Protein AF-0000000078835334 (afdb_homodimer)

Secondary structure (DSSP, 8-state):
----SS--EE-SSTTEEEEE--GGGEESSTT--EE-HHHHHHHHHHHHHHHHTS-EEEEEEEE-----TT-EEEEEEEEEEE-SSEEEEEEEEEETTEEEEEEEEEEE------EEE-S-PPP---GGGSEE-GGG--SSSSGGGGEEEEEEES--GGGGTT---TT-EEEEEEEESS-----HHHHHHHGGGTTHHHHHHHTSSEEEEESEEEEEES-----S-EEEEEEEEEEETTEEEEEEEEEETTS-EEEEEEEEEEEEE-SSTT--/----SS--EE-SSTTEEEEE--GGGEESSTT--EE-HHHHHHHHHHHHHHHHTS-EEEEEEEE-----TT-EEEEEEEEEEE-SSEEEEEEEEEETTEEEEEEEEEEE--S---EEE-S-PPP---GGGSEE-GGG--SSSSGGGGEEEEEEES--GGGGTT---TT-EEEEEEEESS----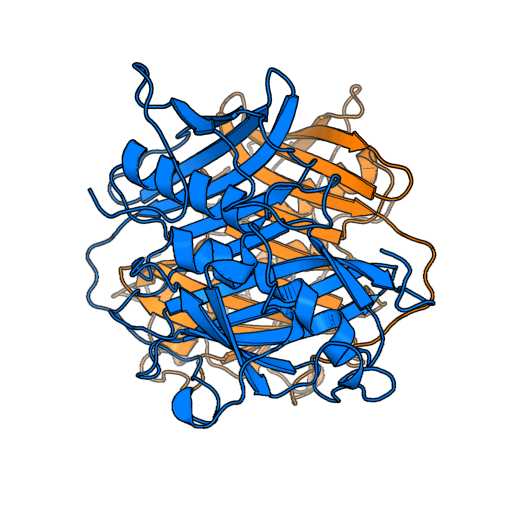-HHHHHHHGGGTTHHHHHHHTSSEEEEESEEEEEES-----S-EEEEEEEEEEETTEEEEEEEEEETTS-EEEEEEEEEEEEE-SSTT--

pLDDT: mean 94.55, std 9.44, range [41.91, 98.94]

Radius of gyration: 22.12 Å; Cα contacts (8 Å, |Δi|>4): 1477; chains: 2; bounding box: 48×62×56 Å

Solvent-accessible surface area (backbone atoms only — not comparable to full-atom values): 27617 Å² total; per-residue (Å²): 127,87,68,62,96,60,62,74,38,80,50,94,49,76,47,35,36,36,30,66,38,48,54,58,50,11,40,68,54,91,97,58,43,27,53,35,68,18,49,55,48,11,51,46,47,49,50,45,27,67,58,68,72,33,50,67,38,33,38,35,31,43,54,71,56,81,51,44,62,76,40,50,39,33,35,42,52,42,66,89,38,75,54,96,47,39,31,39,36,35,31,45,30,20,48,83,92,42,74,25,33,38,34,45,33,36,25,38,61,40,98,46,85,59,67,49,73,40,55,70,64,72,92,65,67,53,69,92,76,32,54,73,38,65,80,47,54,46,96,54,67,31,32,45,50,48,39,45,47,25,47,57,38,69,46,62,68,76,68,7,51,82,44,47,32,86,63,14,50,30,29,33,34,41,26,56,64,82,73,50,66,67,44,73,36,48,50,36,36,60,55,54,51,48,38,64,32,48,9,22,29,63,10,35,56,34,34,43,49,63,45,34,46,35,41,34,50,57,46,83,63,94,49,73,45,33,40,38,43,28,36,32,38,33,34,29,45,38,31,32,37,32,32,33,39,34,19,36,79,88,44,48,54,22,34,43,27,38,36,41,23,42,57,40,77,42,92,49,92,81,60,126,126,87,68,61,97,60,62,74,37,80,53,94,48,75,48,34,35,36,29,66,39,48,53,58,50,11,40,70,54,91,96,57,44,28,53,34,68,18,48,56,49,12,51,46,48,50,51,46,26,67,58,69,71,32,51,68,37,34,37,35,31,44,54,72,55,82,52,42,63,76,41,50,39,34,36,40,53,43,66,86,39,76,55,96,48,40,32,38,36,35,29,46,30,21,48,83,92,41,73,25,33,37,34,45,34,34,24,39,61,41,99,47,84,58,67,47,73,40,57,70,65,73,93,66,67,54,70,92,77,32,54,72,38,65,78,48,54,46,96,52,65,31,32,45,51,48,39,46,48,24,47,57,38,69,45,63,67,77,70,7,50,81,47,47,32,86,62,12,50,30,29,33,34,41,27,58,66,84,74,48,66,69,44,73,36,46,49,35,36,62,55,55,50,46,39,65,32,48,10,22,28,64,11,36,58,33,34,43,52,64,45,33,45,34,43,35,50,55,48,84,63,94,48,72,46,33,42,37,43,27,36,33,37,35,35,29,45,38,31,31,37,31,29,32,40,34,21,37,78,88,44,49,54,23,33,40,27,37,36,40,24,42,56,40,76,44,92,49,93,81,60,124

Organism: Phenylobacterium zucineum (strain HLK1) (NCBI:txid450851)

InterPro domains:
  IPR029069 HotDog domain superfamily [SSF54637] (28-108)
  IPR029069 HotDog domain superfamily [SSF54637] (119-264)
  IPR042171 Acyl-CoA thioesterase, double hotdog domain [G3DSA:2.40.160.210] (6-264)
  IPR049450 Acyl-CoA thioesterase-like, C-terminal domain [PF20789] (127-263)

Structure (mmCIF, N/CA/C/O backbone):
data_AF-0000000078835334-model_v1
#
loop_
_entity.id
_entity.type
_entity.pdbx_description
1 polymer 'Putative acyl-CoA thioesterase'
#
loop_
_atom_site.group_PDB
_atom_site.id
_atom_site.type_symbol
_atom_site.label_atom_id
_atom_site.label_alt_id
_atom_site.label_comp_id
_atom_site.label_asym_id
_atom_site.label_entity_id
_atom_site.label_seq_id
_atom_site.pdbx_PDB_ins_code
_atom_site.Cartn_x
_atom_site.Cartn_y
_atom_site.Cartn_z
_atom_site.occupancy
_atom_site.B_iso_or_equiv
_atom_site.auth_seq_id
_atom_site.auth_comp_id
_atom_site.auth_asym_id
_atom_site.auth_atom_id
_atom_site.pdbx_PDB_model_num
ATOM 1 N N . MET A 1 1 ? 24.406 -13.656 -13.703 1 42.88 1 MET A N 1
ATOM 2 C CA . MET A 1 1 ? 23.188 -12.844 -13.594 1 42.88 1 MET A CA 1
ATOM 3 C C . MET A 1 1 ? 22.078 -13.609 -12.883 1 42.88 1 MET A C 1
ATOM 5 O O . MET A 1 1 ? 21.812 -14.766 -13.211 1 42.88 1 MET A O 1
ATOM 9 N N . ASP A 1 2 ? 21.688 -13.273 -11.656 1 63.5 2 ASP A N 1
ATOM 10 C CA . ASP A 1 2 ? 20.828 -14.133 -10.844 1 63.5 2 ASP A CA 1
ATOM 11 C C . ASP A 1 2 ? 19.562 -14.523 -11.609 1 63.5 2 ASP A C 1
ATOM 13 O O . ASP A 1 2 ? 19.031 -13.734 -12.383 1 63.5 2 ASP A O 1
ATOM 17 N N . LYS A 1 3 ? 19.375 -15.727 -11.789 1 84.56 3 LYS A N 1
ATOM 18 C CA . LYS A 1 3 ? 18.266 -16.375 -12.484 1 84.56 3 LYS A CA 1
ATOM 19 C C . LYS A 1 3 ? 16.922 -15.883 -11.953 1 84.56 3 LYS A C 1
ATOM 21 O O . LYS A 1 3 ? 16.672 -15.945 -10.75 1 84.56 3 LYS A O 1
ATOM 26 N N . LEU A 1 4 ? 16.25 -15.203 -12.883 1 91.12 4 LEU A N 1
ATOM 27 C CA . LEU A 1 4 ? 14.914 -14.734 -12.531 1 91.12 4 LEU A CA 1
ATOM 28 C C . LEU A 1 4 ? 13.875 -15.82 -12.781 1 91.12 4 LEU A C 1
ATOM 30 O O . LEU A 1 4 ? 14.07 -16.688 -13.625 1 91.12 4 LEU A O 1
ATOM 34 N N . PHE A 1 5 ? 12.844 -15.773 -12.047 1 95.19 5 PHE A N 1
ATOM 35 C CA . PHE A 1 5 ? 11.695 -16.688 -12.133 1 95.19 5 PHE A CA 1
ATOM 36 C C . PHE A 1 5 ? 11.016 -16.578 -13.492 1 95.19 5 PHE A C 1
ATOM 38 O O . PHE A 1 5 ? 10.273 -17.469 -13.891 1 95.19 5 PHE A O 1
ATOM 45 N N . PHE A 1 6 ? 11.227 -15.461 -14.219 1 96.81 6 PHE A N 1
ATOM 46 C CA . PHE A 1 6 ? 10.672 -15.141 -15.531 1 96.81 6 PHE A CA 1
ATOM 47 C C . PHE A 1 6 ? 11.773 -14.719 -16.5 1 96.81 6 PHE A C 1
ATOM 49 O O . PHE A 1 6 ? 12.898 -14.453 -16.078 1 96.81 6 PHE A O 1
ATOM 56 N N . ASP A 1 7 ? 11.406 -14.688 -17.75 1 97.12 7 ASP A N 1
ATOM 57 C CA . ASP A 1 7 ? 12.383 -14.422 -18.797 1 97.12 7 ASP A CA 1
ATOM 58 C C . ASP A 1 7 ? 12.398 -12.945 -19.172 1 97.12 7 ASP A C 1
ATOM 60 O O . ASP A 1 7 ? 11.891 -12.555 -20.219 1 97.12 7 ASP A O 1
ATOM 64 N N . LEU A 1 8 ? 13.023 -12.156 -18.344 1 98.25 8 LEU A N 1
ATOM 65 C CA . LEU A 1 8 ? 13.164 -10.727 -18.609 1 98.25 8 LEU A CA 1
ATOM 66 C C . LEU A 1 8 ? 14.383 -10.453 -19.484 1 98.25 8 LEU A C 1
ATOM 68 O O . LEU A 1 8 ? 15.508 -10.82 -19.125 1 98.25 8 LEU A O 1
ATOM 72 N N . ARG A 1 9 ? 14.141 -9.742 -20.5 1 98.31 9 ARG A N 1
ATOM 73 C CA . ARG A 1 9 ? 15.203 -9.508 -21.484 1 98.31 9 ARG A CA 1
ATOM 74 C C . ARG A 1 9 ? 15.398 -8.016 -21.719 1 98.31 9 ARG A C 1
ATOM 76 O O . ARG A 1 9 ? 14.438 -7.246 -21.703 1 98.31 9 ARG A O 1
ATOM 83 N N . ALA A 1 10 ? 16.609 -7.688 -22.016 1 97.69 10 ALA A N 1
ATOM 84 C CA . ALA A 1 10 ? 16.953 -6.297 -22.312 1 97.69 10 ALA A CA 1
ATOM 85 C C . ALA A 1 10 ? 16.766 -5.996 -23.797 1 97.69 10 ALA A C 1
ATOM 87 O O . ALA A 1 10 ? 16.797 -6.902 -24.641 1 97.69 10 ALA A O 1
ATOM 88 N N . THR A 1 11 ? 16.531 -4.719 -24.062 1 98 11 THR A N 1
ATOM 89 C CA . THR A 1 11 ? 16.641 -4.199 -25.422 1 98 11 THR A CA 1
ATOM 90 C C . THR A 1 11 ? 17.891 -3.328 -25.578 1 98 11 THR A C 1
ATOM 92 O O . THR A 1 11 ? 18.703 -3.238 -24.656 1 98 11 THR A O 1
ATOM 95 N N . HIS A 1 12 ? 18.031 -2.771 -26.766 1 97.88 12 HIS A N 1
ATOM 96 C CA . HIS A 1 12 ? 19.125 -1.821 -26.969 1 97.88 12 HIS A CA 1
ATOM 97 C C . HIS A 1 12 ? 18.922 -0.564 -26.141 1 97.88 12 HIS A C 1
ATOM 99 O O . HIS A 1 12 ? 19.859 0.178 -25.875 1 97.88 12 HIS A O 1
ATOM 105 N N . ASN A 1 13 ? 17.719 -0.207 -25.875 1 98 13 ASN A N 1
ATOM 106 C CA . ASN A 1 13 ? 17.375 0.9 -25 1 98 13 ASN A CA 1
ATOM 107 C C . ASN A 1 13 ? 17.406 0.482 -23.531 1 98 13 ASN A C 1
ATOM 109 O O . ASN A 1 13 ? 16.609 -0.34 -23.094 1 98 13 ASN A O 1
ATOM 113 N N . PRO A 1 14 ? 18.266 1.021 -22.766 1 96.94 14 PRO A N 1
ATOM 114 C CA . PRO A 1 14 ? 18.453 0.578 -21.375 1 96.94 14 PRO A CA 1
ATOM 115 C C . PRO A 1 14 ? 17.219 0.847 -20.5 1 96.94 14 PRO A C 1
ATOM 117 O O . PRO A 1 14 ? 17.156 0.368 -19.375 1 96.94 14 PRO A O 1
ATOM 120 N N . HIS A 1 15 ? 16.266 1.554 -20.953 1 98.19 15 HIS A N 1
ATOM 121 C CA . HIS A 1 15 ? 15.047 1.857 -20.203 1 98.19 15 HIS A CA 1
ATOM 122 C C . HIS A 1 15 ? 13.875 0.997 -20.672 1 98.19 15 HIS A C 1
ATOM 124 O O . HIS A 1 15 ? 12.734 1.223 -20.266 1 98.19 15 HIS A O 1
ATOM 130 N N . ARG A 1 16 ? 14.125 0.096 -21.578 1 98.5 16 ARG A N 1
ATOM 131 C CA . ARG A 1 16 ? 13.07 -0.768 -22.094 1 98.5 16 ARG A CA 1
ATOM 132 C C . ARG A 1 16 ? 13.453 -2.238 -21.969 1 98.5 16 ARG A C 1
ATOM 134 O O . ARG A 1 16 ? 14.531 -2.643 -22.406 1 98.5 16 ARG A O 1
ATOM 141 N N . TRP A 1 17 ? 12.57 -2.961 -21.375 1 98.75 17 TRP A N 1
ATOM 142 C CA . TRP A 1 17 ? 12.703 -4.402 -21.203 1 98.75 17 TRP A CA 1
ATOM 143 C C . TRP A 1 17 ? 11.5 -5.137 -21.781 1 98.75 17 TRP A C 1
ATOM 145 O O . TRP A 1 17 ? 10.484 -4.516 -22.125 1 98.75 17 TRP A O 1
ATOM 155 N N . TYR A 1 18 ? 11.672 -6.426 -22 1 98.69 18 TYR A N 1
ATOM 156 C CA . TYR A 1 18 ? 10.508 -7.203 -22.422 1 98.69 18 TYR A CA 1
ATOM 157 C C . TYR A 1 18 ? 10.57 -8.625 -21.875 1 98.69 18 TYR A C 1
ATOM 159 O O . TYR A 1 18 ? 11.641 -9.094 -21.484 1 98.69 18 TYR A O 1
ATOM 167 N N . MET A 1 19 ? 9.398 -9.266 -21.766 1 98.56 19 MET A N 1
ATOM 168 C CA . MET A 1 19 ? 9.242 -10.594 -21.172 1 98.56 19 MET A CA 1
ATOM 169 C C . MET A 1 19 ? 8.273 -11.438 -22 1 98.56 19 MET A C 1
ATOM 171 O O . MET A 1 19 ? 7.059 -11.227 -21.938 1 98.56 19 MET A O 1
ATOM 175 N N . PRO A 1 20 ? 8.805 -12.414 -22.812 1 98.44 20 PRO A N 1
ATOM 176 C CA . PRO A 1 20 ? 7.879 -13.367 -23.422 1 98.44 20 PRO A CA 1
ATOM 177 C C . PRO A 1 20 ? 7.148 -14.227 -22.391 1 98.44 20 PRO A C 1
ATOM 179 O O . PRO A 1 20 ? 7.77 -14.758 -21.469 1 98.44 20 PRO A O 1
ATOM 182 N N . LEU A 1 21 ? 5.859 -14.297 -22.594 1 97.62 21 LEU A N 1
ATOM 183 C CA . LEU A 1 21 ? 5.062 -15.047 -21.641 1 97.62 21 LEU A CA 1
ATOM 184 C C . LEU A 1 21 ? 4.965 -16.516 -22.031 1 97.62 21 LEU A C 1
ATOM 186 O O . LEU A 1 21 ? 4.77 -16.828 -23.203 1 97.62 21 LEU A O 1
ATOM 190 N N . SER A 1 22 ? 5.191 -17.359 -21.078 1 95.62 22 SER A N 1
ATOM 191 C CA . SER A 1 22 ? 4.91 -18.781 -21.172 1 95.62 22 SER A CA 1
ATOM 192 C C . SER A 1 22 ? 3.943 -19.234 -20.078 1 95.62 22 SER A C 1
ATOM 194 O O . SER A 1 22 ? 3.684 -18.484 -19.141 1 95.62 22 SER A O 1
ATOM 196 N N . ASN A 1 23 ? 3.455 -20.422 -20.172 1 94.75 23 ASN A N 1
ATOM 197 C CA . ASN A 1 23 ? 2.553 -20.969 -19.172 1 94.75 23 ASN A CA 1
ATOM 198 C C . ASN A 1 23 ? 3.215 -21.016 -17.797 1 94.75 23 ASN A C 1
ATOM 200 O O . ASN A 1 23 ? 2.535 -20.938 -16.766 1 94.75 23 ASN A O 1
ATOM 204 N N . ALA A 1 24 ? 4.516 -21.047 -17.797 1 94.31 24 ALA A N 1
ATOM 205 C CA . ALA A 1 24 ? 5.301 -21.266 -16.578 1 94.31 24 ALA A CA 1
ATOM 206 C C . ALA A 1 24 ? 5.156 -20.078 -15.625 1 94.31 24 ALA A C 1
ATOM 208 O O . ALA A 1 24 ? 5.492 -20.188 -14.438 1 94.31 24 ALA A O 1
ATOM 209 N N . VAL A 1 25 ? 4.66 -18.922 -16.109 1 97.12 25 VAL A N 1
ATOM 210 C CA . VAL A 1 25 ? 4.52 -17.75 -15.258 1 97.12 25 VAL A CA 1
ATOM 211 C C . VAL A 1 25 ? 3.055 -17.328 -15.211 1 97.12 25 VAL A C 1
ATOM 213 O O . VAL A 1 25 ? 2.746 -16.188 -14.836 1 97.12 25 VAL A O 1
ATOM 216 N N . CYS A 1 26 ? 2.193 -18.188 -15.703 1 96.69 26 CYS A N 1
ATOM 217 C CA . CYS A 1 26 ? 0.77 -17.891 -15.828 1 96.69 26 CYS A CA 1
ATOM 218 C C . CYS A 1 26 ? -0.056 -18.797 -14.922 1 96.69 26 CYS A C 1
ATOM 220 O O . CYS A 1 26 ? 0.45 -19.797 -14.406 1 96.69 26 CYS A O 1
ATOM 222 N N . VAL A 1 27 ? -1.265 -18.422 -14.641 1 94.31 27 VAL A N 1
ATOM 223 C CA . VAL A 1 27 ? -2.246 -19.172 -13.867 1 94.31 27 VAL A CA 1
ATOM 224 C C . VAL A 1 27 ? -3.564 -19.234 -14.633 1 94.31 27 VAL A C 1
ATOM 226 O O . VAL A 1 27 ? -3.746 -18.547 -15.633 1 94.31 27 VAL A O 1
ATOM 229 N N . GLY A 1 28 ? -4.445 -20.078 -14.148 1 90.44 28 GLY A N 1
ATOM 230 C CA . GLY A 1 28 ? -5.723 -20.281 -14.812 1 90.44 28 GLY A CA 1
ATOM 231 C C . GLY A 1 28 ? -5.859 -21.656 -15.445 1 90.44 28 GLY A C 1
ATOM 232 O O . GLY A 1 28 ? -4.879 -22.391 -15.539 1 90.44 28 GLY A O 1
ATOM 233 N N . PRO A 1 29 ? -7.078 -22 -15.883 1 87.06 29 PRO A N 1
ATOM 234 C CA . PRO A 1 29 ? -7.281 -23.297 -16.531 1 87.06 29 PRO A CA 1
ATOM 235 C C . PRO A 1 29 ? -6.648 -23.359 -17.922 1 87.06 29 PRO A C 1
ATOM 237 O O . PRO A 1 29 ? -6.387 -22.328 -18.531 1 87.06 29 PRO A O 1
ATOM 240 N N . PRO A 1 30 ? -6.48 -24.609 -18.266 1 84.19 30 PRO A N 1
ATOM 241 C CA . PRO A 1 30 ? -5.945 -24.75 -19.625 1 84.19 30 PRO A CA 1
ATOM 242 C C . PRO A 1 30 ? -6.766 -24 -20.656 1 84.19 30 PRO A C 1
ATOM 244 O O . PRO A 1 30 ? -8 -24.047 -20.641 1 84.19 30 PRO A O 1
ATOM 247 N N . GLY A 1 31 ? -6.168 -23.281 -21.516 1 86.81 31 GLY A N 1
ATOM 248 C CA . GLY A 1 31 ? -6.832 -22.547 -22.578 1 86.81 31 GLY A CA 1
ATOM 249 C C . GLY A 1 31 ? -7.223 -21.141 -22.172 1 86.81 31 GLY A C 1
ATOM 250 O O . GLY A 1 31 ? -7.586 -20.328 -23.016 1 86.81 31 GLY A O 1
ATOM 251 N N . ASN A 1 32 ? -7.18 -20.891 -20.875 1 91.5 32 ASN A N 1
ATOM 252 C CA . ASN A 1 32 ? -7.512 -19.562 -20.375 1 91.5 32 ASN A CA 1
ATOM 253 C C . ASN A 1 32 ? -6.523 -19.094 -19.312 1 91.5 32 ASN A C 1
ATOM 255 O O . ASN A 1 32 ? -6.926 -18.688 -18.219 1 91.5 32 ASN A O 1
ATOM 259 N N . MET A 1 33 ? -5.301 -19.266 -19.688 1 94.88 33 MET A N 1
ATOM 260 C CA . MET A 1 33 ? -4.242 -18.875 -18.766 1 94.88 33 MET A CA 1
ATOM 261 C C . MET A 1 33 ? -3.877 -17.406 -18.938 1 94.88 33 MET A C 1
ATOM 263 O O . MET A 1 33 ? -3.99 -16.859 -20.047 1 94.88 33 MET A O 1
ATOM 267 N N . PHE A 1 34 ? -3.469 -16.734 -17.891 1 96.81 34 PHE A N 1
ATOM 268 C CA . PHE A 1 34 ? -3.014 -15.352 -17.953 1 96.81 34 PHE A CA 1
ATOM 269 C C . PHE A 1 34 ? -1.853 -15.117 -16.984 1 96.81 34 PHE A C 1
ATOM 271 O O . PHE A 1 34 ? -1.672 -15.875 -16.031 1 96.81 34 PHE A O 1
ATOM 278 N N . MET A 1 35 ? -1.092 -14.172 -17.281 1 98.12 35 MET A N 1
ATOM 279 C CA . MET A 1 35 ? 0.074 -13.867 -16.453 1 98.12 35 MET A CA 1
ATOM 280 C C . MET A 1 35 ? -0.331 -13.625 -15.008 1 98.12 35 MET A C 1
ATOM 282 O O . MET A 1 35 ? -1.274 -12.883 -14.734 1 98.12 35 MET A O 1
ATOM 286 N N . PHE A 1 36 ? 0.336 -14.32 -14.078 1 98.12 36 PHE A N 1
ATOM 287 C CA . PHE A 1 36 ? 0.11 -14.086 -12.656 1 98.12 36 PHE A CA 1
ATOM 288 C C . PHE A 1 36 ? 0.479 -12.656 -12.281 1 98.12 36 PHE A C 1
ATOM 290 O O . PHE A 1 36 ? 1.532 -12.148 -12.68 1 98.12 36 PHE A O 1
ATOM 297 N N . GLY A 1 37 ? -0.368 -11.922 -11.562 1 98.31 37 GLY A N 1
ATOM 298 C CA . GLY A 1 37 ? -0.151 -10.523 -11.211 1 98.31 37 GLY A CA 1
ATOM 299 C C . GLY A 1 37 ? 1.205 -10.266 -10.586 1 98.31 37 GLY A C 1
ATOM 300 O O . GLY A 1 37 ? 1.881 -9.297 -10.922 1 98.31 37 GLY A O 1
ATOM 301 N N . GLY A 1 38 ? 1.574 -11.133 -9.664 1 98.62 38 GLY A N 1
ATOM 302 C CA . GLY A 1 38 ? 2.857 -11.023 -8.992 1 98.62 38 GLY A CA 1
ATOM 303 C C . GLY A 1 38 ? 4.039 -11.07 -9.945 1 98.62 38 GLY A C 1
ATOM 304 O O . GLY A 1 38 ? 5.094 -10.5 -9.664 1 98.62 38 GLY A O 1
ATOM 305 N N . VAL A 1 39 ? 3.871 -11.766 -11.031 1 98.62 39 VAL A N 1
ATOM 306 C CA . VAL A 1 39 ? 4.926 -11.82 -12.039 1 98.62 39 VAL A CA 1
ATOM 307 C C . VAL A 1 39 ? 5.094 -10.445 -12.68 1 98.62 39 VAL A C 1
ATOM 309 O O . VAL A 1 39 ? 6.215 -10.008 -12.938 1 98.62 39 VAL A O 1
ATOM 312 N N . GLY A 1 40 ? 3.951 -9.789 -12.969 1 98.69 40 GLY A N 1
ATOM 313 C CA . GLY A 1 40 ? 4.035 -8.43 -13.477 1 98.69 40 GLY A CA 1
ATOM 314 C C . GLY A 1 40 ? 4.797 -7.496 -12.555 1 98.69 40 GLY A C 1
ATOM 315 O O . GLY A 1 40 ? 5.699 -6.781 -12.992 1 98.69 40 GLY A O 1
ATOM 316 N N . LEU A 1 41 ? 4.426 -7.504 -11.328 1 98.88 41 LEU A N 1
ATOM 317 C CA . LEU A 1 41 ? 5.109 -6.68 -10.336 1 98.88 41 LEU A CA 1
ATOM 318 C C . LEU A 1 41 ? 6.574 -7.082 -10.211 1 98.88 41 LEU A C 1
ATOM 320 O O . LEU A 1 41 ? 7.461 -6.223 -10.172 1 98.88 41 LEU A O 1
ATOM 324 N N . GLY A 1 42 ? 6.828 -8.383 -10.117 1 98.81 42 GLY A N 1
ATOM 325 C CA . GLY A 1 42 ? 8.195 -8.867 -10.008 1 98.81 42 GLY A CA 1
ATOM 326 C C . GLY A 1 42 ? 9.07 -8.469 -11.18 1 98.81 42 GLY A C 1
ATOM 327 O O . GLY A 1 42 ? 10.219 -8.062 -10.992 1 98.81 42 GLY A O 1
ATOM 328 N N . ALA A 1 43 ? 8.531 -8.617 -12.383 1 98.81 43 ALA A N 1
ATOM 329 C CA . ALA A 1 43 ? 9.266 -8.234 -13.586 1 98.81 43 ALA A CA 1
ATOM 330 C C . ALA A 1 43 ? 9.57 -6.734 -13.594 1 98.81 43 ALA A C 1
ATOM 332 O O . ALA A 1 43 ? 10.656 -6.316 -13.984 1 98.81 43 ALA A O 1
ATOM 333 N N . ALA A 1 44 ? 8.594 -5.957 -13.211 1 98.94 44 ALA A N 1
ATOM 334 C CA . ALA A 1 44 ? 8.797 -4.512 -13.125 1 98.94 44 ALA A CA 1
ATOM 335 C C . ALA A 1 44 ? 9.898 -4.172 -12.133 1 98.94 44 ALA A C 1
ATOM 337 O O . ALA A 1 44 ? 10.758 -3.33 -12.406 1 98.94 44 ALA A O 1
ATOM 338 N N . VAL A 1 45 ? 9.867 -4.801 -11.008 1 98.88 45 VAL A N 1
ATOM 339 C CA . VAL A 1 45 ? 10.883 -4.59 -9.977 1 98.88 45 VAL A CA 1
ATOM 340 C C . VAL A 1 45 ? 12.266 -4.926 -10.531 1 98.88 45 VAL A C 1
ATOM 342 O O . VAL A 1 45 ? 13.203 -4.133 -10.414 1 98.88 45 VAL A O 1
ATOM 345 N N . ALA A 1 46 ? 12.344 -6.066 -11.133 1 98.75 46 ALA A N 1
ATOM 346 C CA . ALA A 1 46 ? 13.617 -6.477 -11.711 1 98.75 46 ALA A CA 1
ATOM 347 C C . ALA A 1 46 ? 14.102 -5.473 -12.758 1 98.75 46 ALA A C 1
ATOM 349 O O . ALA A 1 46 ? 15.273 -5.105 -12.781 1 98.75 46 ALA A O 1
ATOM 350 N N . ALA A 1 47 ? 13.188 -5.07 -13.609 1 98.81 47 ALA A N 1
ATOM 351 C CA . ALA A 1 47 ? 13.531 -4.102 -14.648 1 98.81 47 ALA A CA 1
ATOM 352 C C . ALA A 1 47 ? 14.031 -2.799 -14.039 1 98.81 47 ALA A C 1
ATOM 354 O O . ALA A 1 47 ? 15.047 -2.248 -14.477 1 98.81 47 ALA A O 1
ATOM 355 N N . MET A 1 48 ? 13.375 -2.307 -13.031 1 98.81 48 MET A N 1
ATOM 356 C CA . MET A 1 48 ? 13.75 -1.042 -12.406 1 98.81 48 MET A CA 1
ATOM 357 C C . MET A 1 48 ? 15.086 -1.171 -11.68 1 98.81 48 MET A C 1
ATOM 359 O O . MET A 1 48 ? 15.914 -0.264 -11.734 1 98.81 48 MET A O 1
ATOM 363 N N . GLU A 1 49 ? 15.266 -2.275 -10.945 1 98.5 49 GLU A N 1
ATOM 364 C CA . GLU A 1 49 ? 16.531 -2.465 -10.25 1 98.5 49 GLU A CA 1
ATOM 365 C C . GLU A 1 49 ? 17.703 -2.486 -11.227 1 98.5 49 GLU A C 1
ATOM 367 O O . GLU A 1 49 ? 18.75 -1.9 -10.961 1 98.5 49 GLU A O 1
ATOM 372 N N . ARG A 1 50 ? 17.516 -3.127 -12.328 1 97.75 50 ARG A N 1
ATOM 373 C CA . ARG A 1 50 ? 18.578 -3.225 -13.328 1 97.75 50 ARG A CA 1
ATOM 374 C C . ARG A 1 50 ? 18.797 -1.884 -14.016 1 97.75 50 ARG A C 1
ATOM 376 O O . ARG A 1 50 ? 19.938 -1.522 -14.328 1 97.75 50 ARG A O 1
ATOM 383 N N . THR A 1 51 ? 17.75 -1.16 -14.281 1 98.38 51 THR A N 1
ATOM 384 C CA . THR A 1 51 ? 17.828 0.132 -14.953 1 98.38 51 THR A CA 1
ATOM 385 C C . THR A 1 51 ? 18.469 1.175 -14.039 1 98.38 51 THR A C 1
ATOM 387 O O . THR A 1 51 ? 19.312 1.96 -14.477 1 98.38 51 THR A O 1
ATOM 390 N N . CYS A 1 52 ? 18.109 1.182 -12.75 1 97.94 52 CYS A N 1
ATOM 391 C CA . CYS A 1 52 ? 18.5 2.24 -11.828 1 97.94 52 CYS A CA 1
ATOM 392 C C . CYS A 1 52 ? 19.781 1.875 -11.078 1 97.94 52 CYS A C 1
ATOM 394 O O . CYS A 1 52 ? 20.438 2.746 -10.523 1 97.94 52 CYS A O 1
ATOM 396 N N . GLY A 1 53 ? 20.078 0.562 -11.031 1 97.25 53 GLY A N 1
ATOM 397 C CA . GLY A 1 53 ? 21.25 0.115 -10.289 1 97.25 53 GLY A CA 1
ATOM 398 C C . GLY A 1 53 ? 21.078 0.228 -8.781 1 97.25 53 GLY A C 1
ATOM 399 O O . GLY A 1 53 ? 22.047 0.453 -8.055 1 97.25 53 GLY A O 1
ATOM 400 N N . ARG A 1 54 ? 19.844 0.211 -8.258 1 97.75 54 ARG A N 1
ATOM 401 C CA . ARG A 1 54 ? 19.5 0.326 -6.848 1 97.75 54 ARG A CA 1
ATOM 402 C C . ARG A 1 54 ? 18.422 -0.676 -6.465 1 97.75 54 ARG A C 1
ATOM 404 O O . ARG A 1 54 ? 17.578 -1.036 -7.297 1 97.75 54 ARG A O 1
ATOM 411 N N . PRO A 1 55 ? 18.484 -1.141 -5.219 1 98.44 55 PRO A N 1
ATOM 412 C CA . PRO A 1 55 ? 17.406 -2.047 -4.797 1 98.44 55 PRO A CA 1
ATOM 413 C C . PRO A 1 55 ? 16.078 -1.331 -4.586 1 98.44 55 PRO A C 1
ATOM 415 O O . PRO A 1 55 ? 16.062 -0.153 -4.219 1 98.44 55 PRO A O 1
ATOM 418 N N . VAL A 1 56 ? 15.055 -2.029 -4.82 1 98.81 56 VAL A N 1
ATOM 419 C CA . VAL A 1 56 ? 13.719 -1.484 -4.605 1 98.81 56 VAL A CA 1
ATOM 420 C C . VAL A 1 56 ? 13.453 -1.334 -3.111 1 98.81 56 V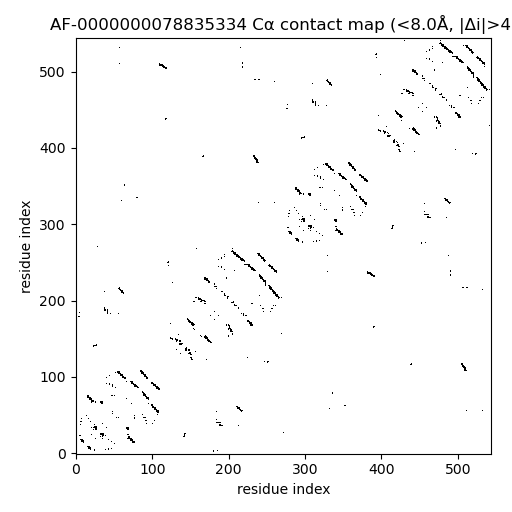AL A C 1
ATOM 422 O O . VAL A 1 56 ? 13.844 -2.193 -2.316 1 98.81 56 VAL A O 1
ATOM 425 N N . VAL A 1 57 ? 12.836 -0.24 -2.699 1 98.88 57 VAL A N 1
ATOM 426 C CA . VAL A 1 57 ? 12.398 0.047 -1.338 1 98.88 57 VAL A CA 1
ATOM 427 C C . VAL A 1 57 ? 10.898 -0.187 -1.216 1 98.88 57 VAL A C 1
ATOM 429 O O . VAL A 1 57 ? 10.43 -0.769 -0.234 1 98.88 57 VAL A O 1
ATOM 432 N N . TRP A 1 58 ? 10.211 0.259 -2.131 1 98.81 58 TRP A N 1
ATOM 433 C CA . TRP A 1 58 ? 8.758 0.147 -2.225 1 98.81 58 TRP A CA 1
ATOM 434 C C . TRP A 1 58 ? 8.305 0.095 -3.682 1 98.81 58 TRP A C 1
ATOM 436 O O . TRP A 1 58 ? 8.906 0.737 -4.547 1 98.81 58 TRP A O 1
ATOM 446 N N . ALA A 1 59 ? 7.293 -0.685 -3.963 1 98.94 59 ALA A N 1
ATOM 447 C CA . ALA A 1 59 ? 6.68 -0.75 -5.285 1 98.94 59 ALA A CA 1
ATOM 448 C C . ALA A 1 59 ? 5.191 -1.071 -5.184 1 98.94 59 ALA A C 1
ATOM 450 O O . ALA A 1 59 ? 4.781 -1.89 -4.359 1 98.94 59 ALA A O 1
ATOM 451 N N . THR A 1 60 ? 4.395 -0.413 -6 1 98.94 60 THR A N 1
ATOM 452 C CA . THR A 1 60 ? 2.965 -0.704 -6.051 1 98.94 60 THR A CA 1
ATOM 453 C C . THR A 1 60 ? 2.492 -0.858 -7.492 1 98.94 60 THR A C 1
ATOM 455 O O . THR A 1 60 ? 2.805 -0.025 -8.344 1 98.94 60 THR A O 1
ATOM 458 N N . ALA A 1 61 ? 1.798 -1.899 -7.75 1 98.94 61 ALA A N 1
ATOM 459 C CA . ALA A 1 61 ? 1.23 -2.143 -9.07 1 98.94 61 ALA A CA 1
ATOM 460 C C . ALA A 1 61 ? -0.244 -1.754 -9.117 1 98.94 61 ALA A C 1
ATOM 462 O O . ALA A 1 61 ? -0.986 -1.997 -8.164 1 98.94 61 ALA A O 1
ATOM 463 N N . GLN A 1 62 ? -0.625 -1.125 -10.141 1 98.94 62 GLN A N 1
ATOM 464 C CA . GLN A 1 62 ? -2.021 -0.996 -10.539 1 98.94 62 GLN A CA 1
ATOM 465 C C . GLN A 1 62 ? -2.336 -1.898 -11.734 1 98.94 62 GLN A C 1
ATOM 467 O O . GLN A 1 62 ? -1.734 -1.76 -12.797 1 98.94 62 GLN A O 1
ATOM 472 N N . TYR A 1 63 ? -3.271 -2.795 -11.531 1 98.69 63 TYR A N 1
ATOM 473 C CA . TYR A 1 63 ? -3.613 -3.746 -12.586 1 98.69 63 TYR A CA 1
ATOM 474 C C . TYR A 1 63 ? -4.785 -3.24 -13.422 1 98.69 63 TYR A C 1
ATOM 476 O O . TYR A 1 63 ? -5.863 -2.967 -12.883 1 98.69 63 TYR A O 1
ATOM 484 N N . LEU A 1 64 ? -4.574 -3.174 -14.719 1 98.44 64 LEU A N 1
ATOM 485 C CA . LEU A 1 64 ? -5.574 -2.609 -15.617 1 98.44 64 LEU A CA 1
ATOM 486 C C . LEU A 1 64 ? -6.242 -3.705 -16.453 1 98.44 64 LEU A C 1
ATOM 488 O O . LEU A 1 64 ? -7.422 -3.604 -16.781 1 98.44 64 LEU A O 1
ATOM 492 N N . SER A 1 65 ? -5.453 -4.656 -16.844 1 97 65 SER A N 1
ATOM 493 C CA . SER A 1 65 ? -5.918 -5.793 -17.625 1 97 65 SER A CA 1
ATOM 494 C C . SER A 1 65 ? -4.941 -6.961 -17.531 1 97 65 SER A C 1
ATOM 496 O O . SER A 1 65 ? -4.035 -6.961 -16.703 1 97 65 SER A O 1
ATOM 498 N N . TYR A 1 66 ? -5.188 -8.039 -18.297 1 95.25 66 TYR A N 1
ATOM 499 C CA . TYR A 1 66 ? -4.391 -9.258 -18.234 1 95.25 66 TYR A CA 1
ATOM 500 C C . TYR A 1 66 ? -3.611 -9.477 -19.531 1 95.25 66 TYR A C 1
ATOM 502 O O . TYR A 1 66 ? -3.977 -8.938 -20.578 1 95.25 66 TYR A O 1
ATOM 510 N N . ALA A 1 67 ? -2.562 -10.188 -19.422 1 97.88 67 ALA A N 1
ATOM 511 C CA . ALA A 1 67 ? -1.825 -10.68 -20.578 1 97.88 67 ALA A CA 1
ATOM 512 C C . ALA A 1 67 ? -1.907 -12.195 -20.672 1 97.88 67 ALA A C 1
ATOM 514 O O . ALA A 1 67 ? -1.834 -12.898 -19.672 1 97.88 67 ALA A O 1
ATOM 515 N N . LYS A 1 68 ? -2.066 -12.711 -21.875 1 96.94 68 LYS A N 1
ATOM 516 C CA . LYS A 1 68 ? -2.145 -14.148 -22.109 1 96.94 68 LYS A CA 1
ATOM 517 C C . LYS A 1 68 ? -0.95 -14.641 -22.922 1 96.94 68 LYS A C 1
ATOM 519 O O . LYS A 1 68 ? -0.494 -13.953 -23.844 1 96.94 68 LYS A O 1
ATOM 524 N N . PRO A 1 69 ? -0.435 -15.789 -22.469 1 95.75 69 PRO A N 1
ATOM 525 C CA . PRO A 1 69 ? 0.584 -16.375 -23.344 1 95.75 69 PRO A CA 1
ATOM 526 C C . PRO A 1 69 ? 0.034 -16.781 -24.703 1 95.75 69 PRO A C 1
ATOM 528 O O . PRO A 1 69 ? -1.149 -17.109 -24.828 1 95.75 69 PRO A O 1
ATOM 531 N N . PRO A 1 70 ? 0.766 -16.688 -25.719 1 95.88 70 PRO A N 1
ATOM 532 C CA . PRO A 1 70 ? 2.209 -16.438 -25.75 1 95.88 70 PRO A CA 1
ATOM 533 C C . PRO A 1 70 ? 2.549 -14.969 -26.016 1 95.88 70 PRO A C 1
ATOM 535 O O . PRO A 1 70 ? 3.504 -14.672 -26.734 1 95.88 70 PRO A O 1
ATOM 538 N N . SER A 1 71 ? 1.849 -14.008 -25.484 1 97.62 71 SER A N 1
ATOM 539 C CA . SER A 1 71 ? 2.135 -12.594 -25.75 1 97.62 71 SER A CA 1
ATOM 540 C C . SER A 1 71 ? 3.469 -12.18 -25.141 1 97.62 71 SER A C 1
ATOM 542 O O . SER A 1 71 ? 4.078 -12.945 -24.391 1 97.62 71 SER A O 1
ATOM 544 N N . VAL A 1 72 ? 3.973 -11.062 -25.609 1 98.69 72 VAL A N 1
ATOM 545 C CA . VAL A 1 72 ? 5.176 -10.445 -25.062 1 98.69 72 VAL A CA 1
ATOM 546 C C . VAL A 1 72 ? 4.805 -9.18 -24.281 1 98.69 72 VAL A C 1
ATOM 548 O O . VAL A 1 72 ? 4.117 -8.305 -24.812 1 98.69 72 VAL A O 1
ATOM 551 N N . VAL A 1 73 ? 5.207 -9.094 -23.016 1 98.81 73 VAL A N 1
ATOM 552 C CA . VAL A 1 73 ? 4.973 -7.91 -22.203 1 98.81 73 VAL A CA 1
ATOM 553 C C . VAL A 1 73 ? 6.184 -6.98 -22.281 1 98.81 73 VAL A C 1
ATOM 555 O O . VAL A 1 73 ? 7.301 -7.375 -21.938 1 98.81 73 VAL A O 1
ATOM 558 N N . ASP A 1 74 ? 5.949 -5.82 -22.734 1 98.88 74 ASP A N 1
ATOM 559 C CA . ASP A 1 74 ? 6.98 -4.785 -22.719 1 98.88 74 ASP A CA 1
ATOM 560 C C . ASP A 1 74 ? 6.918 -3.965 -21.438 1 98.88 74 ASP A C 1
ATOM 562 O O . ASP A 1 74 ? 5.828 -3.646 -20.953 1 98.88 74 ASP A O 1
ATOM 566 N N . LEU A 1 75 ? 8.062 -3.637 -20.922 1 98.88 75 LEU A N 1
ATOM 567 C CA . LEU A 1 75 ? 8.18 -2.844 -19.703 1 98.88 75 LEU A CA 1
ATOM 568 C C . LEU A 1 75 ? 9.008 -1.586 -19.953 1 98.88 75 LEU A C 1
ATOM 570 O O . LEU A 1 75 ? 10.219 -1.663 -20.156 1 98.88 75 LEU A O 1
ATOM 574 N N . ASP A 1 76 ? 8.367 -0.47 -19.938 1 98.81 76 ASP A N 1
ATOM 575 C CA . ASP A 1 76 ? 9.047 0.811 -20.094 1 98.81 76 ASP A CA 1
ATOM 576 C C . ASP A 1 76 ? 9.328 1.459 -18.734 1 98.81 76 ASP A C 1
ATOM 578 O O . ASP A 1 76 ? 8.398 1.8 -18 1 98.81 76 ASP A O 1
ATOM 582 N N . VAL A 1 77 ? 10.594 1.646 -18.453 1 98.88 77 VAL A N 1
ATOM 583 C CA . VAL A 1 77 ? 11.008 2.211 -17.172 1 98.88 77 VAL A CA 1
ATOM 584 C C . VAL A 1 77 ? 11.227 3.717 -17.312 1 98.88 77 VAL A C 1
ATOM 586 O O . VAL A 1 77 ? 11.961 4.16 -18.203 1 98.88 77 VAL A O 1
ATOM 589 N N . TRP A 1 78 ? 10.531 4.453 -16.469 1 98.31 78 TRP A N 1
ATOM 590 C CA . TRP A 1 78 ? 10.688 5.902 -16.375 1 98.31 78 TRP A CA 1
ATOM 591 C C . TRP A 1 78 ? 11.188 6.316 -14.992 1 98.31 78 TRP A C 1
ATOM 593 O O . TRP A 1 78 ? 10.719 5.805 -13.977 1 98.31 78 TRP A O 1
ATOM 603 N N . THR A 1 79 ? 12.211 7.258 -14.953 1 98.12 79 THR A N 1
ATOM 604 C CA . THR A 1 79 ? 12.773 7.73 -13.695 1 98.12 79 THR A CA 1
ATOM 605 C C . THR A 1 79 ? 12.625 9.242 -13.562 1 98.12 79 THR A C 1
ATOM 607 O O . THR A 1 79 ? 13.586 9.984 -13.742 1 98.12 79 THR A O 1
ATOM 610 N N . PRO A 1 80 ? 11.477 9.664 -13.047 1 96.62 80 PRO A N 1
ATOM 611 C CA . PRO A 1 80 ? 11.211 11.109 -13 1 96.62 80 PRO A CA 1
ATOM 612 C C . PRO A 1 80 ? 12.125 11.844 -12.023 1 96.62 80 PRO A C 1
ATOM 614 O O . PRO A 1 80 ? 12.375 13.039 -12.195 1 96.62 80 PRO A O 1
ATOM 617 N N . VAL A 1 81 ? 12.57 11.211 -10.984 1 97.12 81 VAL A N 1
ATOM 618 C CA . VAL A 1 81 ? 13.453 11.836 -10.008 1 97.12 81 VAL A CA 1
ATOM 619 C C . VAL A 1 81 ? 14.609 10.898 -9.68 1 97.12 81 VAL A C 1
ATOM 621 O O . VAL A 1 81 ? 14.391 9.742 -9.289 1 97.12 81 VAL A O 1
ATOM 624 N N . GLN A 1 82 ? 15.781 11.406 -9.82 1 96.75 82 GLN A N 1
ATOM 625 C CA . GLN A 1 82 ? 17 10.688 -9.445 1 96.75 82 GLN A CA 1
ATOM 626 C C . GLN A 1 82 ? 17.844 11.5 -8.469 1 96.75 82 GLN A C 1
ATOM 628 O O . GLN A 1 82 ? 18.516 12.453 -8.867 1 96.75 82 GLN A O 1
ATOM 633 N N . GLY A 1 83 ? 17.766 11.07 -7.25 1 95.81 83 GLY A N 1
ATOM 634 C CA . GLY A 1 83 ? 18.562 11.734 -6.23 1 95.81 83 GLY A CA 1
ATOM 635 C C . GLY A 1 83 ? 19.859 11.008 -5.91 1 95.81 83 GLY A C 1
ATOM 636 O O . GLY A 1 83 ? 20.188 10.016 -6.555 1 95.81 83 GLY A O 1
ATOM 637 N N . LYS A 1 84 ? 20.578 11.57 -4.891 1 96.31 84 LYS A N 1
ATOM 638 C CA . LYS A 1 84 ? 21.859 11.008 -4.48 1 96.31 84 LYS A CA 1
ATOM 639 C C . LYS A 1 84 ? 21.703 9.57 -3.994 1 96.31 84 LYS A C 1
ATOM 641 O O . LYS A 1 84 ? 22.484 8.695 -4.371 1 96.31 84 LYS A O 1
ATOM 646 N N . TYR A 1 85 ? 20.609 9.305 -3.211 1 97.06 85 TYR A N 1
ATOM 647 C CA . TYR A 1 85 ? 20.516 8 -2.566 1 97.06 85 TYR A CA 1
ATOM 648 C C . TYR A 1 85 ? 19.266 7.266 -3.023 1 97.06 85 TYR A C 1
ATOM 650 O O . TYR A 1 85 ? 19.125 6.059 -2.801 1 97.06 85 TYR A O 1
ATOM 658 N N . ASN A 1 86 ? 18.344 8.008 -3.615 1 96.62 86 ASN A N 1
ATOM 659 C CA . ASN A 1 86 ? 17.062 7.395 -3.963 1 96.62 86 ASN A CA 1
ATOM 660 C C . ASN A 1 86 ? 16.625 7.781 -5.371 1 96.62 86 ASN A C 1
ATOM 662 O O . ASN A 1 86 ? 16.969 8.859 -5.859 1 96.62 86 ASN A O 1
ATOM 666 N N . THR A 1 87 ? 15.906 6.93 -6 1 98.31 87 THR A N 1
ATOM 667 C CA . THR A 1 87 ? 15.297 7.145 -7.305 1 98.31 87 THR A CA 1
ATOM 668 C C . THR A 1 87 ? 13.797 6.84 -7.254 1 98.31 87 THR A C 1
ATOM 670 O O . THR A 1 87 ? 13.391 5.801 -6.73 1 98.31 87 THR A O 1
ATOM 673 N N . GLN A 1 88 ? 12.992 7.816 -7.637 1 98.56 88 GLN A N 1
ATOM 674 C CA . GLN A 1 88 ? 11.594 7.527 -7.938 1 98.56 88 GLN A CA 1
ATOM 675 C C . GLN A 1 88 ? 11.43 7.02 -9.367 1 98.56 88 GLN A C 1
ATOM 677 O O . GLN A 1 88 ? 11.984 7.602 -10.305 1 98.56 88 GLN A O 1
ATOM 682 N N . ALA A 1 89 ? 10.703 5.922 -9.508 1 98.88 89 ALA A N 1
ATOM 683 C CA . ALA A 1 89 ? 10.586 5.309 -10.828 1 98.88 89 ALA A CA 1
ATOM 684 C C . ALA A 1 89 ? 9.164 4.82 -11.078 1 98.88 89 ALA A C 1
ATOM 686 O O . ALA A 1 89 ? 8.359 4.719 -10.148 1 98.88 89 ALA A O 1
ATOM 687 N N . ARG A 1 90 ? 8.898 4.59 -12.359 1 98.81 90 ARG A N 1
ATOM 688 C CA . ARG A 1 90 ? 7.641 4.016 -12.82 1 98.81 90 ARG A CA 1
ATOM 689 C C . ARG A 1 90 ? 7.871 3.047 -13.977 1 98.81 90 ARG A C 1
ATOM 691 O O . ARG A 1 90 ? 8.781 3.246 -14.789 1 98.81 90 ARG A O 1
ATOM 698 N N . VAL A 1 91 ? 7.062 2.057 -14 1 98.88 91 VAL A N 1
ATOM 699 C CA . VAL A 1 91 ? 7.043 1.146 -15.141 1 98.88 91 VAL A CA 1
ATOM 700 C C . VAL A 1 91 ? 5.645 1.113 -15.75 1 98.88 91 VAL A C 1
ATOM 702 O O . VAL A 1 91 ? 4.645 1.059 -15.031 1 98.88 91 VAL A O 1
ATOM 705 N N . VAL A 1 92 ? 5.578 1.223 -17.031 1 98.75 92 VAL A N 1
ATOM 706 C CA . VAL A 1 92 ? 4.363 0.9 -17.766 1 98.75 92 VAL A CA 1
ATOM 707 C C . VAL A 1 92 ? 4.535 -0.436 -18.484 1 98.75 92 VAL A C 1
ATOM 709 O O . VAL A 1 92 ? 5.445 -0.596 -19.297 1 98.75 92 VAL A O 1
ATOM 712 N N . GLY A 1 93 ? 3.729 -1.398 -18.094 1 98.75 93 GLY A N 1
ATOM 713 C CA . GLY A 1 93 ? 3.682 -2.678 -18.797 1 98.75 93 GLY A CA 1
ATOM 714 C C . GLY A 1 93 ? 2.619 -2.732 -19.875 1 98.75 93 GLY A C 1
ATOM 715 O O . GLY A 1 93 ? 1.47 -2.352 -19.641 1 98.75 93 GLY A O 1
ATOM 716 N N . HIS A 1 94 ? 2.986 -3.174 -21.047 1 98.19 94 HIS A N 1
ATOM 717 C CA . HIS A 1 94 ? 2 -3.217 -22.125 1 98.19 94 HIS A CA 1
ATOM 718 C C . HIS A 1 94 ? 2.207 -4.438 -23.016 1 98.19 94 HIS A C 1
ATOM 720 O O . HIS A 1 94 ? 3.314 -4.973 -23.094 1 98.19 94 HIS A O 1
ATOM 726 N N . VAL A 1 95 ? 1.192 -4.949 -23.578 1 98.5 95 VAL A N 1
ATOM 727 C CA . VAL A 1 95 ? 1.176 -5.879 -24.703 1 98.5 95 VAL A CA 1
ATOM 728 C C . VAL A 1 95 ? 0.786 -5.137 -25.984 1 98.5 95 VAL A C 1
ATOM 730 O O . VAL A 1 95 ? -0.284 -4.527 -26.047 1 98.5 95 VAL A O 1
ATOM 733 N N . HIS A 1 96 ? 1.695 -5.133 -26.922 1 96.12 96 HIS A N 1
ATOM 734 C CA . HIS A 1 96 ? 1.526 -4.238 -28.062 1 96.12 96 HIS A CA 1
ATOM 735 C C . HIS A 1 96 ? 1.303 -2.801 -27.609 1 96.12 96 HIS A C 1
ATOM 737 O O . HIS A 1 96 ? 2.119 -2.244 -26.875 1 96.12 96 HIS A O 1
ATOM 743 N N . ASP A 1 97 ? 0.273 -2.162 -27.984 1 94.38 97 ASP A N 1
ATOM 744 C CA . ASP A 1 97 ? 0.064 -0.76 -27.641 1 94.38 97 ASP A CA 1
ATOM 745 C C . ASP A 1 97 ? -0.903 -0.62 -26.469 1 94.38 97 ASP A C 1
ATOM 747 O O . ASP A 1 97 ? -1.29 0.492 -26.109 1 94.38 97 ASP A O 1
ATOM 751 N N . ARG A 1 98 ? -1.168 -1.717 -25.891 1 96.94 98 ARG A N 1
ATOM 752 C CA . ARG A 1 98 ? -2.146 -1.68 -24.812 1 96.94 98 ARG A CA 1
ATOM 753 C C . ARG A 1 98 ? -1.461 -1.755 -23.453 1 96.94 98 ARG A C 1
ATOM 755 O O . ARG A 1 98 ? -0.778 -2.734 -23.141 1 96.94 98 ARG A O 1
ATOM 762 N N . GLU A 1 99 ? -1.668 -0.693 -22.656 1 98.31 99 GLU A N 1
ATOM 763 C CA . GLU A 1 99 ? -1.202 -0.72 -21.266 1 98.31 99 GLU A CA 1
ATOM 764 C C . GLU A 1 99 ? -1.974 -1.748 -20.438 1 98.31 99 GLU A C 1
ATOM 766 O O . GLU A 1 99 ? -3.205 -1.766 -20.453 1 98.31 99 GLU A O 1
ATOM 771 N N . ILE A 1 100 ? -1.23 -2.592 -19.688 1 98.56 100 ILE A N 1
ATOM 772 C CA . ILE A 1 100 ? -1.962 -3.617 -18.953 1 98.56 100 ILE A CA 1
ATOM 773 C C . ILE A 1 100 ? -1.71 -3.459 -17.453 1 98.56 100 ILE A C 1
ATOM 775 O O . ILE A 1 100 ? -2.465 -3.984 -16.625 1 98.56 100 ILE A O 1
ATOM 779 N N . PHE A 1 101 ? -0.663 -2.85 -17.047 1 98.81 101 PHE A N 1
ATOM 780 C CA . PHE A 1 101 ? -0.427 -2.486 -15.648 1 98.81 101 PHE A CA 1
ATOM 781 C C . PHE A 1 101 ? 0.621 -1.385 -15.547 1 98.81 101 PHE A C 1
ATOM 783 O O . PHE A 1 101 ? 1.349 -1.122 -16.516 1 98.81 101 PHE A O 1
ATOM 790 N N . THR A 1 102 ? 0.698 -0.709 -14.43 1 98.88 102 THR A N 1
ATOM 791 C CA . THR A 1 102 ? 1.755 0.231 -14.07 1 98.88 102 THR A CA 1
ATOM 792 C C . THR A 1 102 ? 2.342 -0.11 -12.711 1 98.88 102 THR A C 1
ATOM 794 O O . THR A 1 102 ? 1.671 -0.719 -11.875 1 98.88 102 THR A O 1
ATOM 797 N N . VAL A 1 103 ? 3.555 0.229 -12.523 1 98.94 103 VAL A N 1
ATOM 798 C CA . VAL A 1 103 ? 4.199 0.083 -11.227 1 98.94 103 VAL A CA 1
ATOM 799 C C . VAL A 1 103 ? 4.922 1.376 -10.859 1 98.94 103 VAL A C 1
ATOM 801 O O . VAL A 1 103 ? 5.781 1.849 -11.609 1 98.94 103 VAL A O 1
ATOM 804 N N . ASN A 1 104 ? 4.527 1.982 -9.781 1 98.94 104 ASN A N 1
ATOM 805 C CA . ASN A 1 104 ? 5.285 3.062 -9.156 1 98.94 104 ASN A CA 1
ATOM 806 C C . ASN A 1 104 ? 6.219 2.539 -8.07 1 98.94 104 ASN A C 1
ATOM 808 O O . ASN A 1 104 ? 5.867 1.616 -7.332 1 98.94 104 ASN A O 1
ATOM 812 N N . ALA A 1 105 ? 7.371 3.174 -7.98 1 98.94 105 ALA A N 1
ATOM 813 C CA . ALA A 1 105 ? 8.328 2.605 -7.039 1 98.94 105 ALA A CA 1
ATOM 814 C C . ALA A 1 105 ? 9.336 3.656 -6.578 1 98.94 105 ALA A C 1
ATOM 816 O O . ALA A 1 105 ? 9.477 4.703 -7.211 1 98.94 105 ALA A O 1
ATOM 817 N N . ALA A 1 106 ? 9.898 3.355 -5.484 1 98.88 106 ALA A N 1
ATOM 818 C CA . ALA A 1 106 ? 11.141 3.992 -5.039 1 98.88 106 ALA A CA 1
ATOM 819 C C . ALA A 1 106 ? 12.25 2.965 -4.867 1 98.88 106 ALA A C 1
ATOM 821 O O . ALA A 1 106 ? 12.016 1.851 -4.395 1 98.88 106 ALA A O 1
ATOM 822 N N . LEU A 1 107 ? 13.406 3.344 -5.297 1 98.81 107 LEU A N 1
ATOM 823 C CA . LEU A 1 107 ? 14.609 2.537 -5.133 1 98.81 107 LEU A CA 1
ATOM 824 C C . LEU A 1 107 ? 15.695 3.32 -4.406 1 98.81 107 LEU A C 1
ATOM 826 O O . LEU A 1 107 ? 15.805 4.539 -4.566 1 98.81 107 LEU A O 1
ATOM 830 N N . GLY A 1 108 ? 16.453 2.568 -3.625 1 97.81 108 GLY A N 1
ATOM 831 C CA . GLY A 1 108 ? 17.547 3.301 -2.996 1 97.81 108 GLY A CA 1
ATOM 832 C C . GLY A 1 108 ? 18.234 2.52 -1.892 1 97.81 108 GLY A C 1
ATOM 833 O O . GLY A 1 108 ? 17.734 1.472 -1.468 1 97.81 108 GLY A O 1
ATOM 834 N N . GLU A 1 109 ? 19.328 3.031 -1.482 1 91.75 109 GLU A N 1
ATOM 835 C CA . GLU A 1 109 ? 20.125 2.635 -0.33 1 91.75 109 GLU A CA 1
ATOM 836 C C . GLU A 1 109 ? 20.844 3.836 0.285 1 91.75 109 GLU A C 1
ATOM 838 O O . GLU A 1 109 ? 21.469 4.625 -0.427 1 91.75 109 GLU A O 1
ATOM 843 N N . ARG A 1 110 ? 20.672 3.965 1.51 1 94.75 110 ARG A N 1
ATOM 844 C CA . ARG A 1 110 ? 21.266 5.102 2.215 1 94.75 110 ARG A CA 1
ATOM 845 C C . ARG A 1 110 ? 22.266 4.637 3.271 1 94.75 110 ARG A C 1
ATOM 847 O O . ARG A 1 110 ? 22.109 3.549 3.834 1 94.75 110 ARG A O 1
ATOM 854 N N . PRO A 1 111 ? 23.297 5.496 3.49 1 93.81 111 PRO A N 1
ATOM 855 C CA . PRO A 1 111 ? 24.203 5.152 4.582 1 93.81 111 PRO A CA 1
ATOM 856 C C . PRO A 1 111 ? 23.547 5.246 5.957 1 93.81 111 PRO A C 1
ATOM 858 O O . PRO A 1 111 ? 23.25 6.344 6.426 1 93.81 111 PRO A O 1
ATOM 861 N N . SER A 1 112 ? 23.234 4.121 6.48 1 94.62 112 SER A N 1
ATOM 862 C CA . SER A 1 112 ? 22.625 4.047 7.805 1 94.62 112 SER A CA 1
ATOM 863 C C . SER A 1 112 ? 22.891 2.701 8.469 1 94.62 112 SER A C 1
ATOM 865 O O . SER A 1 112 ? 22.844 1.659 7.809 1 94.62 112 SER A O 1
ATOM 867 N N . GLU A 1 113 ? 23.172 2.77 9.727 1 94.25 113 GLU A N 1
ATOM 868 C CA . GLU A 1 113 ? 23.375 1.539 10.484 1 94.25 113 GLU A CA 1
ATOM 869 C C . GLU A 1 113 ? 22.125 1.188 11.305 1 94.25 113 GLU A C 1
ATOM 871 O O . GLU A 1 113 ? 22.078 0.146 11.961 1 94.25 113 GLU A O 1
ATOM 876 N N . LEU A 1 114 ? 21.188 2.064 11.273 1 95 114 LEU A N 1
ATOM 877 C CA . LEU A 1 114 ? 19.953 1.845 12.039 1 95 114 LEU A CA 1
ATOM 878 C C . LEU A 1 114 ? 19.156 0.681 11.461 1 95 114 LEU A C 1
ATOM 880 O O . LEU A 1 114 ? 18.844 0.671 10.266 1 95 114 LEU A O 1
ATOM 884 N N . SER A 1 115 ? 18.906 -0.334 12.25 1 97.25 115 SER A N 1
ATOM 885 C CA . SER A 1 115 ? 18.094 -1.485 11.852 1 97.25 115 SER A CA 1
ATOM 886 C C . SER A 1 115 ? 17.328 -2.061 13.039 1 97.25 115 SER A C 1
ATOM 888 O O . SER A 1 115 ? 17.938 -2.424 14.055 1 97.25 115 SER A O 1
ATOM 890 N N . ARG A 1 116 ? 16.047 -1.997 12.898 1 97.75 116 ARG A N 1
ATOM 891 C CA . ARG A 1 116 ? 15.172 -2.537 13.938 1 97.75 116 ARG A CA 1
ATOM 892 C C . ARG A 1 116 ? 13.852 -3.029 13.344 1 97.75 116 ARG A C 1
ATOM 894 O O . ARG A 1 116 ? 13.328 -2.434 12.398 1 97.75 116 ARG A O 1
ATOM 901 N N . GLN A 1 117 ? 13.406 -4.16 13.883 1 98.44 117 GLN A N 1
ATOM 902 C CA . GLN A 1 117 ? 12.133 -4.758 13.5 1 98.44 117 GLN A CA 1
ATOM 903 C C . GLN A 1 117 ? 11.164 -4.789 14.672 1 98.44 117 GLN A C 1
ATOM 905 O O . GLN A 1 117 ? 11.523 -5.227 15.773 1 98.44 117 GLN A O 1
ATOM 910 N N . TRP A 1 118 ? 9.945 -4.305 14.461 1 98.62 118 TRP A N 1
ATOM 911 C CA . TRP A 1 118 ? 8.953 -4.348 15.523 1 98.62 118 TRP A CA 1
ATOM 912 C C . TRP A 1 118 ? 7.887 -5.398 15.242 1 98.62 118 TRP A C 1
ATOM 914 O O . TRP A 1 118 ? 7.312 -5.98 16.156 1 98.62 118 TRP A O 1
ATOM 924 N N . LEU A 1 119 ? 7.535 -5.629 13.961 1 98.19 119 LEU A N 1
ATOM 925 C CA . LEU A 1 119 ? 6.625 -6.707 13.602 1 98.19 119 LEU A CA 1
ATOM 926 C C . LEU A 1 119 ? 7.316 -8.062 13.711 1 98.19 119 LEU A C 1
ATOM 928 O O . LEU A 1 119 ? 8.328 -8.305 13.055 1 98.19 119 LEU A O 1
ATOM 932 N N . GLU A 1 120 ? 6.746 -8.961 14.484 1 97.81 120 GLU A N 1
ATOM 933 C CA . GLU A 1 120 ? 7.387 -10.25 14.742 1 97.81 120 GLU A CA 1
ATOM 934 C C . GLU A 1 120 ? 6.699 -11.375 13.977 1 97.81 120 GLU A C 1
ATOM 936 O O . GLU A 1 120 ? 5.488 -11.328 13.758 1 97.81 120 GLU A O 1
ATOM 941 N N . MET A 1 121 ? 7.531 -12.305 13.586 1 98.56 121 MET A N 1
ATOM 942 C CA . MET A 1 121 ? 6.992 -13.5 12.953 1 98.56 121 MET A CA 1
ATOM 943 C C . MET A 1 121 ? 6.047 -14.234 13.898 1 98.56 121 MET A C 1
ATOM 945 O O . MET A 1 121 ? 6.371 -14.445 15.07 1 98.56 121 MET A O 1
ATOM 949 N N . PRO A 1 122 ? 4.891 -14.555 13.438 1 98.38 122 PRO A N 1
ATOM 950 C CA . PRO A 1 122 ? 3.994 -15.328 14.305 1 98.38 122 PRO A CA 1
ATOM 951 C C . PRO A 1 122 ? 4.508 -16.734 14.586 1 98.38 122 PRO A C 1
ATOM 953 O O . PRO A 1 122 ? 5.352 -17.25 13.836 1 98.38 122 PRO A O 1
ATOM 956 N N . ASP A 1 123 ? 3.914 -17.25 15.656 1 97.44 123 ASP A N 1
ATOM 957 C CA . ASP A 1 123 ? 4.176 -18.672 15.891 1 97.44 123 ASP A CA 1
ATOM 958 C C . ASP A 1 123 ? 3.576 -19.531 14.781 1 97.44 123 ASP A C 1
ATOM 960 O O . ASP A 1 123 ? 2.424 -19.328 14.391 1 97.44 123 ASP A O 1
ATOM 964 N N . ALA A 1 124 ? 4.359 -20.344 14.203 1 97.81 124 ALA A N 1
ATOM 965 C CA . ALA A 1 124 ? 3.932 -21.25 13.141 1 97.81 124 ALA A CA 1
ATOM 966 C C . ALA A 1 124 ? 4.766 -22.531 13.141 1 97.81 124 ALA A C 1
ATOM 968 O O . ALA A 1 124 ? 5.953 -22.5 13.469 1 97.81 124 ALA A O 1
ATOM 969 N N . PRO A 1 125 ? 4.148 -23.688 12.773 1 97.81 125 PRO A N 1
ATOM 970 C CA . PRO A 1 125 ? 4.969 -24.891 12.57 1 97.81 125 PRO A CA 1
ATOM 971 C C . PRO A 1 125 ? 6.051 -24.688 11.508 1 97.81 125 PRO A C 1
ATOM 973 O O . PRO A 1 125 ? 5.895 -23.859 10.609 1 97.81 125 PRO A O 1
ATOM 976 N N . LYS A 1 126 ? 7.094 -25.406 11.68 1 97.81 126 LYS A N 1
ATOM 977 C CA . LYS A 1 126 ? 8.141 -25.375 10.664 1 97.81 126 LYS A CA 1
ATOM 978 C C . LYS A 1 126 ? 7.637 -25.953 9.344 1 97.81 126 LYS A C 1
ATOM 980 O O . LYS A 1 126 ? 6.707 -26.766 9.328 1 97.81 126 LYS A O 1
ATOM 985 N N . PRO A 1 127 ? 8.234 -25.5 8.266 1 97.31 127 PRO A N 1
ATOM 986 C CA . PRO A 1 127 ? 7.758 -26 6.973 1 97.31 127 PRO A CA 1
ATOM 987 C C . PRO A 1 127 ? 7.734 -27.531 6.898 1 97.31 127 PRO A C 1
ATOM 989 O O . PRO A 1 127 ? 6.816 -28.109 6.316 1 97.31 127 PRO A O 1
ATOM 992 N N . GLY A 1 128 ? 8.75 -28.172 7.445 1 96.69 128 GLY A N 1
ATOM 993 C CA . GLY A 1 128 ? 8.805 -29.625 7.422 1 96.69 128 GLY A CA 1
ATOM 994 C C . GLY A 1 128 ? 7.652 -30.281 8.156 1 96.69 128 GLY A C 1
ATOM 995 O O . GLY A 1 128 ? 7.359 -31.453 7.93 1 96.69 128 GLY A O 1
ATOM 996 N N . ASP A 1 129 ? 6.973 -29.562 9.031 1 97.56 129 ASP A N 1
ATOM 997 C CA . ASP A 1 129 ? 5.875 -30.062 9.844 1 97.56 129 ASP A CA 1
ATOM 998 C C . ASP A 1 129 ? 4.523 -29.688 9.242 1 97.56 129 ASP A C 1
ATOM 1000 O O . ASP A 1 129 ? 3.48 -29.906 9.859 1 97.56 129 ASP A O 1
ATOM 1004 N N . CYS A 1 130 ? 4.5 -29.062 8.086 1 96.5 130 CYS A N 1
ATOM 1005 C CA . CYS A 1 130 ? 3.281 -28.641 7.406 1 96.5 130 CYS A CA 1
ATOM 1006 C C . CYS A 1 130 ? 3.004 -29.5 6.188 1 96.5 130 CYS A C 1
ATOM 1008 O O . CYS A 1 130 ? 3.932 -29.938 5.5 1 96.5 130 CYS A O 1
ATOM 1010 N N . GLU A 1 131 ? 1.795 -29.766 5.926 1 88.44 131 GLU A N 1
ATOM 1011 C CA . GLU A 1 131 ? 1.4 -30.562 4.762 1 88.44 131 GLU A CA 1
ATOM 1012 C C . GLU A 1 131 ? 1.46 -29.734 3.484 1 88.44 131 GLU A C 1
ATOM 1014 O O . GLU A 1 131 ? 1.107 -28.547 3.49 1 88.44 131 GLU A O 1
ATOM 1019 N N . PRO A 1 132 ? 1.867 -30.391 2.428 1 89.5 132 PRO A N 1
ATOM 1020 C CA . PRO A 1 132 ? 1.794 -29.688 1.142 1 89.5 132 PRO A CA 1
ATOM 1021 C C . PRO A 1 132 ? 0.365 -29.312 0.756 1 89.5 132 PRO A C 1
ATOM 1023 O O . PRO A 1 132 ? -0.568 -30.078 1.002 1 89.5 132 PRO A O 1
ATOM 1026 N N . ALA A 1 133 ? 0.277 -28.125 0.274 1 86.69 133 ALA A N 1
ATOM 1027 C CA . ALA A 1 133 ? -1.043 -27.672 -0.164 1 86.69 133 ALA A CA 1
ATOM 1028 C C . ALA A 1 133 ? -1.396 -28.266 -1.526 1 86.69 133 ALA A C 1
ATOM 1030 O O . ALA A 1 133 ? -0.789 -27.922 -2.539 1 86.69 133 ALA A O 1
ATOM 1031 N N . GLU A 1 134 ? -2.361 -29.062 -1.596 1 77.56 134 GLU A N 1
ATOM 1032 C CA . GLU A 1 134 ? -2.777 -29.734 -2.826 1 77.56 134 GLU A CA 1
ATOM 1033 C C . GLU A 1 134 ? -3.377 -28.734 -3.816 1 77.56 134 GLU A C 1
ATOM 1035 O O . GLU A 1 134 ? -3.273 -28.922 -5.031 1 77.56 134 GLU A O 1
ATOM 1040 N N . HIS A 1 135 ? -3.91 -27.719 -3.258 1 73.75 135 HIS A N 1
ATOM 1041 C CA . HIS A 1 135 ? -4.609 -26.703 -4.043 1 73.75 135 HIS A CA 1
ATOM 1042 C C . HIS A 1 135 ? -3.674 -26.047 -5.055 1 73.75 135 HIS A C 1
ATOM 1044 O O . HIS A 1 135 ? -4.102 -25.672 -6.148 1 73.75 135 HIS A O 1
ATOM 1050 N N . TRP A 1 136 ? -2.502 -25.906 -4.688 1 76 136 TRP A N 1
ATOM 1051 C CA . TRP A 1 136 ? -1.544 -25.25 -5.57 1 76 136 TRP A CA 1
ATOM 1052 C C . TRP A 1 136 ? -0.614 -26.266 -6.223 1 76 136 TRP A C 1
ATOM 1054 O O . TRP A 1 136 ? 0.365 -25.891 -6.871 1 76 136 TRP A O 1
ATOM 1064 N N . ARG A 1 137 ? -0.853 -27.594 -5.977 1 64.81 137 ARG A N 1
ATOM 1065 C CA . ARG A 1 137 ? -0.013 -28.641 -6.555 1 64.81 137 ARG A CA 1
ATOM 1066 C C . ARG A 1 137 ? -0.405 -28.922 -8 1 64.81 137 ARG A C 1
ATOM 1068 O O . ARG A 1 137 ? -1.244 -29.781 -8.266 1 64.81 137 ARG A O 1
ATOM 1075 N N . GLY A 1 138 ? -0.565 -27.922 -8.805 1 55.91 138 GLY A N 1
ATOM 1076 C CA . GLY A 1 138 ? -1.091 -28.156 -10.141 1 55.91 138 GLY A CA 1
ATOM 1077 C C . GLY A 1 138 ? -0.222 -29.078 -10.969 1 55.91 138 GLY A C 1
ATOM 1078 O O . GLY A 1 138 ? 1.007 -29.031 -10.891 1 55.91 138 GLY A O 1
ATOM 1079 N N . GLY A 1 139 ? -0.524 -30.375 -11.141 1 59.19 139 GLY A N 1
ATOM 1080 C CA . GLY A 1 139 ? 0.068 -31.281 -12.117 1 59.19 139 GLY A CA 1
ATOM 1081 C C . GLY A 1 139 ? 0.349 -30.609 -13.453 1 59.19 139 GLY A C 1
ATOM 1082 O O . GLY A 1 139 ? 0.964 -31.219 -14.336 1 59.19 139 GLY A O 1
ATOM 1083 N N . GLY A 1 140 ? 0.226 -29.188 -13.602 1 69.25 140 GLY A N 1
ATOM 1084 C CA . GLY A 1 140 ? 0.246 -28.625 -14.938 1 69.25 140 GLY A CA 1
ATOM 1085 C C . GLY A 1 140 ? 1.412 -27.672 -15.164 1 69.25 140 GLY A C 1
ATOM 1086 O O . GLY A 1 140 ? 2.424 -27.75 -14.461 1 69.25 140 GLY A O 1
ATOM 1087 N N . GLU A 1 141 ? 1.566 -27.141 -16.25 1 80.06 141 GLU A N 1
ATOM 1088 C CA . GLU A 1 141 ? 2.623 -26.266 -16.75 1 80.06 141 GLU A CA 1
ATOM 1089 C C . GLU A 1 141 ? 2.484 -24.859 -16.203 1 80.06 141 GLU A C 1
ATOM 1091 O O . GLU A 1 141 ? 3.166 -23.938 -16.656 1 80.06 141 GLU A O 1
ATOM 1096 N N . GLY A 1 142 ? 1.785 -24.625 -15.125 1 90.94 142 GLY A N 1
ATOM 1097 C CA . GLY A 1 142 ? 1.541 -23.266 -14.664 1 90.94 142 GLY A CA 1
ATOM 1098 C C . GLY A 1 142 ? 2.443 -22.859 -13.516 1 90.94 142 GLY A C 1
ATOM 1099 O O . GLY A 1 142 ? 3.258 -23.656 -13.047 1 90.94 142 GLY A O 1
ATOM 1100 N N . LEU A 1 143 ? 2.406 -21.578 -13.141 1 94.12 143 LEU A N 1
ATOM 1101 C CA . LEU A 1 143 ? 3.229 -20.953 -12.102 1 94.12 143 LEU A CA 1
ATOM 1102 C C . LEU A 1 143 ? 3.197 -21.781 -10.828 1 94.12 143 LEU A C 1
ATOM 1104 O O . LEU A 1 143 ? 4.227 -21.953 -10.164 1 94.12 143 LEU A O 1
ATOM 1108 N N . HIS A 1 144 ? 2.078 -22.344 -10.5 1 92.5 144 HIS A N 1
ATOM 1109 C CA . HIS A 1 144 ? 1.894 -23.047 -9.227 1 92.5 144 HIS A CA 1
ATOM 1110 C C . HIS A 1 144 ? 2.75 -24.297 -9.156 1 92.5 144 HIS A C 1
ATOM 1112 O O . HIS A 1 144 ? 3.076 -24.781 -8.07 1 92.5 144 HIS A O 1
ATOM 1118 N N . SER A 1 145 ? 3.084 -24.859 -10.312 1 91.62 145 SER A N 1
ATOM 1119 C CA . SER A 1 145 ? 3.943 -26.047 -10.336 1 91.62 145 SER A CA 1
ATOM 1120 C C . SER A 1 145 ? 5.391 -25.688 -10.031 1 91.62 145 SER A C 1
ATOM 1122 O O . SER A 1 145 ? 6.207 -26.562 -9.742 1 91.62 145 SER A O 1
ATOM 1124 N N . ARG A 1 146 ? 5.688 -24.438 -10.031 1 94.31 146 ARG A N 1
ATOM 1125 C CA . ARG A 1 146 ? 7.07 -23.984 -9.914 1 94.31 146 ARG A CA 1
ATOM 1126 C C . ARG A 1 146 ? 7.355 -23.453 -8.508 1 94.31 146 ARG A C 1
ATOM 1128 O O . ARG A 1 146 ? 8.453 -22.969 -8.234 1 94.31 146 ARG A O 1
ATOM 1135 N N . ILE A 1 147 ? 6.359 -23.5 -7.645 1 95.31 147 ILE A N 1
ATOM 1136 C CA . ILE A 1 147 ? 6.527 -23.156 -6.234 1 95.31 147 ILE A CA 1
ATOM 1137 C C . ILE A 1 147 ? 5.973 -24.281 -5.363 1 95.31 147 ILE A C 1
ATOM 1139 O O . ILE A 1 147 ? 5.121 -25.047 -5.801 1 95.31 147 ILE A O 1
ATOM 1143 N N . GLU A 1 148 ? 6.508 -24.391 -4.242 1 95.12 148 GLU A N 1
ATOM 1144 C CA . GLU A 1 148 ? 5.965 -25.266 -3.211 1 95.12 148 GLU A CA 1
ATOM 1145 C C . GLU A 1 148 ? 5.27 -24.469 -2.115 1 95.12 148 GLU A C 1
ATOM 1147 O O . GLU A 1 148 ? 5.832 -23.5 -1.589 1 95.12 148 GLU A O 1
ATOM 1152 N N . VAL A 1 149 ? 4.027 -24.828 -1.86 1 96.44 149 VAL A N 1
ATOM 1153 C CA . VAL A 1 149 ? 3.242 -24.156 -0.833 1 96.44 149 VAL A CA 1
ATOM 1154 C C . VAL A 1 149 ? 2.842 -25.141 0.252 1 96.44 149 VAL A C 1
ATOM 1156 O O . VAL A 1 149 ? 2.4 -26.266 -0.05 1 96.44 149 VAL A O 1
ATOM 1159 N N . ARG A 1 150 ? 3.068 -24.797 1.442 1 96.81 150 ARG A N 1
ATOM 1160 C CA . ARG A 1 150 ? 2.613 -25.562 2.602 1 96.81 150 ARG A CA 1
ATOM 1161 C C . ARG A 1 150 ? 1.774 -24.688 3.531 1 96.81 150 ARG A C 1
ATOM 1163 O O . ARG A 1 150 ? 2.096 -23.516 3.752 1 96.81 150 ARG A O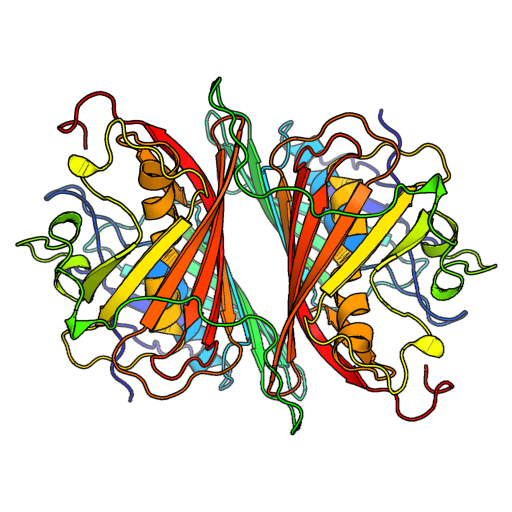 1
ATOM 1170 N N . VAL A 1 151 ? 0.698 -25.297 4.043 1 96.44 151 VAL A N 1
ATOM 1171 C CA . VAL A 1 151 ? -0.25 -24.531 4.844 1 96.44 151 VAL A CA 1
ATOM 1172 C C . VAL A 1 151 ? 0.083 -24.672 6.328 1 96.44 151 VAL A C 1
ATOM 1174 O O . VAL A 1 151 ? -0.055 -25.766 6.891 1 96.44 151 VAL A O 1
ATOM 1177 N N . ALA A 1 152 ? 0.478 -23.594 6.957 1 97.62 152 ALA A N 1
ATOM 1178 C CA . ALA A 1 152 ? 0.787 -23.609 8.383 1 97.62 152 ALA A CA 1
ATOM 1179 C C . ALA A 1 152 ? -0.446 -23.266 9.219 1 97.62 152 ALA A C 1
ATOM 1181 O O . ALA A 1 152 ? -0.579 -23.719 10.352 1 97.62 152 ALA A O 1
ATOM 1182 N N . LYS A 1 153 ? -1.322 -22.438 8.711 1 96.81 153 LYS A N 1
ATOM 1183 C CA . LYS A 1 153 ? -2.6 -22.062 9.312 1 96.81 153 LYS A CA 1
ATOM 1184 C C . LYS A 1 153 ? -3.646 -21.766 8.242 1 96.81 153 LYS A C 1
ATOM 1186 O O . LYS A 1 153 ? -3.357 -21.094 7.25 1 96.81 153 LYS A O 1
ATOM 1191 N N . GLY A 1 154 ? -4.816 -22.172 8.453 1 93.94 154 GLY A N 1
ATOM 1192 C CA . GLY A 1 154 ? -5.91 -21.953 7.523 1 93.94 154 GLY A CA 1
ATOM 1193 C C . GLY A 1 154 ? -6.258 -23.188 6.707 1 93.94 154 GLY A C 1
ATOM 1194 O O . GLY A 1 154 ? -5.578 -24.219 6.805 1 93.94 154 GLY A O 1
ATOM 1195 N N . ARG A 1 155 ? -7.398 -23.094 5.984 1 91.88 155 ARG A N 1
ATOM 1196 C CA . ARG A 1 155 ? -7.898 -24.156 5.121 1 91.88 155 ARG A CA 1
ATOM 1197 C C . ARG A 1 155 ? -8.055 -23.656 3.684 1 91.88 155 ARG A C 1
ATOM 1199 O O . ARG A 1 155 ? -8.422 -22.5 3.453 1 91.88 155 ARG A O 1
ATOM 1206 N N . TYR A 1 156 ? -7.785 -24.516 2.805 1 87.88 156 TYR A N 1
ATOM 1207 C CA . TYR A 1 156 ? -7.875 -24.172 1.391 1 87.88 156 TYR A CA 1
ATOM 1208 C C . TYR A 1 156 ? -8.633 -25.234 0.616 1 87.88 156 TYR A C 1
ATOM 1210 O O . TYR A 1 156 ? -8.836 -26.344 1.112 1 87.88 156 TYR A O 1
ATOM 1218 N N . GLY A 1 157 ? -9.039 -24.812 -0.607 1 84.5 157 GLY A N 1
ATOM 1219 C CA . GLY A 1 157 ? -9.844 -25.719 -1.405 1 84.5 157 GLY A CA 1
ATOM 1220 C C . GLY A 1 157 ? -11.195 -26.031 -0.783 1 84.5 157 GLY A C 1
ATOM 1221 O O . GLY A 1 157 ? -11.844 -25.141 -0.23 1 84.5 157 GLY A O 1
ATOM 1222 N N . ALA A 1 158 ? -11.594 -27.25 -0.904 1 83.88 158 ALA A N 1
ATOM 1223 C CA . ALA A 1 158 ? -12.922 -27.656 -0.436 1 83.88 158 ALA A CA 1
ATOM 1224 C C . ALA A 1 158 ? -12.992 -27.641 1.088 1 83.88 158 ALA A C 1
ATOM 1226 O O . ALA A 1 158 ? -14.062 -27.453 1.665 1 83.88 158 ALA A O 1
ATOM 1227 N N . ASP A 1 159 ? -11.906 -27.719 1.719 1 86.75 159 ASP A N 1
ATOM 1228 C CA . ASP A 1 159 ? -11.852 -27.844 3.172 1 86.75 159 ASP A CA 1
ATOM 1229 C C . ASP A 1 159 ? -12.266 -26.531 3.842 1 86.75 159 ASP A C 1
ATOM 1231 O O . ASP A 1 159 ? -12.633 -26.516 5.016 1 86.75 159 ASP A O 1
ATOM 1235 N N . ARG A 1 160 ? -12.148 -25.469 3.072 1 90 160 ARG A N 1
ATOM 1236 C CA . ARG A 1 160 ? -12.453 -24.172 3.684 1 90 160 ARG A CA 1
ATOM 1237 C C . ARG A 1 160 ? -13.953 -23.922 3.729 1 90 160 ARG A C 1
ATOM 1239 O O . ARG A 1 160 ? -14.43 -23.094 4.5 1 90 160 ARG A O 1
ATOM 1246 N N . ASN A 1 161 ? -14.672 -24.641 2.865 1 90.56 161 ASN A N 1
ATOM 1247 C CA . ASN A 1 161 ? -16.109 -24.375 2.748 1 90.56 161 ASN A CA 1
ATOM 1248 C C . ASN A 1 161 ? -16.844 -24.656 4.059 1 90.56 161 ASN A C 1
ATOM 1250 O O . ASN A 1 161 ? -16.719 -25.75 4.617 1 90.56 161 ASN A O 1
ATOM 1254 N N . GLY A 1 162 ? -17.516 -23.609 4.516 1 94 162 GLY A N 1
ATOM 1255 C CA . GLY A 1 162 ? -18.266 -23.75 5.754 1 94 162 GLY A CA 1
ATOM 1256 C C . GLY A 1 162 ? -17.406 -23.562 6.992 1 94 162 GLY A C 1
ATOM 1257 O O . GLY A 1 162 ? -17.906 -23.703 8.117 1 94 162 GLY A O 1
ATOM 1258 N N . GLN A 1 163 ? -16.172 -23.266 6.844 1 94.69 163 GLN A N 1
ATOM 1259 C CA . GLN A 1 163 ? -15.25 -23.156 7.973 1 94.69 163 GLN A CA 1
ATOM 1260 C C . GLN A 1 163 ? -14.5 -21.828 7.945 1 94.69 163 GLN A C 1
ATOM 1262 O O . GLN A 1 163 ? -13.281 -21.797 7.773 1 94.69 163 GLN A O 1
ATOM 1267 N N . PRO A 1 164 ? -15.188 -20.75 8.234 1 96 164 PRO A N 1
ATOM 1268 C CA . PRO A 1 164 ? -14.523 -19.438 8.242 1 96 164 PRO A CA 1
ATOM 1269 C C . PRO A 1 164 ? -13.414 -19.359 9.289 1 96 164 PRO A C 1
ATOM 1271 O O . PRO A 1 164 ? -13.539 -19.922 10.383 1 96 164 PRO A O 1
ATOM 1274 N N . GLU A 1 165 ? -12.344 -18.734 8.984 1 96.12 165 GLU A N 1
ATOM 1275 C CA . GLU A 1 165 ? -11.289 -18.438 9.953 1 96.12 165 GLU A CA 1
ATOM 1276 C C . GLU A 1 165 ? -11.633 -17.203 10.781 1 96.12 165 GLU A C 1
ATOM 1278 O O . GLU A 1 165 ? -11.664 -16.078 10.266 1 96.12 165 GLU A O 1
ATOM 1283 N N . PRO A 1 166 ? -11.805 -17.281 12.047 1 96.12 166 PRO A N 1
ATOM 1284 C CA . PRO A 1 166 ? -12.352 -16.188 12.852 1 96.12 166 PRO A CA 1
ATOM 1285 C C . PRO A 1 166 ? -11.477 -14.945 12.836 1 96.12 166 PRO A C 1
ATOM 1287 O O . PRO A 1 166 ? -11.977 -13.828 12.984 1 96.12 166 PRO A O 1
ATOM 1290 N N . ASP A 1 167 ? -10.188 -15.117 12.648 1 97.25 167 ASP A N 1
ATOM 1291 C CA . ASP A 1 167 ? -9.312 -13.945 12.719 1 97.25 167 ASP A CA 1
ATOM 1292 C C . ASP A 1 167 ? -8.898 -13.484 11.328 1 97.25 167 ASP A C 1
ATOM 1294 O O . ASP A 1 167 ? -8.047 -12.602 11.188 1 97.25 167 ASP A O 1
ATOM 1298 N N . GLY A 1 168 ? -9.43 -14.102 10.297 1 97.69 168 GLY A N 1
ATOM 1299 C CA . GLY A 1 168 ? -9.156 -13.688 8.93 1 97.69 168 GLY A CA 1
ATOM 1300 C C . GLY A 1 168 ? -7.719 -13.922 8.508 1 97.69 168 GLY A C 1
ATOM 1301 O O . GLY A 1 168 ? -7.242 -13.305 7.551 1 97.69 168 GLY A O 1
ATOM 1302 N N . ARG A 1 169 ? -7.023 -14.828 9.242 1 97.88 169 ARG A N 1
ATOM 1303 C CA . ARG A 1 169 ? -5.594 -15 9.008 1 97.88 169 ARG A CA 1
ATOM 1304 C C . ARG A 1 169 ? -5.289 -16.375 8.43 1 97.88 169 ARG A C 1
ATOM 1306 O O . ARG A 1 169 ? -5.93 -17.359 8.797 1 97.88 169 ARG A O 1
ATOM 1313 N N . SER A 1 170 ? -4.332 -16.453 7.539 1 97.31 170 SER A N 1
ATOM 1314 C CA . SER A 1 170 ? -3.746 -17.688 7.039 1 97.31 170 SER A CA 1
ATOM 1315 C C . SER A 1 170 ? -2.227 -17.594 6.973 1 97.31 170 SER A C 1
ATOM 1317 O O . SER A 1 170 ? -1.674 -16.531 6.711 1 97.31 170 SER A O 1
ATOM 1319 N N . LEU A 1 171 ? -1.563 -18.672 7.266 1 98.31 171 LEU A N 1
ATOM 1320 C CA . LEU A 1 171 ? -0.109 -18.766 7.195 1 98.31 171 LEU A CA 1
ATOM 1321 C C . LEU A 1 171 ? 0.32 -19.812 6.16 1 98.31 171 LEU A C 1
ATOM 1323 O O . LEU A 1 171 ? -0.051 -20.984 6.258 1 98.31 171 LEU A O 1
ATOM 1327 N N . LEU A 1 172 ? 1.093 -19.344 5.215 1 97.88 172 LEU A N 1
ATOM 1328 C CA . LEU A 1 172 ? 1.647 -20.203 4.18 1 97.88 172 LEU A CA 1
ATOM 1329 C C . LEU A 1 172 ? 3.172 -20.172 4.203 1 97.88 172 LEU A C 1
ATOM 1331 O O . LEU A 1 172 ? 3.77 -19.094 4.332 1 97.88 172 LEU A O 1
ATOM 1335 N N . TRP A 1 173 ? 3.777 -21.312 4.125 1 98.5 173 TRP A N 1
ATOM 1336 C CA . TRP A 1 173 ? 5.172 -21.391 3.699 1 98.5 173 TRP A CA 1
ATOM 1337 C C . TRP A 1 173 ? 5.27 -21.531 2.184 1 98.5 173 TRP A C 1
ATOM 1339 O O . TRP A 1 173 ? 4.621 -22.391 1.59 1 98.5 173 TRP A O 1
ATOM 1349 N N . ILE A 1 174 ? 6.07 -20.719 1.541 1 98 174 ILE A N 1
ATOM 1350 C CA . ILE A 1 174 ? 6.246 -20.781 0.094 1 98 174 ILE A CA 1
ATOM 1351 C C . ILE A 1 174 ? 7.73 -20.875 -0.243 1 98 174 ILE A C 1
ATOM 1353 O O . ILE A 1 174 ? 8.547 -20.156 0.335 1 98 174 ILE A O 1
ATOM 1357 N N . ARG A 1 175 ? 8.094 -21.734 -1.119 1 97.12 175 ARG A N 1
ATOM 1358 C CA . ARG A 1 175 ? 9.453 -21.922 -1.601 1 97.12 175 ARG A CA 1
ATOM 1359 C C . ARG A 1 175 ? 9.484 -22.109 -3.113 1 97.12 175 ARG A C 1
ATOM 1361 O O . ARG A 1 175 ? 8.727 -22.922 -3.656 1 97.12 175 ARG A O 1
ATOM 1368 N N . PRO A 1 176 ? 10.336 -21.375 -3.816 1 95.81 176 PRO A N 1
ATOM 1369 C CA . PRO A 1 176 ? 10.484 -21.672 -5.242 1 95.81 176 PRO A CA 1
ATOM 1370 C C . PRO A 1 176 ? 11.164 -23.016 -5.488 1 95.81 176 PRO A C 1
ATOM 1372 O O . PRO A 1 176 ? 12.086 -23.391 -4.758 1 95.81 176 PRO A O 1
ATOM 1375 N N . ARG A 1 177 ? 10.797 -23.922 -6.41 1 90.81 177 ARG A N 1
ATOM 1376 C CA . ARG A 1 177 ? 11.305 -25.266 -6.648 1 90.81 177 ARG A CA 1
ATOM 1377 C C . ARG A 1 177 ? 12.547 -25.234 -7.531 1 90.81 177 ARG A C 1
ATOM 1379 O O . ARG A 1 177 ? 13.375 -26.156 -7.477 1 90.81 177 ARG A O 1
ATOM 1386 N N . GLU A 1 178 ? 12.797 -24.453 -8.398 1 88.56 178 GLU A N 1
ATOM 1387 C CA . GLU A 1 178 ? 13.828 -24.484 -9.43 1 88.56 178 GLU A CA 1
ATOM 1388 C C . GLU A 1 178 ? 15.086 -23.75 -8.969 1 88.56 178 GLU A C 1
ATOM 1390 O O . GLU A 1 178 ? 15.875 -23.266 -9.789 1 88.56 178 GLU A O 1
ATOM 1395 N N . GLY A 1 179 ? 15.297 -23.719 -7.605 1 88.88 179 GLY A N 1
ATOM 1396 C CA . GLY A 1 179 ? 16.5 -23.125 -7.039 1 88.88 179 GLY A CA 1
ATOM 1397 C C . GLY A 1 179 ? 16.531 -21.609 -7.188 1 88.88 179 GLY A C 1
ATOM 1398 O O . GLY A 1 179 ? 17.609 -21 -7.105 1 88.88 179 GLY A O 1
ATOM 1399 N N . PHE A 1 180 ? 15.43 -21.078 -7.492 1 93.31 180 PHE A N 1
ATOM 1400 C CA . PHE A 1 180 ? 15.383 -19.625 -7.582 1 93.31 180 PHE A CA 1
ATOM 1401 C C . PHE A 1 180 ? 15.633 -18.984 -6.219 1 93.31 180 PHE A C 1
ATOM 1403 O O . PHE A 1 180 ? 15.172 -19.5 -5.195 1 93.31 180 PHE A O 1
ATOM 1410 N N . ALA A 1 181 ? 16.391 -17.859 -6.266 1 92.88 181 ALA A N 1
ATOM 1411 C CA . ALA A 1 181 ? 16.641 -17.125 -5.031 1 92.88 181 ALA A CA 1
ATOM 1412 C C . ALA A 1 181 ? 15.375 -16.391 -4.566 1 92.88 181 ALA A C 1
ATOM 1414 O O . ALA A 1 181 ? 14.492 -16.094 -5.371 1 92.88 181 ALA A O 1
ATOM 1415 N N . VAL A 1 182 ? 15.336 -16.188 -3.232 1 97.56 182 VAL A N 1
ATOM 1416 C CA . VAL A 1 182 ? 14.32 -15.312 -2.672 1 97.56 182 VAL A CA 1
ATOM 1417 C C . VAL A 1 182 ? 14.812 -13.867 -2.711 1 97.56 182 VAL A C 1
ATOM 1419 O O . VAL A 1 182 ? 15.422 -13.383 -1.752 1 97.56 182 VAL A O 1
ATOM 1422 N N . ASP A 1 183 ? 14.617 -13.266 -3.814 1 97.94 183 ASP A N 1
ATOM 1423 C CA . ASP A 1 183 ? 14.953 -11.852 -4.008 1 97.94 183 ASP A CA 1
ATOM 1424 C C . ASP A 1 183 ? 13.688 -11 -4.082 1 97.94 183 ASP A C 1
ATOM 1426 O O . ASP A 1 183 ? 12.578 -11.492 -3.846 1 97.94 183 ASP A O 1
ATOM 1430 N N . ALA A 1 184 ? 13.867 -9.703 -4.363 1 98.56 184 ALA A N 1
ATOM 1431 C CA . ALA A 1 184 ? 12.727 -8.789 -4.359 1 98.56 184 ALA A CA 1
ATOM 1432 C C . ALA A 1 184 ? 11.68 -9.211 -5.383 1 98.56 184 ALA A C 1
ATOM 1434 O O . ALA A 1 184 ? 10.484 -9.258 -5.074 1 98.56 184 ALA A O 1
ATOM 1435 N N . PRO A 1 185 ? 12.023 -9.617 -6.648 1 98.62 185 PRO A N 1
ATOM 1436 C CA . PRO A 1 185 ? 11.023 -10.109 -7.598 1 98.62 185 PRO A CA 1
ATOM 1437 C C . PRO A 1 185 ? 10.281 -11.344 -7.082 1 98.62 185 PRO A C 1
ATOM 1439 O O . PRO A 1 185 ? 9.062 -11.453 -7.262 1 98.62 185 PRO A O 1
ATOM 1442 N N . MET A 1 186 ? 11 -12.227 -6.453 1 98.38 186 MET A N 1
ATOM 1443 C CA . MET A 1 186 ? 10.344 -13.414 -5.918 1 98.38 186 MET A CA 1
ATOM 1444 C C . MET A 1 186 ? 9.375 -13.047 -4.797 1 98.38 186 MET A C 1
ATOM 1446 O O . MET A 1 186 ? 8.273 -13.594 -4.715 1 98.38 186 MET A O 1
ATOM 1450 N N . LEU A 1 187 ? 9.789 -12.148 -3.928 1 98.88 187 LEU A N 1
ATOM 1451 C CA . LEU A 1 187 ? 8.891 -11.695 -2.869 1 98.88 187 LEU A CA 1
ATOM 1452 C C . LEU A 1 187 ? 7.652 -11.031 -3.451 1 98.88 187 LEU A C 1
ATOM 1454 O O . LEU A 1 187 ? 6.562 -11.133 -2.883 1 98.88 187 LEU A O 1
ATOM 1458 N N . ALA A 1 188 ? 7.812 -10.328 -4.562 1 98.88 188 ALA A N 1
ATOM 1459 C CA . ALA A 1 188 ? 6.672 -9.742 -5.254 1 98.88 188 ALA A CA 1
ATOM 1460 C C . ALA A 1 188 ? 5.691 -10.82 -5.707 1 98.88 188 ALA A C 1
ATOM 1462 O O . ALA A 1 188 ? 4.473 -10.648 -5.594 1 98.88 188 ALA A O 1
ATOM 1463 N N . ILE A 1 189 ? 6.207 -11.883 -6.227 1 98.62 189 ILE A N 1
ATOM 1464 C CA . ILE A 1 189 ? 5.379 -13 -6.676 1 98.62 189 ILE A CA 1
ATOM 1465 C C . ILE A 1 189 ? 4.648 -13.609 -5.48 1 98.62 189 ILE A C 1
ATOM 1467 O O . ILE A 1 189 ? 3.434 -13.82 -5.527 1 98.62 189 ILE A O 1
ATOM 1471 N N . MET A 1 190 ? 5.363 -13.875 -4.406 1 98.56 190 MET A N 1
ATOM 1472 C CA . MET A 1 190 ? 4.777 -14.461 -3.207 1 98.56 190 MET A CA 1
ATOM 1473 C C . MET A 1 190 ? 3.727 -13.531 -2.607 1 98.56 190 MET A C 1
ATOM 1475 O O . MET A 1 190 ? 2.688 -13.984 -2.129 1 98.56 190 MET A O 1
ATOM 1479 N N . ALA A 1 191 ? 3.934 -12.242 -2.666 1 98.62 191 ALA A N 1
ATOM 1480 C CA . ALA A 1 191 ? 3.066 -11.227 -2.068 1 98.62 191 ALA A CA 1
ATOM 1481 C C . ALA A 1 191 ? 1.704 -11.195 -2.756 1 98.62 191 ALA A C 1
ATOM 1483 O O . ALA A 1 191 ? 0.75 -10.617 -2.23 1 98.62 191 ALA A O 1
ATOM 1484 N N . ASP A 1 192 ? 1.628 -11.789 -3.891 1 98.31 192 ASP A N 1
ATOM 1485 C CA . ASP A 1 192 ? 0.396 -11.734 -4.672 1 98.31 192 ASP A CA 1
ATOM 1486 C C . ASP A 1 192 ? -0.576 -12.828 -4.242 1 98.31 192 ASP A C 1
ATOM 1488 O O . ASP A 1 192 ? -1.609 -13.039 -4.883 1 98.31 192 ASP A O 1
ATOM 1492 N N . PHE A 1 193 ? -0.335 -13.523 -3.152 1 97.5 193 PHE A N 1
ATOM 1493 C CA . PHE A 1 193 ? -1.177 -14.609 -2.66 1 97.5 193 PHE A CA 1
ATOM 1494 C C . PHE A 1 193 ? -2.191 -14.094 -1.65 1 97.5 193 PHE A C 1
ATOM 1496 O O . PHE A 1 193 ? -2.99 -14.859 -1.112 1 97.5 193 PHE A O 1
ATOM 1503 N N . VAL A 1 194 ? -2.314 -12.82 -1.43 1 98.31 194 VAL A N 1
ATOM 1504 C CA . VAL A 1 194 ? -3.271 -12.242 -0.491 1 98.31 194 VAL A CA 1
ATOM 1505 C C . VAL A 1 194 ? -4.688 -12.688 -0.852 1 98.31 194 VAL A C 1
ATOM 1507 O O . VAL A 1 194 ? -5.473 -13.047 0.026 1 98.31 194 VAL A O 1
ATOM 1510 N N . PRO A 1 195 ? -5.078 -12.727 -2.135 1 97.25 195 PRO A N 1
ATOM 1511 C CA . PRO A 1 195 ? -6.449 -13.109 -2.484 1 97.25 195 PRO A CA 1
ATOM 1512 C C . PRO A 1 195 ? -6.82 -14.5 -1.974 1 97.25 195 PRO A C 1
ATOM 1514 O O . PRO A 1 195 ? -7.996 -14.781 -1.729 1 97.25 195 PRO A O 1
ATOM 1517 N N . SER A 1 196 ? -5.82 -15.305 -1.834 1 94.56 196 SER A N 1
ATOM 1518 C CA . SER A 1 196 ? -6.102 -16.672 -1.385 1 94.56 196 SER A CA 1
ATOM 1519 C C . SER A 1 196 ? -6.664 -16.672 0.032 1 94.56 196 SER A C 1
ATOM 1521 O O . SER A 1 196 ? -7.301 -17.641 0.446 1 94.56 196 SER A O 1
ATOM 1523 N N . GLY A 1 197 ? -6.426 -15.625 0.816 1 96.81 197 GLY A N 1
ATOM 1524 C CA . GLY A 1 197 ? -6.895 -15.539 2.189 1 96.81 197 GLY A CA 1
ATOM 1525 C C . GLY A 1 197 ? -8.375 -15.234 2.295 1 96.81 197 GLY A C 1
ATOM 1526 O O . GLY A 1 197 ? -8.984 -15.43 3.352 1 96.81 197 GLY A O 1
ATOM 1527 N N . VAL A 1 198 ? -8.977 -14.742 1.217 1 97.19 198 VAL A N 1
ATOM 1528 C CA . VAL A 1 198 ? -10.359 -14.281 1.267 1 97.19 198 VAL A CA 1
ATOM 1529 C C . VAL A 1 198 ? -11.289 -15.461 1.521 1 97.19 198 VAL A C 1
ATOM 1531 O O . VAL A 1 198 ? -12.148 -15.406 2.406 1 97.19 198 VAL A O 1
ATOM 1534 N N . GLY A 1 199 ? -11.117 -16.531 0.72 1 95.75 199 GLY A N 1
ATOM 1535 C CA . GLY A 1 199 ? -11.938 -17.703 0.922 1 95.75 199 GLY A CA 1
ATOM 1536 C C . GLY A 1 199 ? -11.773 -18.312 2.299 1 95.75 199 GLY A C 1
ATOM 1537 O O . GLY A 1 199 ? -12.75 -18.781 2.9 1 95.75 199 GLY A O 1
ATOM 1538 N N . ASN A 1 200 ? -10.531 -18.328 2.752 1 95.62 200 ASN A N 1
ATOM 1539 C CA . ASN A 1 200 ? -10.25 -18.828 4.094 1 95.62 200 ASN A CA 1
ATOM 1540 C C . ASN A 1 200 ? -10.953 -18 5.16 1 95.62 200 ASN A C 1
ATOM 1542 O O . ASN A 1 200 ? -11.578 -18.547 6.07 1 95.62 200 ASN A O 1
ATOM 1546 N N . ALA A 1 201 ? -10.914 -16.75 5.07 1 97.44 201 ALA A N 1
ATOM 1547 C CA . ALA A 1 201 ? -11.531 -15.844 6.035 1 97.44 201 ALA A CA 1
ATOM 1548 C C . ALA A 1 201 ? -13.047 -16.016 6.059 1 97.44 201 ALA A C 1
ATOM 1550 O O . ALA A 1 201 ? -13.656 -16.078 7.129 1 97.44 201 ALA A O 1
ATOM 1551 N N . LEU A 1 202 ? -13.602 -16.172 4.883 1 96.56 202 LEU A N 1
ATOM 1552 C CA . LEU A 1 202 ? -15.055 -16.188 4.738 1 96.56 202 LEU A CA 1
ATOM 1553 C C . LEU A 1 202 ? -15.602 -17.609 4.957 1 96.56 202 LEU A C 1
ATOM 1555 O O . LEU A 1 202 ? -16.797 -17.781 5.227 1 96.56 202 LEU A O 1
ATOM 1559 N N . GLY A 1 203 ? -14.742 -18.609 4.824 1 95.5 203 GLY A N 1
ATOM 1560 C CA . GLY A 1 203 ? -15.227 -19.969 4.824 1 95.5 203 GLY A CA 1
ATOM 1561 C C . GLY A 1 203 ? -16.109 -20.297 3.633 1 95.5 203 GLY A C 1
ATOM 1562 O O . GLY A 1 203 ? -17.141 -20.953 3.777 1 95.5 203 GLY A O 1
ATOM 1563 N N . ARG A 1 204 ? -15.727 -19.719 2.49 1 93.88 204 ARG A N 1
ATOM 1564 C CA . ARG A 1 204 ? -16.469 -19.875 1.242 1 93.88 204 ARG A CA 1
ATOM 1565 C C . ARG A 1 204 ? -15.508 -20.109 0.072 1 93.88 204 ARG A C 1
ATOM 1567 O O . ARG A 1 204 ? -14.336 -19.734 0.135 1 93.88 204 ARG A O 1
ATOM 1574 N N . ASN A 1 205 ? -16.094 -20.719 -0.956 1 92.06 205 ASN A N 1
ATOM 1575 C CA . ASN A 1 205 ? -15.352 -20.75 -2.213 1 92.06 205 ASN A CA 1
ATOM 1576 C C . ASN A 1 205 ? -15.242 -19.359 -2.83 1 92.06 205 ASN A C 1
ATOM 1578 O O . ASN A 1 205 ? -16.047 -19 -3.695 1 92.06 205 ASN A O 1
ATOM 1582 N N . ALA A 1 206 ? -14.258 -18.703 -2.244 1 92.12 206 ALA A N 1
ATOM 1583 C CA . ALA A 1 206 ? -14.102 -17.297 -2.639 1 92.12 206 ALA A CA 1
ATOM 1584 C C . ALA A 1 206 ? -12.633 -16.953 -2.863 1 92.12 206 ALA A C 1
ATOM 1586 O O . ALA A 1 206 ? -11.742 -17.609 -2.32 1 92.12 206 ALA A O 1
ATOM 1587 N N . GLY A 1 207 ? -12.367 -16.062 -3.686 1 93.12 207 GLY A N 1
ATOM 1588 C CA . GLY A 1 207 ? -11.102 -15.391 -3.955 1 93.12 207 GLY A CA 1
ATOM 1589 C C . GLY A 1 207 ? -11.273 -13.953 -4.418 1 93.12 207 GLY A C 1
ATOM 1590 O O . GLY A 1 207 ? -12.172 -13.25 -3.963 1 93.12 207 GLY A O 1
ATOM 1591 N N . GLY A 1 208 ? -10.312 -13.531 -5.168 1 93.88 208 GLY A N 1
ATOM 1592 C CA . GLY A 1 208 ? -10.453 -12.164 -5.648 1 93.88 208 GLY A CA 1
ATOM 1593 C C . GLY A 1 208 ? -9.516 -11.836 -6.797 1 93.88 208 GLY A C 1
ATOM 1594 O O . GLY A 1 208 ? -8.508 -12.523 -6.996 1 93.88 208 GLY A O 1
ATOM 1595 N N . ASN A 1 209 ? -9.945 -10.898 -7.594 1 95.31 209 ASN A N 1
ATOM 1596 C CA . ASN A 1 209 ? -9.062 -10.25 -8.562 1 95.31 209 ASN A CA 1
ATOM 1597 C C . ASN A 1 209 ? -8.398 -9.008 -7.977 1 95.31 209 ASN A C 1
ATOM 1599 O O . ASN A 1 209 ? -9.086 -8.102 -7.508 1 95.31 209 ASN A O 1
ATOM 1603 N N . SER A 1 210 ? -7.129 -9.086 -8.016 1 97.88 210 SER A N 1
ATOM 1604 C CA . SER A 1 210 ? -6.383 -7.984 -7.418 1 97.88 210 SER A CA 1
ATOM 1605 C C . SER A 1 210 ? -6.555 -6.703 -8.227 1 97.88 210 SER A C 1
ATOM 1607 O O . SER A 1 210 ? -6.539 -6.73 -9.453 1 97.88 210 SER A O 1
ATOM 1609 N N . LEU A 1 211 ? -6.754 -5.625 -7.539 1 98.5 211 LEU A N 1
ATOM 1610 C CA . LEU A 1 211 ? -6.727 -4.301 -8.148 1 98.5 211 LEU A CA 1
ATOM 1611 C C . LEU A 1 211 ? -5.316 -3.725 -8.133 1 98.5 211 LEU A C 1
ATOM 1613 O O . LEU A 1 211 ? -4.949 -2.943 -9.016 1 98.5 211 LEU A O 1
ATOM 1617 N N . ASP A 1 212 ? -4.617 -4.113 -7.164 1 98.81 212 ASP A N 1
ATOM 1618 C CA . ASP A 1 212 ? -3.271 -3.609 -6.906 1 98.81 212 ASP A CA 1
ATOM 1619 C C . ASP A 1 212 ? -2.453 -4.617 -6.102 1 98.81 212 ASP A C 1
ATOM 1621 O O . ASP A 1 212 ? -2.984 -5.625 -5.633 1 98.81 212 ASP A O 1
ATOM 1625 N N . ASN A 1 213 ? -1.207 -4.418 -6 1 98.81 213 ASN A N 1
ATOM 1626 C CA . ASN A 1 213 ? -0.276 -5.098 -5.109 1 98.81 213 ASN A CA 1
ATOM 1627 C C . ASN A 1 213 ? 0.863 -4.18 -4.676 1 98.81 213 ASN A C 1
ATOM 1629 O O . ASN A 1 213 ? 1.636 -3.709 -5.512 1 98.81 213 ASN A O 1
ATOM 1633 N N . THR A 1 214 ? 0.96 -3.904 -3.396 1 98.88 214 THR A N 1
ATOM 1634 C CA . THR A 1 214 ? 2 -3.031 -2.863 1 98.88 214 THR A CA 1
ATOM 1635 C C . THR A 1 214 ? 3.027 -3.836 -2.07 1 98.88 214 THR A C 1
ATOM 1637 O O . THR A 1 214 ? 2.664 -4.613 -1.187 1 98.88 214 THR A O 1
ATOM 1640 N N . LEU A 1 215 ? 4.266 -3.645 -2.385 1 98.94 215 LEU A N 1
ATOM 1641 C CA . LEU A 1 215 ? 5.391 -4.344 -1.771 1 98.94 215 LEU A CA 1
ATOM 1642 C C . LEU A 1 215 ? 6.355 -3.361 -1.118 1 98.94 215 LEU A C 1
ATOM 1644 O O . LEU A 1 215 ? 6.699 -2.338 -1.714 1 98.94 215 LEU A O 1
ATOM 1648 N N . ARG A 1 216 ? 6.754 -3.629 0.107 1 98.94 216 ARG A N 1
ATOM 1649 C CA . ARG A 1 216 ? 7.762 -2.852 0.82 1 98.94 216 ARG A CA 1
ATOM 1650 C C . ARG A 1 216 ? 8.883 -3.748 1.332 1 98.94 216 ARG A C 1
ATOM 1652 O O . ARG A 1 216 ? 8.648 -4.637 2.156 1 98.94 216 ARG A O 1
ATOM 1659 N N . ILE A 1 217 ? 10.078 -3.473 0.94 1 98.88 217 ILE A N 1
ATOM 1660 C CA . ILE A 1 217 ? 11.211 -4.32 1.286 1 98.88 217 ILE A CA 1
ATOM 1661 C C . ILE A 1 217 ? 11.938 -3.744 2.5 1 98.88 217 ILE A C 1
ATOM 1663 O O . ILE A 1 217 ? 12.414 -2.605 2.465 1 98.88 217 ILE A O 1
ATOM 1667 N N . ARG A 1 218 ? 12.023 -4.523 3.541 1 98.62 218 ARG A N 1
ATOM 1668 C CA . ARG A 1 218 ? 12.82 -4.07 4.672 1 98.62 218 ARG A CA 1
ATOM 1669 C C . ARG A 1 218 ? 14.258 -4.555 4.555 1 98.62 218 ARG A C 1
ATOM 1671 O O . ARG A 1 218 ? 15.18 -3.752 4.402 1 98.62 218 ARG A O 1
ATOM 1678 N N . ARG A 1 219 ? 14.406 -5.863 4.602 1 98.25 219 ARG A N 1
ATOM 1679 C CA . ARG A 1 219 ? 15.719 -6.488 4.551 1 98.25 219 ARG A CA 1
ATOM 1680 C C . ARG A 1 219 ? 15.625 -7.934 4.07 1 98.25 219 ARG A C 1
ATOM 1682 O O . ARG A 1 219 ? 15.031 -8.781 4.742 1 98.25 219 ARG A O 1
ATOM 1689 N N . ILE A 1 220 ? 16.266 -8.219 2.918 1 98.38 220 ILE A N 1
ATOM 1690 C CA . ILE A 1 220 ? 16.234 -9.578 2.379 1 98.38 220 ILE A CA 1
ATOM 1691 C C . ILE A 1 220 ? 17.438 -10.359 2.887 1 98.38 220 ILE A C 1
ATOM 1693 O O . ILE A 1 220 ? 18.578 -9.906 2.762 1 98.38 220 ILE A O 1
ATOM 1697 N N . VAL A 1 221 ? 17.188 -11.461 3.436 1 98.31 221 VAL A N 1
ATOM 1698 C CA . VAL A 1 221 ? 18.25 -12.344 3.928 1 98.31 221 VAL A CA 1
ATOM 1699 C C . VAL A 1 221 ? 18.125 -13.711 3.266 1 98.31 221 VAL A C 1
ATOM 1701 O O . VAL A 1 221 ? 17.062 -14.055 2.73 1 98.31 221 VAL A O 1
ATOM 1704 N N . PRO A 1 222 ? 19.234 -14.461 3.217 1 97.38 222 PRO A N 1
ATOM 1705 C CA . PRO A 1 222 ? 19.141 -15.797 2.631 1 97.38 222 PRO A CA 1
ATOM 1706 C C . PRO A 1 222 ? 18.141 -16.688 3.365 1 97.38 222 PRO A C 1
ATOM 1708 O O . PRO A 1 222 ? 18.141 -16.734 4.598 1 97.38 222 PRO A O 1
ATOM 1711 N N . THR A 1 223 ? 17.312 -17.328 2.613 1 98.19 223 THR A N 1
ATOM 1712 C CA . THR A 1 223 ? 16.344 -18.281 3.152 1 98.19 223 THR A CA 1
ATOM 1713 C C . THR A 1 223 ? 15.797 -19.188 2.049 1 98.19 223 THR A C 1
ATOM 1715 O O . THR A 1 223 ? 15.828 -18.812 0.872 1 98.19 223 THR A O 1
ATOM 1718 N N . GLU A 1 224 ? 15.352 -20.312 2.42 1 96.88 224 GLU A N 1
ATOM 1719 C CA . GLU A 1 224 ? 14.727 -21.219 1.455 1 96.88 224 GLU A CA 1
ATOM 1720 C C . GLU A 1 224 ? 13.211 -21.047 1.444 1 96.88 224 GLU A C 1
ATOM 1722 O O . GLU A 1 224 ? 12.602 -20.984 0.378 1 96.88 224 GLU A O 1
ATOM 1727 N N . TRP A 1 225 ? 12.68 -21.047 2.674 1 98.31 225 TRP A N 1
ATOM 1728 C CA . TRP A 1 225 ? 11.234 -20.875 2.84 1 98.31 225 TRP A CA 1
ATOM 1729 C C . TRP A 1 225 ? 10.906 -19.469 3.309 1 98.31 225 TRP A C 1
ATOM 1731 O O . TRP A 1 225 ? 11.648 -18.875 4.098 1 98.31 225 TRP A O 1
ATOM 1741 N N . VAL A 1 226 ? 9.836 -18.984 2.828 1 98.88 226 VAL A N 1
ATOM 1742 C CA . VAL A 1 226 ? 9.289 -17.719 3.291 1 98.88 226 VAL A CA 1
ATOM 1743 C C . VAL A 1 226 ? 7.938 -17.953 3.961 1 98.88 226 VAL A C 1
ATOM 1745 O O . VAL A 1 226 ? 7.039 -18.547 3.371 1 98.88 226 VAL A O 1
ATOM 1748 N N . LEU A 1 227 ? 7.801 -17.547 5.215 1 98.94 227 LEU A N 1
ATOM 1749 C CA . LEU A 1 227 ? 6.484 -17.547 5.848 1 98.94 227 LEU A CA 1
ATOM 1750 C C . LEU A 1 227 ? 5.672 -16.328 5.418 1 98.94 227 LEU A C 1
ATOM 1752 O O . LEU A 1 227 ? 6.09 -15.195 5.637 1 98.94 227 LEU A O 1
ATOM 1756 N N . CYS A 1 228 ? 4.586 -16.625 4.805 1 98.81 228 CYS A N 1
ATOM 1757 C CA . CYS A 1 228 ? 3.65 -15.586 4.375 1 98.81 228 CYS A CA 1
ATOM 1758 C C . CYS A 1 228 ? 2.457 -15.5 5.316 1 98.81 228 CYS A C 1
ATOM 1760 O O . CYS A 1 228 ? 1.589 -16.375 5.309 1 98.81 228 CYS A O 1
ATOM 1762 N N . ASP A 1 229 ? 2.445 -14.492 6.145 1 98.88 229 ASP A N 1
ATOM 1763 C CA . ASP A 1 229 ? 1.36 -14.211 7.078 1 98.88 229 ASP A CA 1
ATOM 1764 C C . ASP A 1 229 ? 0.292 -13.336 6.43 1 98.88 229 ASP A C 1
ATOM 1766 O O . ASP A 1 229 ? 0.421 -12.109 6.406 1 98.88 229 ASP A O 1
ATOM 1770 N N . ILE A 1 230 ? -0.78 -13.945 5.957 1 98.75 230 ILE A N 1
ATOM 1771 C CA . ILE A 1 230 ? -1.859 -13.25 5.262 1 98.75 230 ILE A CA 1
ATOM 1772 C C . ILE A 1 230 ? -2.936 -12.836 6.262 1 98.75 230 ILE A C 1
ATOM 1774 O O . ILE A 1 230 ? -3.439 -13.664 7.023 1 98.75 230 ILE A O 1
ATOM 1778 N N . ARG A 1 231 ? -3.305 -11.594 6.199 1 98.75 231 ARG A N 1
ATOM 1779 C CA . ARG A 1 231 ? -4.332 -11.047 7.078 1 98.75 231 ARG A CA 1
ATOM 1780 C C . ARG A 1 231 ? -5.391 -10.289 6.285 1 98.75 231 ARG A C 1
ATOM 1782 O O . ARG A 1 231 ? -5.117 -9.227 5.734 1 98.75 231 ARG A O 1
ATOM 1789 N N . ILE A 1 232 ? -6.547 -10.859 6.211 1 98.69 232 ILE A N 1
ATOM 1790 C CA . ILE A 1 232 ? -7.664 -10.141 5.617 1 98.69 232 ILE A CA 1
ATOM 1791 C C . ILE A 1 232 ? -8.25 -9.172 6.641 1 98.69 232 ILE A C 1
ATOM 1793 O O . ILE A 1 232 ? -8.586 -9.562 7.762 1 98.69 232 ILE A O 1
ATOM 1797 N N . HIS A 1 233 ? -8.352 -7.914 6.258 1 98.75 233 HIS A N 1
ATOM 1798 C CA . HIS A 1 233 ? -8.789 -6.883 7.195 1 98.75 233 HIS A CA 1
ATOM 1799 C C . HIS A 1 233 ? -10.312 -6.754 7.203 1 98.75 233 HIS A C 1
ATOM 1801 O O . HIS A 1 233 ? -10.914 -6.562 8.258 1 98.75 233 HIS A O 1
ATOM 1807 N N . GLY A 1 234 ? -10.852 -6.805 5.949 1 98.38 234 GLY A N 1
ATOM 1808 C CA . GLY A 1 234 ? -12.297 -6.656 5.844 1 98.38 234 GLY A CA 1
ATOM 1809 C C . GLY A 1 234 ? -12.805 -6.746 4.418 1 98.38 234 GLY A C 1
ATOM 1810 O O . GLY A 1 234 ? -12.023 -6.645 3.469 1 98.38 234 GLY A O 1
ATOM 1811 N N . VAL A 1 235 ? -14.102 -6.992 4.332 1 97.88 235 VAL A N 1
ATOM 1812 C CA . VAL A 1 235 ? -14.82 -7 3.059 1 97.88 235 VAL A CA 1
ATOM 1813 C C . VAL A 1 235 ? -16.047 -6.09 3.152 1 97.88 235 VAL A C 1
ATOM 1815 O O . VAL A 1 235 ? -16.688 -6.016 4.199 1 97.88 235 VAL A O 1
ATOM 1818 N N . HIS A 1 236 ? -16.266 -5.348 2.17 1 98 236 HIS A N 1
ATOM 1819 C CA . HIS A 1 236 ? -17.453 -4.512 2.066 1 98 236 HIS A CA 1
ATOM 1820 C C . HIS A 1 236 ? -17.656 -4.016 0.639 1 98 236 HIS A C 1
ATOM 1822 O O . HIS A 1 236 ? -16.688 -3.744 -0.071 1 98 236 HIS A O 1
ATOM 1828 N N . GLY A 1 237 ? -18.859 -3.951 0.189 1 96.06 237 GLY A N 1
ATOM 1829 C CA . GLY A 1 237 ? -19.156 -3.354 -1.101 1 96.06 237 GLY A CA 1
ATOM 1830 C C . GLY A 1 237 ? -18.516 -4.086 -2.266 1 96.06 237 GLY A C 1
ATOM 1831 O O . GLY A 1 237 ? -18.109 -3.465 -3.246 1 96.06 237 GLY A O 1
ATOM 1832 N N . GLY A 1 238 ? -18.297 -5.309 -2.143 1 97.19 238 GLY A N 1
ATOM 1833 C CA . GLY A 1 238 ? -17.75 -6.121 -3.221 1 97.19 238 GLY A CA 1
ATOM 1834 C C . GLY A 1 238 ? -16.234 -6.133 -3.246 1 97.19 238 GLY A C 1
ATOM 1835 O O . GLY A 1 238 ? -15.625 -6.707 -4.156 1 97.19 238 GLY A O 1
ATOM 1836 N N . PHE A 1 239 ? -15.656 -5.441 -2.244 1 98.5 239 PHE A N 1
ATOM 1837 C CA . PHE A 1 239 ? -14.195 -5.359 -2.205 1 98.5 239 PHE A CA 1
ATOM 1838 C C . PHE A 1 239 ? -13.656 -5.934 -0.9 1 98.5 239 PHE A C 1
ATOM 1840 O O . PHE A 1 239 ? -14.344 -5.918 0.122 1 98.5 239 PHE A O 1
ATOM 1847 N N . ALA A 1 240 ? -12.5 -6.484 -0.966 1 98.5 240 ALA A N 1
ATOM 1848 C CA . ALA A 1 240 ? -11.742 -6.93 0.199 1 98.5 240 ALA A CA 1
ATOM 1849 C C . ALA A 1 240 ? -10.375 -6.258 0.255 1 98.5 240 ALA A C 1
ATOM 1851 O O . ALA A 1 240 ? -9.82 -5.875 -0.778 1 98.5 240 ALA A O 1
ATOM 1852 N N . HIS A 1 241 ? -9.922 -6.07 1.415 1 98.81 241 HIS A N 1
ATOM 1853 C CA . HIS A 1 241 ? -8.578 -5.555 1.643 1 98.81 241 HIS A CA 1
ATOM 1854 C C . HIS A 1 241 ? -7.781 -6.473 2.566 1 98.81 241 HIS A C 1
ATOM 1856 O O . HIS A 1 241 ? -8.328 -7.023 3.523 1 98.81 241 HIS A O 1
ATOM 1862 N N . GLY A 1 242 ? -6.547 -6.664 2.254 1 98.69 242 GLY A N 1
ATOM 1863 C CA . GLY A 1 242 ? -5.688 -7.492 3.084 1 98.69 242 GLY A CA 1
ATOM 1864 C C . GLY A 1 242 ? -4.223 -7.117 2.988 1 98.69 242 GLY A C 1
ATOM 1865 O O . GLY A 1 242 ? -3.84 -6.293 2.154 1 98.69 242 GLY A O 1
ATOM 1866 N N . ALA A 1 243 ? -3.432 -7.645 3.879 1 98.81 243 ALA A N 1
ATOM 1867 C CA . ALA A 1 243 ? -1.98 -7.484 3.92 1 98.81 243 ALA A CA 1
ATOM 1868 C C . ALA A 1 243 ? -1.281 -8.836 4.039 1 98.81 243 ALA A C 1
ATOM 1870 O O . ALA A 1 243 ? -1.924 -9.852 4.316 1 98.81 243 ALA A O 1
ATOM 1871 N N . MET A 1 244 ? -0.046 -8.797 3.76 1 98.88 244 MET A N 1
ATOM 1872 C CA . MET A 1 244 ? 0.821 -9.953 3.979 1 98.88 244 MET A CA 1
ATOM 1873 C C . MET A 1 244 ? 2.168 -9.523 4.547 1 98.88 244 MET A C 1
ATOM 1875 O O . MET A 1 244 ? 2.73 -8.508 4.125 1 98.88 244 MET A O 1
ATOM 1879 N N . TYR A 1 245 ? 2.639 -10.281 5.445 1 98.94 245 TYR A N 1
ATOM 1880 C CA . TYR A 1 245 ? 3.965 -10.109 6.023 1 98.94 245 TYR A CA 1
ATOM 1881 C C . TYR A 1 245 ? 4.852 -11.305 5.727 1 98.94 245 TYR A C 1
ATOM 1883 O O . TYR A 1 245 ? 4.469 -12.453 5.988 1 98.94 245 TYR A O 1
ATOM 1891 N N . LEU A 1 246 ? 6.004 -11.055 5.164 1 98.94 246 LEU A N 1
ATOM 1892 C CA . LEU A 1 246 ? 6.875 -12.102 4.648 1 98.94 246 LEU A CA 1
ATOM 1893 C C . LEU A 1 246 ? 8.133 -12.227 5.496 1 98.94 246 LEU A C 1
ATOM 1895 O O . LEU A 1 246 ? 8.945 -11.297 5.547 1 98.94 246 LEU A O 1
ATOM 1899 N N . PHE A 1 247 ? 8.289 -13.359 6.082 1 98.94 247 PHE A N 1
ATOM 1900 C CA . PHE A 1 247 ? 9.398 -13.594 7.004 1 98.94 247 PHE A CA 1
ATOM 1901 C C . PHE A 1 247 ? 10.32 -14.68 6.469 1 98.94 247 PHE A C 1
ATOM 1903 O O . PHE A 1 247 ? 9.852 -15.68 5.918 1 98.94 247 PHE A O 1
ATOM 1910 N N . ALA A 1 248 ? 11.594 -14.469 6.652 1 98.81 248 ALA A N 1
ATOM 1911 C CA . ALA A 1 248 ? 12.531 -15.578 6.512 1 98.81 248 ALA A CA 1
ATOM 1912 C C . ALA A 1 248 ? 12.359 -16.594 7.637 1 98.81 248 ALA A C 1
ATOM 1914 O O . ALA A 1 248 ? 11.688 -16.312 8.633 1 98.81 248 ALA A O 1
ATOM 1915 N N . GLU A 1 249 ? 13.023 -17.734 7.473 1 98 249 GLU A N 1
ATOM 1916 C CA . GLU A 1 249 ? 12.898 -18.812 8.445 1 98 249 GLU A CA 1
ATOM 1917 C C . GLU A 1 249 ? 13.438 -18.391 9.812 1 98 249 GLU A C 1
ATOM 1919 O O . GLU A 1 249 ? 12.984 -18.891 10.844 1 98 249 GLU A O 1
ATOM 1924 N N . ASP A 1 250 ? 14.344 -17.469 9.828 1 97.62 250 ASP A N 1
ATOM 1925 C CA . ASP A 1 250 ? 14.977 -17.078 11.078 1 97.62 250 ASP A CA 1
ATOM 1926 C C . ASP A 1 250 ? 14.188 -15.984 11.781 1 97.62 250 ASP A C 1
ATOM 1928 O O . ASP A 1 250 ? 14.602 -15.492 12.836 1 97.62 250 ASP A O 1
ATOM 1932 N N . GLY A 1 251 ? 13.117 -15.539 11.195 1 98.44 251 GLY A N 1
ATOM 1933 C CA . GLY A 1 251 ? 12.25 -14.57 11.844 1 98.44 251 GLY A CA 1
ATOM 1934 C C . GLY A 1 251 ? 12.438 -13.156 11.312 1 98.44 251 GLY A C 1
ATOM 1935 O O . GLY A 1 251 ? 11.695 -12.242 11.695 1 98.44 251 GLY A O 1
ATOM 1936 N N . GLU A 1 252 ? 13.406 -12.938 10.406 1 98.62 252 GLU A N 1
ATOM 1937 C CA . GLU A 1 252 ? 13.609 -11.633 9.789 1 98.62 252 GLU A CA 1
ATOM 1938 C C . GLU A 1 252 ? 12.406 -11.234 8.938 1 98.62 252 GLU A C 1
ATOM 1940 O O . GLU A 1 252 ? 11.977 -12 8.07 1 98.62 252 GLU A O 1
ATOM 1945 N N . LEU A 1 253 ? 11.852 -10.078 9.258 1 98.88 253 LEU A N 1
ATOM 1946 C CA . LEU A 1 253 ? 10.867 -9.5 8.352 1 98.88 253 LEU A CA 1
ATOM 1947 C C . LEU A 1 253 ? 11.531 -9.016 7.066 1 98.88 253 LEU A C 1
ATOM 1949 O O . LEU A 1 253 ? 12.266 -8.023 7.078 1 98.88 253 LEU A O 1
ATOM 1953 N N . MET A 1 254 ? 11.219 -9.68 6.043 1 98.94 254 MET A N 1
ATOM 1954 C CA . MET A 1 254 ? 11.867 -9.281 4.793 1 98.94 254 MET A CA 1
ATOM 1955 C C . MET A 1 254 ? 11.047 -8.211 4.074 1 98.94 254 MET A C 1
ATOM 1957 O O . MET A 1 254 ? 11.602 -7.227 3.588 1 98.94 254 MET A O 1
ATOM 1961 N N . ALA A 1 255 ? 9.758 -8.367 4.047 1 98.94 255 ALA A N 1
ATOM 1962 C CA . ALA A 1 255 ? 8.891 -7.453 3.305 1 98.94 255 ALA A CA 1
ATOM 1963 C C . ALA A 1 255 ? 7.477 -7.457 3.871 1 98.94 255 ALA A C 1
ATOM 1965 O O . ALA A 1 255 ? 7.086 -8.383 4.582 1 98.94 255 ALA A O 1
ATOM 1966 N N . THR A 1 256 ? 6.742 -6.438 3.631 1 98.88 256 THR A N 1
ATOM 1967 C CA . THR A 1 256 ? 5.301 -6.375 3.82 1 98.88 256 THR A CA 1
ATOM 1968 C C . THR A 1 256 ? 4.59 -6.09 2.5 1 98.88 256 THR A C 1
ATOM 1970 O O . THR A 1 256 ? 5.172 -5.484 1.596 1 98.88 256 THR A O 1
ATOM 1973 N N . ALA A 1 257 ? 3.398 -6.562 2.416 1 98.88 257 ALA A N 1
ATOM 1974 C CA . ALA A 1 257 ? 2.594 -6.34 1.217 1 98.88 257 ALA A CA 1
ATOM 1975 C C . ALA A 1 257 ? 1.143 -6.039 1.579 1 98.88 257 ALA A C 1
ATOM 1977 O O . ALA A 1 257 ? 0.733 -6.219 2.729 1 98.88 257 ALA A O 1
ATOM 1978 N N . SER A 1 258 ? 0.373 -5.5 0.636 1 98.81 258 SER A N 1
ATOM 1979 C CA . SER A 1 258 ? -1.058 -5.266 0.798 1 98.81 258 SER A CA 1
ATOM 1980 C C . SER A 1 258 ? -1.764 -5.199 -0.552 1 98.81 258 SER A C 1
ATOM 1982 O O . SER A 1 258 ? -1.151 -4.848 -1.562 1 98.81 258 SER A O 1
ATOM 1984 N N . GLN A 1 259 ? -3.07 -5.566 -0.514 1 98.81 259 GLN A N 1
ATOM 1985 C CA . GLN A 1 259 ? -3.855 -5.586 -1.745 1 98.81 259 GLN A CA 1
ATOM 1986 C C . GLN A 1 259 ? -5.312 -5.223 -1.474 1 98.81 259 GLN A C 1
ATOM 1988 O O . GLN A 1 259 ? -5.828 -5.48 -0.385 1 98.81 259 GLN A O 1
ATOM 1993 N N . SER A 1 260 ? -5.898 -4.594 -2.471 1 98.88 260 SER A N 1
ATOM 1994 C CA . SER A 1 260 ? -7.348 -4.508 -2.611 1 98.88 260 SER A CA 1
ATOM 1995 C C . SER A 1 260 ? -7.852 -5.43 -3.717 1 98.88 260 SER A C 1
ATOM 1997 O O . SER A 1 260 ? -7.215 -5.562 -4.762 1 98.88 260 SER A O 1
ATOM 1999 N N . LEU A 1 261 ? -8.984 -6.023 -3.436 1 98.38 261 LEU A N 1
ATOM 2000 C CA . LEU A 1 261 ? -9.469 -7.098 -4.293 1 98.38 261 LEU A CA 1
ATOM 2001 C C . LEU A 1 261 ? -10.938 -6.891 -4.645 1 98.38 261 LEU A C 1
ATOM 2003 O O . LEU A 1 261 ? -11.719 -6.418 -3.814 1 98.38 261 LEU A O 1
ATOM 2007 N N . ILE A 1 262 ? -11.258 -7.258 -5.852 1 98.06 262 ILE A N 1
ATOM 2008 C CA . ILE A 1 262 ? -12.656 -7.539 -6.141 1 98.06 262 ILE A CA 1
ATOM 2009 C C . ILE A 1 262 ? -13.008 -8.945 -5.66 1 98.06 262 ILE A C 1
ATOM 2011 O O . ILE A 1 262 ? -12.43 -9.93 -6.117 1 98.06 262 ILE A O 1
ATOM 2015 N N . VAL A 1 263 ? -13.969 -9.016 -4.789 1 97.19 263 VAL A N 1
ATOM 2016 C CA . VAL A 1 263 ? -14.32 -10.312 -4.211 1 97.19 263 VAL A CA 1
ATOM 2017 C C . VAL A 1 263 ? -15.094 -11.141 -5.238 1 97.19 263 VAL A C 1
ATOM 2019 O O . VAL A 1 263 ? -16.047 -10.648 -5.852 1 97.19 263 VAL A O 1
ATOM 2022 N N . ARG A 1 264 ? -14.641 -12.344 -5.371 1 94.25 264 ARG A N 1
ATOM 2023 C CA . ARG A 1 264 ? -15.312 -13.312 -6.238 1 94.25 264 ARG A CA 1
ATOM 2024 C C . ARG A 1 264 ? -15.781 -14.523 -5.441 1 94.25 264 ARG A C 1
ATOM 2026 O O . ARG A 1 264 ? -14.969 -15.273 -4.906 1 94.25 264 ARG A O 1
ATOM 2033 N N . ILE A 1 265 ? -17.062 -14.664 -5.363 1 91.31 265 ILE A N 1
ATOM 2034 C CA . ILE A 1 265 ? -17.641 -15.836 -4.719 1 91.31 265 ILE A CA 1
ATOM 2035 C C . ILE A 1 265 ? -18.125 -16.828 -5.777 1 91.31 265 ILE A C 1
ATOM 2037 O O . ILE A 1 265 ? -18.812 -16.438 -6.723 1 91.31 265 ILE A O 1
ATOM 2041 N N . ARG A 1 266 ? -17.656 -18.047 -5.641 1 84.19 266 ARG A N 1
ATOM 2042 C CA . ARG A 1 266 ? -18.078 -19.078 -6.574 1 84.19 266 ARG A CA 1
ATOM 2043 C C . ARG A 1 266 ? -19.078 -20.016 -5.922 1 84.19 266 ARG A C 1
ATOM 2045 O O . ARG A 1 266 ? -18.875 -20.469 -4.793 1 84.19 266 ARG A O 1
ATOM 2052 N N . GLU A 1 267 ? -20.422 -20.047 -6.301 1 68.56 267 GLU A N 1
ATOM 2053 C CA . GLU A 1 267 ? -21.438 -20.953 -5.758 1 68.56 267 GLU A CA 1
ATOM 2054 C C . GLU A 1 267 ? -21.094 -22.406 -6.039 1 68.56 267 GLU A C 1
ATOM 2056 O O . GLU A 1 267 ? -21.281 -23.281 -5.18 1 68.56 267 GLU A O 1
ATOM 2061 N N . ARG A 1 268 ? -20.766 -22.812 -7.328 1 60.03 268 ARG A N 1
ATOM 2062 C CA . ARG A 1 268 ? -20.438 -24.203 -7.613 1 60.03 268 ARG A CA 1
ATOM 2063 C C . ARG A 1 268 ? -18.938 -24.391 -7.777 1 60.03 268 ARG A C 1
ATOM 2065 O O . ARG A 1 268 ? -18.234 -23.484 -8.266 1 60.03 268 ARG A O 1
ATOM 2072 N N . ALA A 1 269 ? -18.391 -25.328 -6.988 1 50.84 269 ALA A N 1
ATOM 2073 C CA . ALA A 1 269 ? -16.953 -25.594 -7.016 1 50.84 269 ALA A CA 1
ATOM 2074 C C . ALA A 1 269 ? -16.422 -25.641 -8.445 1 50.84 269 ALA A C 1
ATOM 2076 O O . ALA A 1 269 ? -15.258 -25.328 -8.695 1 50.84 269 ALA A O 1
ATOM 2077 N N . ASP A 1 270 ? -17.312 -26.031 -9.383 1 46.22 270 ASP A N 1
ATOM 2078 C CA . ASP A 1 270 ? -16.922 -26.219 -10.773 1 46.22 270 ASP A CA 1
ATOM 2079 C C . ASP A 1 270 ? -16.922 -24.906 -11.539 1 46.22 270 ASP A C 1
ATOM 2081 O O . ASP A 1 270 ? -16.594 -24.875 -12.727 1 46.22 270 ASP A O 1
ATOM 2085 N N . GLU A 1 271 ? -17.422 -23.875 -11 1 45.31 271 GLU A N 1
ATOM 2086 C CA . GLU A 1 271 ? -17.516 -22.625 -11.742 1 45.31 271 GLU A CA 1
ATOM 2087 C C . GLU A 1 271 ? -16.172 -21.891 -11.742 1 45.31 271 GLU A C 1
ATOM 2089 O O . GLU A 1 271 ? -15.562 -21.688 -10.695 1 45.31 271 GLU A O 1
ATOM 2094 N N . ARG A 1 272 ? -15.383 -22.125 -12.789 1 41.91 272 ARG A N 1
ATOM 2095 C CA . ARG A 1 272 ? -14.078 -21.484 -12.906 1 41.91 272 ARG A CA 1
ATOM 2096 C C . ARG A 1 272 ? -14.211 -20.031 -13.383 1 41.91 272 ARG A C 1
ATOM 2098 O O . ARG A 1 272 ? -15.094 -19.719 -14.188 1 41.91 272 ARG A O 1
ATOM 2105 N N . MET B 1 1 ? -22.391 21.109 -1.598 1 43 1 MET B N 1
ATOM 2106 C CA . MET B 1 1 ? -21.156 20.422 -1.978 1 43 1 MET B CA 1
ATOM 2107 C C . MET B 1 1 ? -20.25 20.219 -0.765 1 43 1 MET B C 1
ATOM 2109 O O . MET B 1 1 ? -20.016 21.141 0.007 1 43 1 MET B O 1
ATOM 2113 N N . ASP B 1 2 ? -20.062 18.984 -0.279 1 63.62 2 ASP B N 1
ATOM 2114 C CA . ASP B 1 2 ? -19.438 18.766 1.022 1 63.62 2 ASP B CA 1
ATOM 2115 C C . ASP B 1 2 ? -18.094 19.484 1.112 1 63.62 2 ASP B C 1
ATOM 2117 O O . ASP B 1 2 ? -17.359 19.562 0.126 1 63.62 2 ASP B O 1
ATOM 2121 N N . LYS B 1 3 ? -17.984 20.359 1.99 1 84.62 3 LYS B N 1
ATOM 2122 C CA . LYS B 1 3 ? -16.828 21.203 2.287 1 84.62 3 LYS B CA 1
ATOM 2123 C C . LYS B 1 3 ? -15.57 20.359 2.447 1 84.62 3 LYS B C 1
ATOM 2125 O O . LYS B 1 3 ? -15.531 19.422 3.254 1 84.62 3 LYS B O 1
ATOM 2130 N N . LEU B 1 4 ? -14.688 20.625 1.482 1 91.31 4 LEU B N 1
ATOM 2131 C CA . LEU B 1 4 ? -13.406 19.938 1.553 1 91.31 4 LEU B CA 1
ATOM 2132 C C . LEU B 1 4 ? -12.43 20.703 2.447 1 91.31 4 LEU B C 1
ATOM 2134 O O . LEU B 1 4 ? -12.547 21.922 2.609 1 91.31 4 LEU B O 1
ATOM 2138 N N . PHE B 1 5 ? -11.547 20 3.039 1 95.12 5 PHE B N 1
ATOM 2139 C CA . PHE B 1 5 ? -10.492 20.516 3.906 1 95.12 5 PHE B CA 1
ATOM 2140 C C . PHE B 1 5 ? -9.578 21.469 3.143 1 95.12 5 PHE B C 1
ATOM 2142 O O . PHE B 1 5 ? -8.859 22.266 3.746 1 95.12 5 PHE B O 1
ATOM 2149 N N . PHE B 1 6 ? -9.547 21.375 1.796 1 96.94 6 PHE B N 1
ATOM 2150 C CA . PHE B 1 6 ? -8.742 22.172 0.87 1 96.94 6 PHE B CA 1
ATOM 2151 C C . PHE B 1 6 ? -9.617 22.766 -0.229 1 96.94 6 PHE B C 1
ATOM 2153 O O . PHE B 1 6 ? -10.773 22.375 -0.389 1 96.94 6 PHE B O 1
ATOM 2160 N N . ASP B 1 7 ? -9.039 23.703 -0.923 1 97.12 7 ASP B N 1
ATOM 2161 C CA . ASP B 1 7 ? -9.789 24.453 -1.927 1 97.12 7 ASP B CA 1
ATOM 2162 C C . ASP B 1 7 ? -9.609 23.844 -3.316 1 97.12 7 ASP B C 1
ATOM 2164 O O . ASP B 1 7 ? -8.875 24.391 -4.145 1 97.12 7 ASP B O 1
ATOM 2168 N N . LEU B 1 8 ? -10.297 22.781 -3.578 1 98.25 8 LEU B N 1
ATOM 2169 C CA . LEU B 1 8 ? -10.266 22.125 -4.883 1 98.25 8 LEU B CA 1
ATOM 2170 C C . LEU B 1 8 ? -11.289 22.75 -5.828 1 98.25 8 LEU B C 1
ATOM 2172 O O . LEU B 1 8 ? -12.484 22.797 -5.52 1 98.25 8 LEU B O 1
ATOM 2176 N N . ARG B 1 9 ? -10.812 23.109 -6.945 1 98.38 9 ARG B N 1
ATOM 2177 C CA . ARG B 1 9 ? -11.664 23.812 -7.891 1 98.38 9 ARG B CA 1
ATOM 2178 C C . ARG B 1 9 ? -11.688 23.125 -9.25 1 98.38 9 ARG B C 1
ATOM 2180 O O . ARG B 1 9 ? -10.672 22.562 -9.68 1 98.38 9 ARG B O 1
ATOM 2187 N N . ALA B 1 10 ? -12.789 23.25 -9.891 1 97.69 10 ALA B N 1
ATOM 2188 C CA . ALA B 1 10 ? -12.953 22.672 -11.227 1 97.69 10 ALA B CA 1
ATOM 2189 C C . ALA B 1 10 ? -12.477 23.641 -12.297 1 97.69 10 ALA B C 1
ATOM 2191 O O . ALA B 1 10 ? -12.453 24.859 -12.078 1 97.69 10 ALA B O 1
ATOM 2192 N N . THR B 1 11 ? -12.094 23.078 -13.422 1 98 11 THR B N 1
ATOM 2193 C CA . THR B 1 11 ? -11.922 23.859 -14.648 1 98 11 THR B CA 1
ATOM 2194 C C . THR B 1 11 ? -13.039 23.562 -15.641 1 98 11 THR B C 1
ATOM 2196 O O . THR B 1 11 ? -14 22.844 -15.312 1 98 11 THR B O 1
ATOM 2199 N N . HIS B 1 12 ? -12.906 24.172 -16.812 1 97.88 12 HIS B N 1
ATOM 2200 C CA . HIS B 1 12 ? -13.859 23.859 -17.875 1 97.88 12 HIS B CA 1
ATOM 2201 C C . HIS B 1 12 ? -13.695 22.406 -18.344 1 97.88 12 HIS B C 1
ATOM 2203 O O . HIS B 1 12 ? -14.609 21.844 -18.953 1 97.88 12 HIS B O 1
ATOM 2209 N N . ASN B 1 13 ? -12.523 21.891 -18.281 1 97.94 13 ASN B N 1
ATOM 2210 C CA . ASN B 1 13 ? -12.242 20.5 -18.562 1 97.94 13 ASN B CA 1
ATOM 2211 C C . ASN B 1 13 ? -12.586 19.594 -17.391 1 97.94 13 ASN B C 1
ATOM 2213 O O . ASN B 1 13 ? -11.953 19.672 -16.328 1 97.94 13 ASN B O 1
ATOM 2217 N N . PRO B 1 14 ? -13.516 18.734 -17.516 1 97 14 PRO B N 1
ATOM 2218 C CA . PRO B 1 14 ? -13.984 17.922 -16.391 1 97 14 PRO B CA 1
ATOM 2219 C C . PRO B 1 14 ? -12.914 16.969 -15.859 1 97 14 PRO B C 1
ATOM 2221 O O . PRO B 1 14 ? -13.086 16.359 -14.805 1 97 14 PRO B O 1
ATOM 2224 N N . HIS B 1 15 ? -11.82 16.797 -16.516 1 98.19 15 HIS B N 1
ATOM 2225 C CA . HIS B 1 15 ? -10.742 15.914 -16.094 1 98.19 15 HIS B CA 1
ATOM 2226 C C . HIS B 1 15 ? -9.594 16.703 -15.469 1 98.19 15 HIS B C 1
ATOM 2228 O O . HIS B 1 15 ? -8.531 16.141 -15.188 1 98.19 15 HIS B O 1
ATOM 2234 N N . ARG B 1 16 ? -9.75 17.984 -15.336 1 98.5 16 ARG B N 1
ATOM 2235 C CA . ARG B 1 16 ? -8.695 18.828 -14.773 1 98.5 16 ARG B CA 1
ATOM 2236 C C . ARG B 1 16 ? -9.227 19.641 -13.602 1 98.5 16 ARG B C 1
ATOM 2238 O O . ARG B 1 16 ? -10.242 20.328 -13.734 1 98.5 16 ARG B O 1
ATOM 2245 N N . TRP B 1 17 ? -8.539 19.547 -12.531 1 98.75 17 TRP B N 1
ATOM 2246 C CA . TRP B 1 17 ? -8.82 20.281 -11.312 1 98.75 17 TRP B CA 1
ATOM 2247 C C . TRP B 1 17 ? -7.609 21.094 -10.867 1 98.75 17 TRP B C 1
ATOM 2249 O O . TRP B 1 17 ? -6.504 20.891 -11.375 1 98.75 17 TRP B O 1
ATOM 2259 N N . TYR B 1 18 ? -7.844 22.062 -10.008 1 98.69 18 TYR B N 1
ATOM 2260 C CA . TYR B 1 18 ? -6.699 22.766 -9.438 1 98.69 18 TYR B CA 1
ATOM 2261 C C . TYR B 1 18 ? -6.98 23.188 -8.008 1 98.69 18 TYR B C 1
ATOM 2263 O O . TYR B 1 18 ? -8.141 23.266 -7.59 1 98.69 18 TYR B O 1
ATOM 2271 N N . MET B 1 19 ? -5.902 23.406 -7.227 1 98.62 19 MET B N 1
ATOM 2272 C CA . MET B 1 19 ? -5.961 23.734 -5.805 1 98.62 19 MET B CA 1
ATOM 2273 C C . MET B 1 19 ? -4.945 24.812 -5.453 1 98.62 19 MET B C 1
ATOM 2275 O O . MET B 1 19 ? -3.746 24.531 -5.371 1 98.62 19 MET B O 1
ATOM 2279 N N . PRO B 1 20 ? -5.41 26.109 -5.262 1 98.38 20 PRO B N 1
ATOM 2280 C CA . PRO B 1 20 ? -4.48 27.094 -4.711 1 98.38 20 PRO B CA 1
ATOM 2281 C C . PRO B 1 20 ? -4.02 26.734 -3.299 1 98.38 20 PRO B C 1
ATOM 2283 O O . PRO B 1 20 ? -4.836 26.391 -2.443 1 98.38 20 PRO B O 1
ATOM 2286 N N . LEU B 1 21 ? -2.729 26.828 -3.133 1 97.56 21 LEU B N 1
ATOM 2287 C CA . LEU B 1 21 ? -2.182 26.438 -1.833 1 97.56 21 LEU B CA 1
ATOM 2288 C C . LEU B 1 21 ? -2.148 27.641 -0.891 1 97.56 21 LEU B C 1
ATOM 2290 O O . LEU B 1 21 ? -1.789 28.75 -1.299 1 97.56 21 LEU B O 1
ATOM 2294 N N . SER B 1 22 ? -2.594 27.422 0.295 1 95.5 22 SER B N 1
ATOM 2295 C CA . SER B 1 22 ? -2.424 28.344 1.416 1 95.5 22 SER B CA 1
ATOM 2296 C C . SER B 1 22 ? -1.709 27.656 2.58 1 95.5 22 SER B C 1
ATOM 2298 O O . SER B 1 22 ? -1.559 26.438 2.598 1 95.5 22 SER B O 1
ATOM 2300 N N . ASN B 1 23 ? -1.324 28.422 3.543 1 94.5 23 ASN B N 1
ATOM 2301 C CA . ASN B 1 23 ? -0.659 27.875 4.723 1 94.5 23 ASN B CA 1
ATOM 2302 C C . ASN B 1 23 ? -1.551 26.875 5.461 1 94.5 23 ASN B C 1
ATOM 2304 O O . ASN B 1 23 ? -1.056 25.969 6.121 1 94.5 23 ASN B O 1
ATOM 2308 N N . ALA B 1 24 ? -2.824 27.016 5.27 1 94.12 24 ALA B N 1
ATOM 2309 C CA . ALA B 1 24 ? -3.82 26.25 6.02 1 94.12 24 ALA B CA 1
ATOM 2310 C C . ALA B 1 24 ? -3.742 24.766 5.676 1 94.12 24 ALA B C 1
ATOM 2312 O O . ALA B 1 24 ? -4.285 23.922 6.402 1 94.12 24 ALA B O 1
ATOM 2313 N N . VAL B 1 25 ? -3.082 24.406 4.555 1 97 25 VAL B N 1
ATOM 2314 C CA . VAL B 1 25 ? -2.988 23 4.16 1 97 25 VAL B CA 1
ATOM 2315 C C . VAL B 1 25 ? -1.523 22.578 4.098 1 97 25 VAL B C 1
ATOM 2317 O O . VAL B 1 25 ? -1.189 21.562 3.477 1 97 25 VAL B O 1
ATOM 2320 N N . CYS B 1 26 ? -0.663 23.438 4.645 1 96.5 26 CYS B N 1
ATOM 2321 C CA . CYS B 1 26 ? 0.78 23.219 4.582 1 96.5 26 CYS B CA 1
ATOM 2322 C C . CYS B 1 26 ? 1.356 22.984 5.973 1 96.5 26 CYS B C 1
ATOM 2324 O O . CYS B 1 26 ? 0.686 23.234 6.98 1 96.5 26 CYS B O 1
ATOM 2326 N N . VAL B 1 27 ? 2.527 22.422 6.039 1 94.19 27 VAL B N 1
ATOM 2327 C CA . VAL B 1 27 ? 3.291 22.172 7.258 1 94.19 27 VAL B CA 1
ATOM 2328 C C . VAL B 1 27 ? 4.711 22.719 7.09 1 94.19 27 VAL B C 1
ATOM 2330 O O . VAL B 1 27 ? 5.121 23.078 5.984 1 94.19 27 VAL B O 1
ATOM 2333 N N . GLY B 1 28 ? 5.422 22.75 8.188 1 90.25 28 GLY B N 1
ATOM 2334 C CA . GLY B 1 28 ? 6.773 23.281 8.18 1 90.25 28 GLY B CA 1
ATOM 2335 C C . GLY B 1 28 ? 6.898 24.609 8.922 1 90.25 28 GLY B C 1
ATOM 2336 O O . GLY B 1 28 ? 5.891 25.219 9.289 1 90.25 28 GLY B O 1
ATOM 2337 N N . PRO B 1 29 ? 8.133 25.047 9.148 1 86.5 29 PRO B N 1
ATOM 2338 C CA . PRO B 1 29 ? 8.336 26.328 9.836 1 86.5 29 PRO B CA 1
ATOM 2339 C C . PRO B 1 29 ? 7.957 27.531 8.961 1 86.5 29 PRO B C 1
ATOM 2341 O O . PRO B 1 29 ? 7.883 27.406 7.738 1 86.5 29 PRO B O 1
ATOM 2344 N N . PRO B 1 30 ? 7.758 28.562 9.719 1 83.62 30 PRO B N 1
ATOM 2345 C CA . PRO B 1 30 ? 7.461 29.766 8.945 1 83.62 30 PRO B CA 1
ATOM 2346 C C . PRO B 1 30 ? 8.516 30.062 7.879 1 83.62 30 PRO B C 1
ATOM 2348 O O . PRO B 1 30 ? 9.711 29.969 8.148 1 83.62 30 PRO B O 1
ATOM 2351 N N . GLY B 1 31 ? 8.141 30.375 6.711 1 86.38 31 GLY B N 1
ATOM 2352 C CA . GLY B 1 31 ? 9.047 30.703 5.621 1 86.38 31 GLY B CA 1
ATOM 2353 C C . GLY B 1 31 ? 9.469 29.5 4.812 1 86.38 31 GLY B C 1
ATOM 2354 O O . GLY B 1 31 ? 10.047 29.641 3.732 1 86.38 31 GLY B O 1
ATOM 2355 N N . ASN B 1 32 ? 9.211 28.328 5.363 1 91.38 32 ASN B N 1
ATOM 2356 C CA . ASN B 1 32 ? 9.555 27.094 4.656 1 91.38 32 ASN B CA 1
ATOM 2357 C C . ASN B 1 32 ? 8.438 26.062 4.754 1 91.38 32 ASN B C 1
ATOM 2359 O O . ASN B 1 32 ? 8.672 24.922 5.148 1 91.38 32 ASN B O 1
ATOM 2363 N N . MET B 1 33 ? 7.301 26.562 4.43 1 94.56 33 MET B N 1
ATOM 2364 C CA . MET B 1 33 ? 6.129 25.688 4.484 1 94.56 33 MET B CA 1
ATOM 2365 C C . MET B 1 33 ? 5.926 24.969 3.156 1 94.56 33 MET B C 1
ATOM 2367 O O . MET B 1 33 ? 6.277 25.5 2.1 1 94.56 33 MET B O 1
ATOM 2371 N N . PHE B 1 34 ? 5.395 23.766 3.182 1 96.69 34 PHE B N 1
ATOM 2372 C CA . PHE B 1 34 ? 5.078 23.016 1.977 1 96.69 34 PHE B CA 1
ATOM 2373 C C . PHE B 1 34 ? 3.791 22.219 2.158 1 96.69 34 PHE B C 1
ATOM 2375 O O . PHE B 1 34 ? 3.385 21.938 3.287 1 96.69 34 PHE B O 1
ATOM 2382 N N . MET B 1 35 ? 3.176 21.938 1.108 1 98.06 35 MET B N 1
ATOM 2383 C CA . MET B 1 35 ? 1.916 21.203 1.146 1 98.06 35 MET B CA 1
ATOM 2384 C C . MET B 1 35 ? 2.082 19.891 1.885 1 98.06 35 MET B C 1
ATOM 2386 O O . MET B 1 35 ? 3.027 19.141 1.625 1 98.06 35 MET B O 1
ATOM 2390 N N . PHE B 1 36 ? 1.199 19.625 2.867 1 98.06 36 PHE B N 1
ATOM 2391 C CA . PHE B 1 36 ? 1.195 18.344 3.557 1 98.06 36 PHE B CA 1
ATOM 2392 C C . PHE B 1 36 ? 0.895 17.203 2.586 1 98.06 36 PHE B C 1
ATOM 2394 O O . PHE B 1 36 ? -0.02 17.312 1.766 1 98.06 36 PHE B O 1
ATOM 2401 N N . GLY B 1 37 ? 1.667 16.109 2.58 1 98.25 37 GLY B N 1
ATOM 2402 C CA . GLY B 1 37 ? 1.513 15.008 1.646 1 98.25 37 GLY B CA 1
ATOM 2403 C C . GLY B 1 37 ? 0.095 14.477 1.581 1 98.25 37 GLY B C 1
ATOM 2404 O O . GLY B 1 37 ? -0.427 14.219 0.495 1 98.25 37 GLY B O 1
ATOM 2405 N N . GLY B 1 38 ? -0.498 14.312 2.74 1 98.56 38 GLY B N 1
ATOM 2406 C CA . GLY B 1 38 ? -1.865 13.828 2.822 1 98.56 38 GLY B CA 1
ATOM 2407 C C . GLY B 1 38 ? -2.859 14.711 2.09 1 98.56 38 GLY B C 1
ATOM 2408 O O . GLY B 1 38 ? -3.898 14.234 1.629 1 98.56 38 GLY B O 1
ATOM 2409 N N . VAL B 1 39 ? -2.57 15.984 2.029 1 98.62 39 VAL B N 1
ATOM 2410 C CA . VAL B 1 39 ? -3.436 16.891 1.294 1 98.62 39 VAL B CA 1
ATOM 2411 C C . VAL B 1 39 ? -3.367 16.594 -0.2 1 98.62 39 VAL B C 1
ATOM 2413 O O . VAL B 1 39 ? -4.387 16.609 -0.894 1 98.62 39 VAL B O 1
ATOM 2416 N N . GLY B 1 40 ? -2.143 16.312 -0.688 1 98.69 40 GLY B N 1
ATOM 2417 C CA . GLY B 1 40 ? -2.016 15.883 -2.074 1 98.69 40 GLY B CA 1
ATOM 2418 C C . GLY B 1 40 ? -2.842 14.656 -2.4 1 98.69 40 GLY B C 1
ATOM 2419 O O . GLY B 1 40 ? -3.59 14.648 -3.381 1 98.69 40 GLY B O 1
ATOM 2420 N N . LEU B 1 41 ? -2.697 13.656 -1.601 1 98.88 41 LEU B N 1
ATOM 2421 C CA . LEU B 1 41 ? -3.469 12.438 -1.786 1 98.88 41 LEU B CA 1
ATOM 2422 C C . LEU B 1 41 ? -4.965 12.711 -1.65 1 98.88 41 LEU B C 1
ATOM 2424 O O . LEU B 1 41 ? -5.762 12.227 -2.459 1 98.88 41 LEU B O 1
ATOM 2428 N N . GLY B 1 42 ? -5.34 13.445 -0.618 1 98.81 42 GLY B N 1
ATOM 2429 C CA . GLY B 1 42 ? -6.738 13.781 -0.406 1 98.81 42 GLY B CA 1
ATOM 2430 C C . GLY B 1 42 ? -7.355 14.539 -1.566 1 98.81 42 GLY B C 1
ATOM 2431 O O . GLY B 1 42 ? -8.477 14.242 -1.981 1 98.81 42 GLY B O 1
ATOM 2432 N N . ALA B 1 43 ? -6.629 15.539 -2.064 1 98.81 43 ALA B N 1
ATOM 2433 C CA . ALA B 1 43 ? -7.109 16.312 -3.205 1 98.81 43 ALA B CA 1
ATOM 2434 C C . ALA B 1 43 ? -7.27 15.438 -4.441 1 98.81 43 ALA B C 1
ATOM 2436 O O . ALA B 1 43 ? -8.234 15.586 -5.191 1 98.81 43 ALA B O 1
ATOM 2437 N N . ALA B 1 44 ? -6.312 14.57 -4.664 1 98.94 44 ALA B N 1
ATOM 2438 C CA . ALA B 1 44 ? -6.406 13.648 -5.789 1 98.94 44 ALA B CA 1
ATOM 2439 C C . ALA B 1 44 ? -7.633 12.75 -5.66 1 98.94 44 ALA B C 1
ATOM 2441 O O . ALA B 1 44 ? -8.352 12.523 -6.637 1 98.94 44 ALA B O 1
ATOM 2442 N N . VAL B 1 45 ? -7.852 12.242 -4.492 1 98.88 45 VAL B N 1
ATOM 2443 C CA . VAL B 1 45 ? -9.008 11.383 -4.227 1 98.88 45 VAL B CA 1
ATOM 2444 C C . VAL B 1 45 ? -10.289 12.148 -4.531 1 98.88 45 VAL B C 1
ATOM 2446 O O . VAL B 1 45 ? -11.164 11.648 -5.25 1 98.88 45 VAL B O 1
ATOM 2449 N N . ALA B 1 46 ? -10.367 13.328 -4 1 98.75 46 ALA B N 1
ATOM 2450 C CA . ALA B 1 46 ? -11.555 14.141 -4.238 1 98.75 46 ALA B CA 1
ATOM 2451 C C . ALA B 1 46 ? -11.75 14.398 -5.73 1 98.75 46 ALA B C 1
ATOM 2453 O O . ALA B 1 46 ? -12.867 14.289 -6.242 1 98.75 46 ALA B O 1
ATOM 2454 N N . ALA B 1 47 ? -10.68 14.742 -6.391 1 98.88 47 ALA B N 1
ATOM 2455 C CA . ALA B 1 47 ? -10.75 15 -7.828 1 98.88 47 ALA B CA 1
ATOM 2456 C C . ALA B 1 47 ? -11.234 13.773 -8.586 1 98.88 47 ALA B C 1
ATOM 2458 O O . ALA B 1 47 ? -12.109 13.875 -9.453 1 98.88 47 ALA B O 1
ATOM 2459 N N . MET B 1 48 ? -10.719 12.625 -8.266 1 98.81 48 MET B N 1
ATOM 2460 C CA . MET B 1 48 ? -11.086 11.398 -8.961 1 98.81 48 MET B CA 1
ATOM 2461 C C . MET B 1 48 ? -12.531 11.016 -8.664 1 98.81 48 MET B C 1
ATOM 2463 O O . MET B 1 48 ? -13.266 10.578 -9.555 1 98.81 48 MET B O 1
ATOM 2467 N N . GLU B 1 49 ? -12.93 11.117 -7.387 1 98.5 49 GLU B N 1
ATOM 2468 C CA . GLU B 1 49 ? -14.312 10.797 -7.047 1 98.5 49 GLU B CA 1
ATOM 2469 C C . GLU B 1 49 ? -15.289 11.68 -7.812 1 98.5 49 GLU B C 1
ATOM 2471 O O . GLU B 1 49 ? -16.312 11.203 -8.305 1 98.5 49 GLU B O 1
ATOM 2476 N N . ARG B 1 50 ? -14.969 12.93 -7.926 1 97.81 50 ARG B N 1
ATOM 2477 C CA . ARG B 1 50 ? -15.836 13.867 -8.625 1 97.81 50 ARG B CA 1
ATOM 2478 C C . ARG B 1 50 ? -15.82 13.617 -10.125 1 97.81 50 ARG B C 1
ATOM 2480 O O . ARG B 1 50 ? -16.859 13.734 -10.789 1 97.81 50 ARG B O 1
ATOM 2487 N N . THR B 1 51 ? -14.688 13.297 -10.672 1 98.44 51 THR B N 1
ATOM 2488 C CA . THR B 1 51 ? -14.547 13.047 -12.102 1 98.44 51 THR B CA 1
ATOM 2489 C C . THR B 1 51 ? -15.234 11.75 -12.5 1 98.44 51 THR B C 1
ATOM 2491 O O . THR B 1 51 ? -15.914 11.688 -13.523 1 98.44 51 THR B O 1
ATOM 2494 N N . CYS B 1 52 ? -15.102 10.695 -11.68 1 97.94 52 CYS B N 1
ATOM 2495 C CA . CYS B 1 52 ? -15.555 9.352 -12.039 1 97.94 52 CYS B CA 1
ATOM 2496 C C . CYS B 1 52 ? -16.969 9.094 -11.531 1 97.94 52 CYS B C 1
ATOM 2498 O O . CYS B 1 52 ? -17.641 8.188 -12.008 1 97.94 52 CYS B O 1
ATOM 2500 N N . GLY B 1 53 ? -17.391 9.891 -10.516 1 97.25 53 GLY B N 1
ATOM 2501 C CA . GLY B 1 53 ? -18.703 9.672 -9.93 1 97.25 53 GLY B CA 1
ATOM 2502 C C . GLY B 1 53 ? -18.797 8.406 -9.102 1 97.25 53 GLY B C 1
ATOM 2503 O O . GLY B 1 53 ? -19.859 7.777 -9.023 1 97.25 53 GLY B O 1
ATOM 2504 N N . ARG B 1 54 ? -17.688 7.902 -8.57 1 97.75 54 ARG B N 1
ATOM 2505 C CA . ARG B 1 54 ? -17.578 6.684 -7.773 1 97.75 54 ARG B CA 1
ATOM 2506 C C . ARG B 1 54 ? -16.672 6.898 -6.57 1 97.75 54 ARG B C 1
ATOM 2508 O O . ARG B 1 54 ? -15.734 7.695 -6.625 1 97.75 54 ARG B O 1
ATOM 2515 N N . PRO B 1 55 ? -16.984 6.199 -5.477 1 98.44 55 PRO B N 1
ATOM 2516 C CA . PRO B 1 55 ? -16.094 6.324 -4.324 1 98.44 55 PRO B CA 1
ATOM 2517 C C . PRO B 1 55 ? -14.758 5.602 -4.535 1 98.44 55 PRO B C 1
ATOM 2519 O O . PRO B 1 55 ? -14.703 4.594 -5.242 1 98.44 55 PRO B O 1
ATOM 2522 N N . VAL B 1 56 ? -13.781 6.117 -3.943 1 98.81 56 VAL B N 1
ATOM 2523 C CA . VAL B 1 56 ? -12.461 5.504 -4.012 1 98.81 56 VAL B CA 1
ATOM 2524 C C . VAL B 1 56 ? -12.453 4.207 -3.201 1 98.81 56 VAL B C 1
ATOM 2526 O O . VAL B 1 56 ? -13.047 4.141 -2.123 1 98.81 56 VAL B O 1
ATOM 2529 N N . VAL B 1 57 ? -11.812 3.168 -3.713 1 98.88 57 VAL B N 1
ATOM 2530 C CA . VAL B 1 57 ? -11.602 1.882 -3.059 1 98.88 57 VAL B CA 1
ATOM 2531 C C . VAL B 1 57 ? -10.164 1.798 -2.541 1 98.88 57 VAL B C 1
ATOM 2533 O O . VAL B 1 57 ? -9.93 1.339 -1.422 1 98.88 57 VAL B O 1
ATOM 2536 N N . TRP B 1 58 ? -9.289 2.182 -3.318 1 98.75 58 TRP B N 1
ATOM 2537 C CA . TRP B 1 58 ? -7.863 2.201 -3.031 1 98.75 58 TRP B CA 1
ATOM 2538 C C . TRP B 1 58 ? -7.176 3.344 -3.771 1 98.75 58 TRP B C 1
ATOM 2540 O O . TRP B 1 58 ? -7.559 3.686 -4.895 1 98.75 58 TRP B O 1
ATOM 2550 N N . ALA B 1 59 ? -6.195 3.953 -3.139 1 98.94 59 ALA B N 1
ATOM 2551 C CA . ALA B 1 59 ? -5.367 4.988 -3.758 1 98.94 59 ALA B CA 1
ATOM 2552 C C . ALA B 1 59 ? -3.953 4.973 -3.186 1 98.94 59 ALA B C 1
ATOM 2554 O O . ALA B 1 59 ? -3.766 4.777 -1.982 1 98.94 59 ALA B O 1
ATOM 2555 N N . THR B 1 60 ? -2.973 5.145 -4.043 1 98.94 60 THR B N 1
ATOM 2556 C CA . THR B 1 60 ? -1.589 5.234 -3.59 1 98.94 60 THR B CA 1
ATOM 2557 C C . THR B 1 60 ? -0.886 6.426 -4.238 1 98.94 60 THR B C 1
ATOM 2559 O O . THR B 1 60 ? -0.969 6.613 -5.453 1 98.94 60 THR B O 1
ATOM 2562 N N . ALA B 1 61 ? -0.258 7.211 -3.451 1 98.94 61 ALA B N 1
ATOM 2563 C CA . ALA B 1 61 ? 0.51 8.352 -3.941 1 98.94 61 ALA B CA 1
ATOM 2564 C C . ALA B 1 61 ? 1.998 8.023 -4.016 1 98.94 61 ALA B C 1
ATOM 2566 O O . ALA B 1 61 ? 2.537 7.352 -3.133 1 98.94 61 ALA B O 1
ATOM 2567 N N . GLN B 1 62 ? 2.602 8.414 -5.047 1 98.94 62 GLN B N 1
ATOM 2568 C CA . GLN B 1 62 ? 4.055 8.531 -5.141 1 98.94 62 GLN B CA 1
ATOM 2569 C C . GLN B 1 62 ? 4.492 9.992 -5.074 1 98.94 62 GLN B C 1
ATOM 2571 O O . GLN B 1 62 ? 4.094 10.805 -5.914 1 98.94 62 GLN B O 1
ATOM 2576 N N . TYR B 1 63 ? 5.301 10.305 -4.094 1 98.69 63 TYR B N 1
ATOM 2577 C CA . TYR B 1 63 ? 5.734 11.68 -3.9 1 98.69 63 TYR B CA 1
ATOM 2578 C C . TYR B 1 63 ? 7.074 11.93 -4.586 1 98.69 63 TYR B C 1
ATOM 2580 O O . TYR B 1 63 ? 8.062 11.25 -4.301 1 98.69 63 TYR B O 1
ATOM 2588 N N . LEU B 1 64 ? 7.102 12.93 -5.445 1 98.44 64 LEU B N 1
ATOM 2589 C CA . LEU B 1 64 ? 8.289 13.211 -6.242 1 98.44 64 LEU B CA 1
ATOM 2590 C C . LEU B 1 64 ? 8.992 14.469 -5.754 1 98.44 64 LEU B C 1
ATOM 2592 O O . LEU B 1 64 ? 10.219 14.578 -5.824 1 98.44 64 LEU B O 1
ATOM 2596 N N . SER B 1 65 ? 8.195 15.422 -5.371 1 97 65 SER B N 1
ATOM 2597 C CA . SER B 1 65 ? 8.688 16.703 -4.863 1 97 65 SER B CA 1
ATOM 2598 C C . SER B 1 65 ? 7.617 17.422 -4.059 1 97 65 SER B C 1
ATOM 2600 O O . SER B 1 65 ? 6.594 16.844 -3.705 1 97 65 SER B O 1
ATOM 2602 N N . TYR B 1 66 ? 7.898 18.688 -3.627 1 95.25 66 TYR B N 1
ATOM 2603 C CA . TYR B 1 66 ? 7.004 19.438 -2.762 1 95.25 66 TYR B CA 1
ATOM 2604 C C . TYR B 1 66 ? 6.441 20.656 -3.494 1 95.25 66 TYR B C 1
ATOM 2606 O O . TYR B 1 66 ? 7.027 21.125 -4.469 1 95.25 66 TYR B O 1
ATOM 2614 N N . ALA B 1 67 ? 5.32 21.078 -3.049 1 97.88 67 ALA B N 1
ATOM 2615 C CA . ALA B 1 67 ? 4.754 22.359 -3.469 1 97.88 67 ALA B CA 1
ATOM 2616 C C . ALA B 1 67 ? 4.727 23.359 -2.312 1 97.88 67 ALA B C 1
ATOM 2618 O O . ALA B 1 67 ? 4.43 22.984 -1.174 1 97.88 67 ALA B O 1
ATOM 2619 N N . LYS B 1 68 ? 5.039 24.594 -2.596 1 96.94 68 LYS B N 1
ATOM 2620 C CA . LYS B 1 68 ? 5.039 25.641 -1.584 1 96.94 68 LYS B CA 1
ATOM 2621 C C . LYS B 1 68 ? 3.967 26.688 -1.879 1 96.94 68 LYS B C 1
ATOM 2623 O O . LYS B 1 68 ? 3.736 27.047 -3.037 1 96.94 68 LYS B O 1
ATOM 2628 N N . PRO B 1 69 ? 3.293 27.078 -0.781 1 95.62 69 PRO B N 1
ATOM 2629 C CA . PRO B 1 69 ? 2.395 28.219 -1 1 95.62 69 PRO B CA 1
ATOM 2630 C C . PRO B 1 69 ? 3.141 29.484 -1.404 1 95.62 69 PRO B C 1
ATOM 2632 O O . PRO B 1 69 ? 4.293 29.688 -1.01 1 95.62 69 PRO B O 1
ATOM 2635 N N . PRO B 1 70 ? 2.613 30.297 -2.209 1 95.88 70 PRO B N 1
ATOM 2636 C CA . PRO B 1 70 ? 1.224 30.297 -2.67 1 95.88 70 PRO B CA 1
ATOM 2637 C C . PRO B 1 70 ? 1.059 29.641 -4.039 1 95.88 70 PRO B C 1
ATOM 2639 O O . PRO B 1 70 ? 0.27 30.109 -4.863 1 95.88 70 PRO B O 1
ATOM 2642 N N . SER B 1 71 ? 1.744 28.562 -4.367 1 97.56 71 SER B N 1
ATOM 2643 C CA . SER B 1 71 ? 1.628 27.922 -5.68 1 97.56 71 SER B CA 1
ATOM 2644 C C . SER B 1 71 ? 0.245 27.312 -5.875 1 97.56 71 SER B C 1
ATOM 2646 O O . SER B 1 71 ? -0.546 27.234 -4.934 1 97.56 71 SER B O 1
ATOM 2648 N N . VAL B 1 72 ? -0.064 27.062 -7.125 1 98.69 72 VAL B N 1
ATOM 2649 C CA . VAL B 1 72 ? -1.287 26.359 -7.5 1 98.69 72 VAL B CA 1
ATOM 2650 C C . VAL B 1 72 ? -0.947 24.953 -7.98 1 98.69 72 VAL B C 1
ATOM 2652 O O . VAL B 1 72 ? -0.106 24.766 -8.867 1 98.69 72 VAL B O 1
ATOM 2655 N N . VAL B 1 73 ? -1.566 23.938 -7.375 1 98.81 73 VAL B N 1
ATOM 2656 C CA . VAL B 1 73 ? -1.375 22.547 -7.785 1 98.81 73 VAL B CA 1
ATOM 2657 C C . VAL B 1 73 ? -2.467 22.141 -8.773 1 98.81 73 VAL B C 1
ATOM 2659 O O . VAL B 1 73 ? -3.656 22.203 -8.453 1 98.81 73 VAL B O 1
ATOM 2662 N N . ASP B 1 74 ? -2.053 21.781 -9.922 1 98.88 74 ASP B N 1
ATOM 2663 C CA . ASP B 1 74 ? -2.977 21.234 -10.906 1 98.88 74 ASP B CA 1
ATOM 2664 C C . ASP B 1 74 ? -3.07 19.703 -10.781 1 98.88 74 ASP B C 1
ATOM 2666 O O . ASP B 1 74 ? -2.062 19.031 -10.547 1 98.88 74 ASP B O 1
ATOM 2670 N N . LEU B 1 75 ? -4.246 19.203 -10.945 1 98.88 75 LEU B N 1
ATOM 2671 C CA . LEU B 1 75 ? -4.508 17.766 -10.875 1 98.88 75 LEU B CA 1
ATOM 2672 C C . LEU B 1 75 ? -5.164 17.266 -12.156 1 98.88 75 LEU B C 1
ATOM 2674 O O . LEU B 1 75 ? -6.328 17.578 -12.422 1 98.88 75 LEU B O 1
ATOM 2678 N N . ASP B 1 76 ? -4.457 16.516 -12.898 1 98.88 76 ASP B N 1
ATOM 2679 C CA . ASP B 1 76 ? -4.984 15.93 -14.125 1 98.88 76 ASP B CA 1
ATOM 2680 C C . ASP B 1 76 ? -5.438 14.492 -13.898 1 98.88 76 ASP B C 1
ATOM 2682 O O . ASP B 1 76 ? -4.625 13.617 -13.578 1 98.88 76 ASP B O 1
ATOM 2686 N N . VAL B 1 77 ? -6.707 14.25 -14.094 1 98.88 77 VAL B N 1
ATOM 2687 C CA . VAL B 1 77 ? -7.293 12.938 -13.867 1 98.88 77 VAL B CA 1
ATOM 2688 C C . VAL B 1 77 ? -7.344 12.156 -15.18 1 98.88 77 VAL B C 1
ATOM 2690 O O . VAL B 1 77 ? -7.871 12.656 -16.172 1 98.88 77 VAL B O 1
ATOM 2693 N N . TRP B 1 78 ? -6.754 10.977 -15.133 1 98.31 78 TRP B N 1
ATOM 2694 C CA . TRP B 1 78 ? -6.797 10.047 -16.25 1 98.31 78 TRP B CA 1
ATOM 2695 C C . TRP B 1 78 ? -7.488 8.75 -15.859 1 98.31 78 TRP B C 1
ATOM 2697 O O . TRP B 1 78 ? -7.242 8.211 -14.773 1 98.31 78 TRP B O 1
ATOM 2707 N N . THR B 1 79 ? -8.414 8.227 -16.75 1 98.12 79 THR B N 1
ATOM 2708 C CA . THR B 1 79 ? -9.141 6.988 -16.484 1 98.12 79 THR B CA 1
ATOM 2709 C C . THR B 1 79 ? -8.859 5.953 -17.578 1 98.12 79 THR B C 1
ATOM 2711 O O . THR B 1 79 ? -9.703 5.723 -18.453 1 98.12 79 THR B O 1
ATOM 2714 N N . PRO B 1 80 ? -7.793 5.191 -17.391 1 96.81 80 PRO B N 1
ATOM 2715 C CA . PRO B 1 80 ? -7.406 4.25 -18.438 1 96.81 80 PRO B CA 1
ATOM 2716 C C . PRO B 1 80 ? -8.406 3.111 -18.609 1 96.81 80 PRO B C 1
ATOM 2718 O O . PRO B 1 80 ? -8.516 2.533 -19.688 1 96.81 80 PRO B O 1
ATOM 2721 N N . VAL B 1 81 ? -9.102 2.717 -17.578 1 97.25 81 VAL B N 1
ATOM 2722 C CA . VAL B 1 81 ? -10.086 1.64 -17.656 1 97.25 81 VAL B CA 1
ATOM 2723 C C . VAL B 1 81 ? -11.359 2.057 -16.922 1 97.25 81 VAL B C 1
ATOM 2725 O O . VAL B 1 81 ? -11.32 2.443 -15.75 1 97.25 81 VAL B O 1
ATOM 2728 N N . GLN B 1 82 ? -12.438 1.951 -17.609 1 96.81 82 GLN B N 1
ATOM 2729 C CA . GLN B 1 82 ? -13.758 2.209 -17.047 1 96.81 82 GLN B CA 1
ATOM 2730 C C . GLN B 1 82 ? -14.695 1.02 -17.266 1 96.81 82 GLN B C 1
ATOM 2732 O O . GLN B 1 82 ? -15.219 0.827 -18.359 1 96.81 82 GLN B O 1
ATOM 2737 N N . GLY B 1 83 ? -14.859 0.306 -16.203 1 95.88 83 GLY B N 1
ATOM 2738 C CA . GLY B 1 83 ? -15.766 -0.833 -16.266 1 95.88 83 GLY B CA 1
ATOM 2739 C C . GLY B 1 83 ? -17.156 -0.528 -15.734 1 95.88 83 GLY B C 1
ATOM 2740 O O . GLY B 1 83 ? -17.453 0.615 -15.383 1 95.88 83 GLY B O 1
ATOM 2741 N N . LYS B 1 84 ? -17.984 -1.6 -15.695 1 96.38 84 LYS B N 1
ATOM 2742 C CA . LYS B 1 84 ? -19.359 -1.471 -15.234 1 96.38 84 LYS B CA 1
ATOM 2743 C C . LYS B 1 84 ? -19.422 -0.995 -13.789 1 96.38 84 LYS B C 1
ATOM 2745 O O . LYS B 1 84 ? -20.203 -0.099 -13.453 1 96.38 84 LYS B O 1
ATOM 2750 N N . TYR B 1 85 ? -18.516 -1.549 -12.922 1 97.06 85 TYR B N 1
ATOM 2751 C CA . TYR B 1 85 ? -18.641 -1.271 -11.492 1 97.06 85 TYR B CA 1
ATOM 2752 C C . TYR B 1 85 ? -17.391 -0.576 -10.961 1 97.06 85 TYR B C 1
ATOM 2754 O O . TYR B 1 85 ? -17.406 -0.03 -9.859 1 97.06 85 TYR B O 1
ATOM 2762 N N . ASN B 1 86 ? -16.328 -0.646 -11.75 1 96.69 86 ASN B N 1
ATOM 2763 C CA . ASN B 1 86 ? -15.062 -0.118 -11.25 1 96.69 86 ASN B CA 1
ATOM 2764 C C . ASN B 1 86 ? -14.359 0.733 -12.305 1 96.69 86 ASN B C 1
ATOM 2766 O O . ASN B 1 86 ? -14.516 0.505 -13.508 1 96.69 86 ASN B O 1
ATOM 2770 N N . THR B 1 87 ? -13.625 1.689 -11.867 1 98.38 87 THR B N 1
ATOM 2771 C CA . THR B 1 87 ? -12.781 2.539 -12.695 1 98.38 87 THR B CA 1
ATOM 2772 C C . THR B 1 87 ? -11.352 2.555 -12.164 1 98.38 87 THR B C 1
ATOM 2774 O O . THR B 1 87 ? -11.125 2.738 -10.969 1 98.38 87 THR B O 1
ATOM 2777 N N . GLN B 1 88 ? -10.414 2.191 -13.016 1 98.62 88 GLN B N 1
ATOM 2778 C CA . GLN B 1 88 ? -9.016 2.48 -12.719 1 98.62 88 GLN B CA 1
ATOM 2779 C C . GLN B 1 88 ? -8.6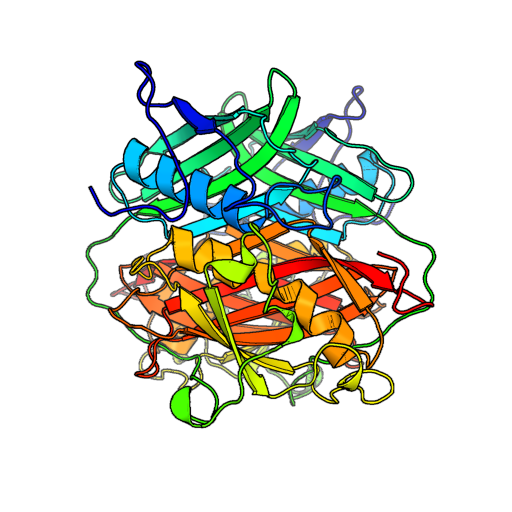48 3.9 -13.133 1 98.62 88 GLN B C 1
ATOM 2781 O O . GLN B 1 88 ? -8.961 4.328 -14.25 1 98.62 88 GLN B O 1
ATOM 2786 N N . ALA B 1 89 ? -8.008 4.617 -12.219 1 98.88 89 ALA B N 1
ATOM 2787 C CA . ALA B 1 89 ? -7.711 6.023 -12.492 1 98.88 89 ALA B CA 1
ATOM 2788 C C . ALA B 1 89 ? -6.316 6.398 -12.008 1 98.88 89 ALA B C 1
ATOM 2790 O O . ALA B 1 89 ? -5.703 5.656 -11.234 1 98.88 89 ALA B O 1
ATOM 2791 N N . ARG B 1 90 ? -5.852 7.523 -12.539 1 98.81 90 ARG B N 1
ATOM 2792 C CA . ARG B 1 90 ? -4.586 8.125 -12.133 1 98.81 90 ARG B CA 1
ATOM 2793 C C . ARG B 1 90 ? -4.695 9.648 -12.086 1 98.81 90 ARG B C 1
ATOM 2795 O O . ARG B 1 90 ? -5.426 10.242 -12.883 1 98.81 90 ARG B O 1
ATOM 2802 N N . VAL B 1 91 ? -3.979 10.203 -11.18 1 98.88 91 VAL B N 1
ATOM 2803 C CA . VAL B 1 91 ? -3.838 11.656 -11.125 1 98.88 91 VAL B CA 1
ATOM 2804 C C . VAL B 1 91 ? -2.363 12.039 -11.219 1 98.88 91 VAL B C 1
ATOM 2806 O O . VAL B 1 91 ? -1.514 11.414 -10.57 1 98.88 91 VAL B O 1
ATOM 2809 N N . VAL B 1 92 ? -2.072 12.969 -12.039 1 98.75 92 VAL B N 1
ATOM 2810 C CA . VAL B 1 92 ? -0.779 13.648 -12.008 1 98.75 92 VAL B CA 1
ATOM 2811 C C . VAL B 1 92 ? -0.942 15.039 -11.406 1 98.75 92 VAL B C 1
ATOM 2813 O O . VAL B 1 92 ? -1.71 15.859 -11.922 1 98.75 92 VAL B O 1
ATOM 2816 N N . GLY B 1 93 ? -0.307 15.25 -10.281 1 98.75 93 GLY B N 1
ATOM 2817 C CA . GLY B 1 93 ? -0.25 16.562 -9.672 1 98.75 93 GLY B CA 1
ATOM 2818 C C . GLY B 1 93 ? 0.973 17.359 -10.078 1 98.75 93 GLY B C 1
ATOM 2819 O O . GLY B 1 93 ? 2.094 16.859 -10.047 1 98.75 93 GLY B O 1
ATOM 2820 N N . HIS B 1 94 ? 0.777 18.578 -10.492 1 98.19 94 HIS B N 1
ATOM 2821 C CA . HIS B 1 94 ? 1.927 19.375 -10.922 1 98.19 94 HIS B CA 1
ATOM 2822 C C . HIS B 1 94 ? 1.776 20.828 -10.516 1 98.19 94 HIS B C 1
ATOM 2824 O O . HIS B 1 94 ? 0.658 21.312 -10.328 1 98.19 94 HIS B O 1
ATOM 2830 N N . VAL B 1 95 ? 2.828 21.516 -10.273 1 98.5 95 VAL B N 1
ATOM 2831 C CA . VAL B 1 95 ? 2.963 22.969 -10.203 1 98.5 95 VAL B CA 1
ATOM 2832 C C . VAL B 1 95 ? 3.633 23.484 -11.469 1 98.5 95 VAL B C 1
ATOM 2834 O O . VAL B 1 95 ? 4.75 23.078 -11.797 1 98.5 95 VAL B O 1
ATOM 2837 N N . HIS B 1 96 ? 2.908 24.281 -12.18 1 96.12 96 HIS B N 1
ATOM 2838 C CA . HIS B 1 96 ? 3.348 24.625 -13.523 1 96.12 96 HIS B CA 1
ATOM 2839 C C . HIS B 1 96 ? 3.602 23.375 -14.359 1 96.12 96 HIS B C 1
ATOM 2841 O O . HIS B 1 96 ? 2.715 22.531 -14.508 1 96.12 96 HIS B O 1
ATOM 2847 N N . ASP B 1 97 ? 4.719 23.188 -14.906 1 94.38 97 ASP B N 1
ATOM 2848 C CA . ASP B 1 97 ? 4.973 22.047 -15.773 1 94.38 97 ASP B CA 1
ATOM 2849 C C . ASP B 1 97 ? 5.734 20.953 -15.031 1 94.38 97 ASP B C 1
ATOM 2851 O O . ASP B 1 97 ? 6.148 19.953 -15.625 1 94.38 97 ASP B O 1
ATOM 2855 N N . ARG B 1 98 ? 5.809 21.141 -13.773 1 96.94 98 ARG B N 1
ATOM 2856 C CA . ARG B 1 98 ? 6.586 20.188 -13 1 96.94 98 ARG B CA 1
ATOM 2857 C C . ARG B 1 98 ? 5.676 19.219 -12.25 1 96.94 98 ARG B C 1
ATOM 2859 O O . ARG B 1 98 ? 4.871 19.641 -11.422 1 96.94 98 ARG B O 1
ATOM 2866 N N . GLU B 1 99 ? 5.836 17.922 -12.578 1 98.31 99 GLU B N 1
ATOM 2867 C CA . GLU B 1 99 ? 5.137 16.891 -11.82 1 98.31 99 GLU B CA 1
ATOM 2868 C C . GLU B 1 99 ? 5.66 16.797 -10.391 1 98.31 99 GLU B C 1
ATOM 2870 O O . GLU B 1 99 ? 6.871 16.719 -10.172 1 98.31 99 GLU B O 1
ATOM 2875 N N . ILE B 1 100 ? 4.727 16.781 -9.406 1 98.5 100 ILE B N 1
ATOM 2876 C CA . ILE B 1 100 ? 5.227 16.766 -8.039 1 98.5 100 ILE B CA 1
ATOM 2877 C C . ILE B 1 100 ? 4.734 15.508 -7.324 1 98.5 100 ILE B C 1
ATOM 2879 O O . ILE B 1 100 ? 5.285 15.117 -6.293 1 98.5 100 ILE B O 1
ATOM 2883 N N . PHE B 1 101 ? 3.693 14.898 -7.746 1 98.81 101 PHE B N 1
ATOM 2884 C CA . PHE B 1 101 ? 3.252 13.602 -7.254 1 98.81 101 PHE B CA 1
ATOM 2885 C C . PHE B 1 101 ? 2.305 12.938 -8.25 1 98.81 101 PHE B C 1
ATOM 2887 O O . PHE B 1 101 ? 1.78 13.602 -9.148 1 98.81 101 PHE B O 1
ATOM 2894 N N . THR B 1 102 ? 2.094 11.656 -8.141 1 98.88 102 THR B N 1
ATOM 2895 C CA . THR B 1 102 ? 1.075 10.891 -8.852 1 98.88 102 THR B CA 1
ATOM 2896 C C . THR B 1 102 ? 0.229 10.078 -7.879 1 98.88 102 THR B C 1
ATOM 2898 O O . THR B 1 102 ? 0.689 9.727 -6.789 1 98.88 102 THR B O 1
ATOM 2901 N N . VAL B 1 103 ? -0.957 9.844 -8.25 1 98.94 103 VAL B N 1
ATOM 2902 C CA . VAL B 1 103 ? -1.829 8.961 -7.484 1 98.94 103 VAL B CA 1
ATOM 2903 C C . VAL B 1 103 ? -2.492 7.949 -8.414 1 98.94 103 VAL B C 1
ATOM 2905 O O . VAL B 1 103 ? -3.152 8.328 -9.383 1 98.94 103 VAL B O 1
ATOM 2908 N N . ASN B 1 104 ? -2.25 6.695 -8.18 1 98.94 104 ASN B N 1
ATOM 2909 C CA . ASN B 1 104 ? -3.008 5.613 -8.805 1 98.94 104 ASN B CA 1
ATOM 2910 C C . ASN B 1 104 ? -4.16 5.152 -7.91 1 98.94 104 ASN B C 1
ATOM 2912 O O . ASN B 1 104 ? -4.02 5.098 -6.688 1 98.94 104 ASN B O 1
ATOM 2916 N N . ALA B 1 105 ? -5.246 4.797 -8.562 1 98.94 105 ALA B N 1
ATOM 2917 C CA . ALA B 1 105 ? -6.398 4.477 -7.723 1 98.94 105 ALA B CA 1
ATOM 2918 C C . ALA B 1 105 ? -7.371 3.561 -8.461 1 98.94 105 ALA B C 1
ATOM 2920 O O . ALA B 1 105 ? -7.316 3.441 -9.688 1 98.94 105 ALA B O 1
ATOM 2921 N N . ALA B 1 106 ? -8.141 2.922 -7.676 1 98.88 106 ALA B N 1
ATOM 2922 C CA . ALA B 1 106 ? -9.383 2.291 -8.133 1 98.88 106 ALA B CA 1
ATOM 2923 C C . ALA B 1 106 ? -10.594 2.881 -7.418 1 98.88 106 ALA B C 1
ATOM 2925 O O . ALA B 1 106 ? -10.539 3.166 -6.219 1 98.88 106 ALA B O 1
ATOM 2926 N N . LEU B 1 107 ? -11.609 3.088 -8.18 1 98.81 107 LEU B N 1
ATOM 2927 C CA . LEU B 1 107 ? -12.891 3.557 -7.656 1 98.81 107 LEU B CA 1
ATOM 2928 C C . LEU B 1 107 ? -14.016 2.602 -8.039 1 98.81 107 LEU B C 1
ATOM 2930 O O . LEU B 1 107 ? -13.992 2.006 -9.117 1 98.81 107 LEU B O 1
ATOM 2934 N N . GLY B 1 108 ? -14.961 2.498 -7.113 1 97.81 108 GLY B N 1
ATOM 2935 C CA . GLY B 1 108 ? -16.078 1.656 -7.512 1 97.81 108 GLY B CA 1
ATOM 2936 C C . GLY B 1 108 ? -17 1.312 -6.359 1 97.81 108 GLY B C 1
ATOM 2937 O O . GLY B 1 108 ? -16.688 1.564 -5.195 1 97.81 108 GLY B O 1
ATOM 2938 N N . GLU B 1 109 ? -18.109 0.773 -6.711 1 91.81 109 GLU B N 1
ATOM 2939 C CA . GLU B 1 109 ? -19.125 0.172 -5.855 1 91.81 109 GLU B CA 1
ATOM 2940 C C . GLU B 1 109 ? -19.844 -0.973 -6.566 1 91.81 109 GLU B C 1
ATOM 2942 O O . GLU B 1 109 ? -20.266 -0.824 -7.711 1 91.81 109 GLU B O 1
ATOM 2947 N N . ARG B 1 110 ? -19.875 -2.047 -5.934 1 94.75 110 ARG B N 1
ATOM 2948 C CA . ARG B 1 110 ? -20.469 -3.24 -6.523 1 94.75 110 ARG B CA 1
ATOM 2949 C C . ARG B 1 110 ? -21.672 -3.705 -5.715 1 94.75 110 ARG B C 1
ATOM 2951 O O . ARG B 1 110 ? -21.734 -3.492 -4.504 1 94.75 110 ARG B O 1
ATOM 2958 N N . PRO B 1 111 ? -22.641 -4.305 -6.441 1 93.81 111 PRO B N 1
ATOM 2959 C CA . PRO B 1 111 ? -23.766 -4.879 -5.703 1 93.81 111 PRO B CA 1
ATOM 2960 C C . PRO B 1 111 ? -23.359 -6.074 -4.844 1 93.81 111 PRO B C 1
ATOM 2962 O O . PRO B 1 111 ? -23.062 -7.148 -5.379 1 93.81 111 PRO B O 1
ATOM 2965 N N . SER B 1 112 ? -23.234 -5.836 -3.604 1 94.56 112 SER B N 1
ATOM 2966 C CA . SER B 1 112 ? -22.875 -6.887 -2.656 1 94.56 112 SER B CA 1
ATOM 2967 C C . SER B 1 112 ? -23.359 -6.555 -1.253 1 94.56 112 SER B C 1
ATOM 2969 O O . SER B 1 112 ? -23.281 -5.406 -0.812 1 94.56 112 SER B O 1
ATOM 2971 N N . GLU B 1 113 ? -23.859 -7.551 -0.603 1 94.12 113 GLU B N 1
ATOM 2972 C CA . GLU B 1 113 ? -24.281 -7.375 0.781 1 94.12 113 GLU B CA 1
ATOM 2973 C C . GLU B 1 113 ? -23.25 -7.918 1.756 1 94.12 113 GLU B C 1
ATOM 2975 O O . GLU B 1 113 ? -23.406 -7.809 2.973 1 94.12 113 GLU B O 1
ATOM 2980 N N . LEU B 1 114 ? -22.25 -8.516 1.214 1 94.94 114 LEU B N 1
ATOM 2981 C CA . LEU B 1 114 ? -21.203 -9.094 2.051 1 94.94 114 LEU B CA 1
ATOM 2982 C C . LEU B 1 114 ? -20.406 -8.008 2.773 1 94.94 114 LEU B C 1
ATOM 2984 O O . LEU B 1 114 ? -19.891 -7.09 2.137 1 94.94 114 LEU B O 1
ATOM 2988 N N . SER B 1 115 ? -20.391 -8.039 4.082 1 97.19 115 SER B N 1
ATOM 2989 C CA . SER B 1 115 ? -19.641 -7.105 4.902 1 97.19 115 SER B CA 1
ATOM 2990 C C . SER B 1 115 ? -19.141 -7.762 6.188 1 97.19 115 SER B C 1
ATOM 2992 O O . SER B 1 115 ? -19.938 -8.297 6.961 1 97.19 115 SER B O 1
ATOM 2994 N N . ARG B 1 116 ? -17.844 -7.793 6.281 1 97.69 116 ARG B N 1
ATOM 2995 C CA . ARG B 1 116 ? -17.219 -8.359 7.477 1 97.69 116 ARG B CA 1
ATOM 2996 C C . ARG B 1 116 ? -15.867 -7.711 7.75 1 97.69 116 ARG B C 1
ATOM 2998 O O . ARG B 1 116 ? -15.133 -7.371 6.816 1 97.69 116 ARG B O 1
ATOM 3005 N N . GLN B 1 117 ? -15.625 -7.488 9.039 1 98.38 117 GLN B N 1
ATOM 3006 C CA . GLN B 1 117 ? -14.359 -6.934 9.508 1 98.38 117 GLN B CA 1
ATOM 3007 C C . GLN B 1 117 ? -13.617 -7.926 10.398 1 98.38 117 GLN B C 1
ATOM 3009 O O . GLN B 1 117 ? -14.203 -8.5 11.32 1 98.38 117 GLN B O 1
ATOM 3014 N N . TRP B 1 118 ? -12.344 -8.148 10.094 1 98.62 118 TRP B N 1
ATOM 3015 C CA . TRP B 1 118 ? -11.555 -9.047 10.93 1 98.62 118 TRP B CA 1
ATOM 3016 C C . TRP B 1 118 ? -10.555 -8.273 11.781 1 98.62 118 TRP B C 1
ATOM 3018 O O . TRP B 1 118 ? -10.211 -8.695 12.883 1 98.62 118 TRP B O 1
ATOM 3028 N N . LEU B 1 119 ? -10 -7.168 11.273 1 98.19 119 LEU B N 1
ATOM 3029 C CA . LEU B 1 119 ? -9.141 -6.301 12.062 1 98.19 119 LEU B CA 1
ATOM 3030 C C . LEU B 1 119 ? -9.953 -5.512 13.086 1 98.19 119 LEU B C 1
ATOM 3032 O O . LEU B 1 119 ? -10.859 -4.766 12.719 1 98.19 119 LEU B O 1
ATOM 3036 N N . GLU B 1 120 ? -9.602 -5.617 14.352 1 97.81 120 GLU B N 1
ATOM 3037 C CA . GLU B 1 120 ? -10.383 -4.988 15.414 1 97.81 120 GLU B CA 1
ATOM 3038 C C . GLU B 1 120 ? -9.672 -3.758 15.961 1 97.81 120 GLU B C 1
ATOM 3040 O O . GLU B 1 120 ? -8.438 -3.711 16 1 97.81 120 GLU B O 1
ATOM 3045 N N . MET B 1 121 ? -10.5 -2.818 16.328 1 98.56 121 MET B N 1
ATOM 3046 C CA . MET B 1 121 ? -9.969 -1.634 16.984 1 98.56 121 MET B CA 1
ATOM 3047 C C . MET B 1 121 ? -9.266 -2.01 18.281 1 98.56 121 MET B C 1
ATOM 3049 O O . MET B 1 121 ? -9.805 -2.773 19.094 1 98.56 121 MET B O 1
ATOM 3053 N N . PRO B 1 122 ? -8.078 -1.548 18.469 1 98.38 122 PRO B N 1
ATOM 3054 C CA . PRO B 1 122 ? -7.414 -1.835 19.75 1 98.38 122 PRO B CA 1
ATOM 3055 C C . PRO B 1 122 ? -8.094 -1.147 20.938 1 98.38 122 PRO B C 1
ATOM 3057 O O . PRO B 1 122 ? -8.836 -0.182 20.75 1 98.38 122 PRO B O 1
ATOM 3060 N N . ASP B 1 123 ? -7.742 -1.719 22.062 1 97.5 123 ASP B N 1
ATOM 3061 C CA . ASP B 1 123 ? -8.164 -1.017 23.281 1 97.5 123 ASP B CA 1
ATOM 3062 C C . ASP B 1 123 ? -7.461 0.332 23.406 1 97.5 123 ASP B C 1
ATOM 3064 O O . ASP B 1 123 ? -6.246 0.421 23.219 1 97.5 123 ASP B O 1
ATOM 3068 N N . ALA B 1 124 ? -8.211 1.346 23.562 1 97.81 124 ALA B N 1
ATOM 3069 C CA . ALA B 1 124 ? -7.688 2.701 23.719 1 97.81 124 ALA B CA 1
ATOM 3070 C C . ALA B 1 124 ? -8.617 3.545 24.594 1 97.81 124 ALA B C 1
ATOM 3072 O O . ALA B 1 124 ? -9.836 3.379 24.547 1 97.81 124 ALA B O 1
ATOM 3073 N N . PRO B 1 125 ? -8.039 4.488 25.406 1 97.81 125 PRO B N 1
ATOM 3074 C CA . PRO B 1 125 ? -8.922 5.441 26.094 1 97.81 125 PRO B CA 1
ATOM 3075 C C . PRO B 1 125 ? -9.773 6.258 25.125 1 97.81 125 PRO B C 1
ATOM 3077 O O . PRO 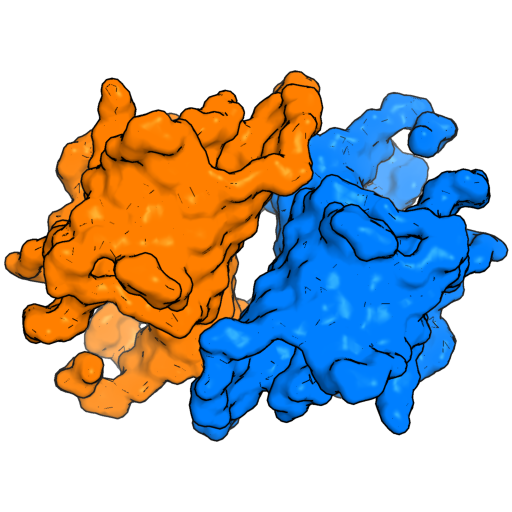B 1 125 ? -9.391 6.453 23.969 1 97.81 125 PRO B O 1
ATOM 3080 N N . LYS B 1 126 ? -10.898 6.652 25.609 1 97.81 126 LYS B N 1
ATOM 3081 C CA . LYS B 1 126 ? -11.734 7.535 24.812 1 97.81 126 LYS B CA 1
ATOM 3082 C C . LYS B 1 126 ? -11.062 8.883 24.578 1 97.81 126 LYS B C 1
ATOM 3084 O O . LYS B 1 126 ? -10.219 9.305 25.375 1 97.81 126 LYS B O 1
ATOM 3089 N N . PRO B 1 127 ? -11.414 9.508 23.484 1 97.25 127 PRO B N 1
ATOM 3090 C CA . PRO B 1 127 ? -10.758 10.781 23.188 1 97.25 127 PRO B CA 1
ATOM 3091 C C . PRO B 1 127 ? -10.844 11.773 24.344 1 97.25 127 PRO B C 1
ATOM 3093 O O . PRO B 1 127 ? -9.891 12.5 24.625 1 97.25 127 PRO B O 1
ATOM 3096 N N . GLY B 1 128 ? -11.984 11.836 24.984 1 96.62 128 GLY B N 1
ATOM 3097 C CA . GLY B 1 128 ? -12.164 12.742 26.109 1 96.62 128 GLY B CA 1
ATOM 3098 C C . GLY B 1 128 ? -11.219 12.469 27.266 1 96.62 128 GLY B C 1
ATOM 3099 O O . GLY B 1 128 ? -10.984 13.336 28.109 1 96.62 128 GLY B O 1
ATOM 3100 N N . ASP B 1 129 ? -10.656 11.266 27.344 1 97.56 129 ASP B N 1
ATOM 3101 C CA . ASP B 1 129 ? -9.766 10.836 28.422 1 97.56 129 ASP B CA 1
ATOM 3102 C C . ASP B 1 129 ? -8.297 10.961 28 1 97.56 129 ASP B C 1
ATOM 3104 O O . ASP B 1 129 ? -7.402 10.531 28.734 1 97.56 129 ASP B O 1
ATOM 3108 N N . CYS B 1 130 ? -8.023 11.484 26.812 1 96.44 130 CYS B N 1
ATOM 3109 C CA . CYS B 1 130 ? -6.676 11.648 26.297 1 96.44 130 CYS B CA 1
ATOM 3110 C C . CYS B 1 130 ? -6.258 13.109 26.312 1 96.44 130 CYS B C 1
ATOM 3112 O O . CYS B 1 130 ? -7.082 14 26.094 1 96.44 130 CYS B O 1
ATOM 3114 N N . GLU B 1 131 ? -5.039 13.367 26.562 1 88.38 131 GLU B N 1
ATOM 3115 C CA . GLU B 1 131 ? -4.508 14.727 26.578 1 88.38 131 GLU B CA 1
ATOM 3116 C C . GLU B 1 131 ? -4.27 15.227 25.156 1 88.38 131 GLU B C 1
ATOM 3118 O O . GLU B 1 131 ? -3.836 14.469 24.281 1 88.38 131 GLU B O 1
ATOM 3123 N N . PRO B 1 132 ? -4.527 16.516 24.984 1 89.38 132 PRO B N 1
ATOM 3124 C CA . PRO B 1 132 ? -4.164 17.094 23.688 1 89.38 132 PRO B CA 1
ATOM 3125 C C . PRO B 1 132 ? -2.668 17.016 23.391 1 89.38 132 PRO B C 1
ATOM 3127 O O . PRO B 1 132 ? -1.853 17.188 24.312 1 89.38 132 PRO B O 1
ATOM 3130 N N . ALA B 1 133 ? -2.42 16.656 22.188 1 86.69 133 ALA B N 1
ATOM 3131 C CA . ALA B 1 133 ? -1.016 16.578 21.797 1 86.69 133 ALA B CA 1
ATOM 3132 C C . ALA B 1 133 ? -0.445 17.984 21.547 1 86.69 133 ALA B C 1
ATOM 3134 O O . ALA B 1 133 ? -0.775 18.625 20.531 1 86.69 133 ALA B O 1
ATOM 3135 N N . GLU B 1 134 ? 0.421 18.422 22.328 1 77.19 134 GLU B N 1
ATOM 3136 C CA . GLU B 1 134 ? 1.021 19.75 22.203 1 77.19 134 GLU B CA 1
ATOM 3137 C C . GLU B 1 134 ? 1.931 19.828 20.984 1 77.19 134 GLU B C 1
ATOM 3139 O O . GLU B 1 134 ? 2.09 20.906 20.391 1 77.19 134 GLU B O 1
ATOM 3144 N N . HIS B 1 135 ? 2.404 18.703 20.641 1 72.88 135 HIS B N 1
ATOM 3145 C CA . HIS B 1 135 ? 3.359 18.609 19.547 1 72.88 135 HIS B CA 1
ATOM 3146 C C . HIS B 1 135 ? 2.742 19.078 18.234 1 72.88 135 HIS B C 1
ATOM 3148 O O . HIS B 1 135 ? 3.439 19.625 17.375 1 72.88 135 HIS B O 1
ATOM 3154 N N . TRP B 1 136 ? 1.543 18.859 18.094 1 74.5 136 TRP B N 1
ATOM 3155 C CA . TRP B 1 136 ? 0.878 19.25 16.859 1 74.5 136 TRP B CA 1
ATOM 3156 C C . TRP B 1 136 ? 0.035 20.5 17.047 1 74.5 136 TRP B C 1
ATOM 3158 O O . TRP B 1 136 ? -0.73 20.875 16.156 1 74.5 136 TRP B O 1
ATOM 3168 N N . ARG B 1 137 ? 0.109 21.141 18.234 1 64.31 137 ARG B N 1
ATOM 3169 C CA . ARG B 1 137 ? -0.689 22.328 18.531 1 64.31 137 ARG B CA 1
ATOM 3170 C C . ARG B 1 137 ? -0.052 23.578 17.922 1 64.31 137 ARG B C 1
ATOM 3172 O O . ARG B 1 137 ? 0.853 24.156 18.516 1 64.31 137 ARG B O 1
ATOM 3179 N N . GLY B 1 138 ? 0.177 23.578 16.656 1 56.06 138 GLY B N 1
ATOM 3180 C CA . GLY B 1 138 ? 0.874 24.719 16.078 1 56.06 138 GLY B CA 1
ATOM 3181 C C . GLY B 1 138 ? 0.135 26.031 16.266 1 56.06 138 GLY B C 1
ATOM 3182 O O . GLY B 1 138 ? -1.071 26.109 16.016 1 56.06 138 GLY B O 1
ATOM 3183 N N . GLY B 1 1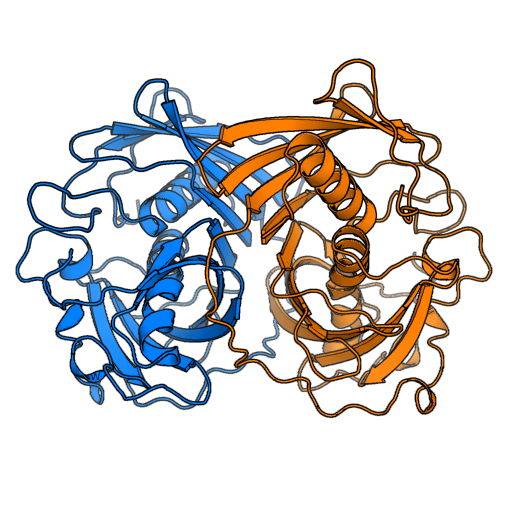39 ? 0.399 26.859 17.281 1 58.25 139 GLY B N 1
ATOM 3184 C CA . GLY B 1 139 ? -0.082 28.219 17.422 1 58.25 139 GLY B CA 1
ATOM 3185 C C . GLY B 1 139 ? -0.132 28.984 16.109 1 58.25 139 GLY B C 1
ATOM 3186 O O . GLY B 1 139 ? -0.619 30.109 16.047 1 58.25 139 GLY B O 1
ATOM 3187 N N . GLY B 1 140 ? -0.017 28.25 14.852 1 69.5 140 GLY B N 1
ATOM 3188 C CA . GLY B 1 140 ? 0.2 28.984 13.617 1 69.5 140 GLY B CA 1
ATOM 3189 C C . GLY B 1 140 ? -0.828 28.688 12.547 1 69.5 140 GLY B C 1
ATOM 3190 O O . GLY B 1 140 ? -1.948 28.266 12.852 1 69.5 140 GLY B O 1
ATOM 3191 N N . GLU B 1 141 ? -0.76 29.234 11.469 1 79.69 141 GLU B N 1
ATOM 3192 C CA . GLU B 1 141 ? -1.64 29.188 10.305 1 79.69 141 GLU B CA 1
ATOM 3193 C C . GLU B 1 141 ? -1.467 27.875 9.539 1 79.69 141 GLU B C 1
ATOM 3195 O O . GLU B 1 141 ? -1.968 27.719 8.422 1 79.69 141 GLU B O 1
ATOM 3200 N N . GLY B 1 142 ? -0.942 26.844 10.125 1 90.69 142 GLY B N 1
ATOM 3201 C CA . GLY B 1 142 ? -0.66 25.625 9.367 1 90.69 142 GLY B CA 1
ATOM 3202 C C . GLY B 1 142 ? -1.707 24.547 9.555 1 90.69 142 GLY B C 1
ATOM 3203 O O . GLY B 1 142 ? -2.664 24.734 10.312 1 90.69 142 GLY B O 1
ATOM 3204 N N . LEU B 1 143 ? -1.616 23.469 8.781 1 93.94 143 LEU B N 1
ATOM 3205 C CA . LEU B 1 143 ? -2.549 22.344 8.758 1 93.94 143 LEU B CA 1
ATOM 3206 C C . LEU B 1 143 ? -2.82 21.828 10.172 1 93.94 143 LEU B C 1
ATOM 3208 O O . LEU B 1 143 ? -3.959 21.5 10.508 1 93.94 143 LEU B O 1
ATOM 3212 N N . HIS B 1 144 ? -1.832 21.828 11.008 1 92.25 144 HIS B N 1
ATOM 3213 C CA . HIS B 1 144 ? -1.938 21.234 12.336 1 92.25 144 HIS B CA 1
ATOM 3214 C C . HIS B 1 144 ? -2.9 22.016 13.219 1 92.25 144 HIS B C 1
ATOM 3216 O O . HIS B 1 144 ? -3.449 21.484 14.18 1 92.25 144 HIS B O 1
ATOM 3222 N N . SER B 1 145 ? -3.068 23.297 12.922 1 91.25 145 SER B N 1
ATOM 3223 C CA . SER B 1 145 ? -4.008 24.109 13.688 1 91.25 145 SER B CA 1
ATOM 3224 C C . SER B 1 145 ? -5.453 23.781 13.328 1 91.25 145 SER B C 1
ATOM 3226 O O . SER B 1 145 ? -6.383 24.156 14.039 1 91.25 145 SER B O 1
ATOM 3228 N N . ARG B 1 146 ? -5.637 23.047 12.297 1 94.12 146 ARG B N 1
ATOM 3229 C CA . ARG B 1 146 ? -6.973 22.797 11.766 1 94.12 146 ARG B CA 1
ATOM 3230 C C . ARG B 1 146 ? -7.453 21.391 12.125 1 94.12 146 ARG B C 1
ATOM 3232 O O . ARG B 1 146 ? -8.531 20.969 11.711 1 94.12 146 ARG B O 1
ATOM 3239 N N . ILE B 1 147 ? -6.633 20.641 12.844 1 95.19 147 ILE B N 1
ATOM 3240 C CA . ILE B 1 147 ? -7.016 19.344 13.375 1 95.19 147 ILE B CA 1
ATOM 3241 C C . ILE B 1 147 ? -6.715 19.281 14.867 1 95.19 147 ILE B C 1
ATOM 3243 O O . ILE B 1 147 ? -5.855 20.016 15.359 1 95.19 147 ILE B O 1
ATOM 3247 N N . GLU B 1 148 ? -7.441 18.531 15.523 1 94.94 148 GLU B N 1
ATOM 3248 C CA . GLU B 1 148 ? -7.156 18.203 16.922 1 94.94 148 GLU B CA 1
ATOM 3249 C C . GLU B 1 148 ? -6.598 16.797 17.062 1 94.94 148 GLU B C 1
ATOM 3251 O O . GLU B 1 148 ? -7.156 15.836 16.5 1 94.94 148 GLU B O 1
ATOM 3256 N N . VAL B 1 149 ? -5.461 16.703 17.703 1 96.38 149 VAL B N 1
ATOM 3257 C CA . VAL B 1 149 ? -4.812 15.406 17.906 1 96.38 149 VAL B CA 1
ATOM 3258 C C . VAL B 1 149 ? -4.688 15.125 19.406 1 96.38 149 VAL B C 1
ATOM 3260 O O . VAL B 1 149 ? -4.293 16 20.172 1 96.38 149 VAL B O 1
ATOM 3263 N N . ARG B 1 150 ? -5.082 13.984 19.797 1 96.69 150 ARG B N 1
ATOM 3264 C CA . ARG B 1 150 ? -4.902 13.5 21.156 1 96.69 150 ARG B CA 1
ATOM 3265 C C . ARG B 1 150 ? -4.168 12.164 21.172 1 96.69 150 ARG B C 1
ATOM 3267 O O . ARG B 1 150 ? -4.418 11.305 20.312 1 96.69 150 ARG B O 1
ATOM 3274 N N . VAL B 1 151 ? -3.271 12.023 22.141 1 96.38 151 VAL B N 1
ATOM 3275 C CA . VAL B 1 151 ? -2.416 10.844 22.172 1 96.38 151 VAL B CA 1
ATOM 3276 C C . VAL B 1 151 ? -3.025 9.797 23.109 1 96.38 151 VAL B C 1
ATOM 3278 O O . VAL B 1 151 ? -3.09 10 24.328 1 96.38 151 VAL B O 1
ATOM 3281 N N . ALA B 1 152 ? -3.414 8.688 22.547 1 97.56 152 ALA B N 1
ATOM 3282 C CA . ALA B 1 152 ? -3.975 7.594 23.344 1 97.56 152 ALA B CA 1
ATOM 3283 C C . ALA B 1 152 ? -2.887 6.621 23.781 1 97.56 152 ALA B C 1
ATOM 3285 O O . ALA B 1 152 ? -3.002 5.98 24.828 1 97.56 152 ALA B O 1
ATOM 3286 N N . LYS B 1 153 ? -1.863 6.438 22.984 1 96.75 153 LYS B N 1
ATOM 3287 C CA . LYS B 1 153 ? -0.687 5.621 23.266 1 96.75 153 LYS B CA 1
ATOM 3288 C C . LYS B 1 153 ? 0.557 6.195 22.594 1 96.75 153 LYS B C 1
ATOM 3290 O O . LYS B 1 153 ? 0.507 6.598 21.438 1 96.75 153 LYS B O 1
ATOM 3295 N N . GLY B 1 154 ? 1.614 6.164 23.25 1 93.94 154 GLY B N 1
ATOM 3296 C CA . GLY B 1 154 ? 2.873 6.668 22.734 1 93.94 154 GLY B CA 1
ATOM 3297 C C . GLY B 1 154 ? 3.252 8.023 23.297 1 93.94 154 GLY B C 1
ATOM 3298 O O . GLY B 1 154 ? 2.48 8.633 24.047 1 93.94 154 GLY B O 1
ATOM 3299 N N . ARG B 1 155 ? 4.512 8.43 23 1 92.19 155 ARG B N 1
ATOM 3300 C CA . ARG B 1 155 ? 5.066 9.711 23.422 1 92.19 155 ARG B CA 1
ATOM 3301 C C . ARG B 1 155 ? 5.547 10.523 22.234 1 92.19 155 ARG B C 1
ATOM 3303 O O . ARG B 1 155 ? 6.051 9.961 21.25 1 92.19 155 ARG B O 1
ATOM 3310 N N . TYR B 1 156 ? 5.375 11.75 22.312 1 88.44 156 TYR B N 1
ATOM 3311 C CA . TYR B 1 156 ? 5.77 12.633 21.219 1 88.44 156 TYR B CA 1
ATOM 3312 C C . TYR B 1 156 ? 6.559 13.828 21.75 1 88.44 156 TYR B C 1
ATOM 3314 O O . TYR B 1 156 ? 6.57 14.086 22.953 1 88.44 156 TYR B O 1
ATOM 3322 N N . GLY B 1 157 ? 7.199 14.5 20.766 1 84.69 157 GLY B N 1
ATOM 3323 C CA . GLY B 1 157 ? 8.055 15.609 21.156 1 84.69 157 GLY B CA 1
ATOM 3324 C C . GLY B 1 157 ? 9.25 15.18 21.984 1 84.69 157 GLY B C 1
ATOM 3325 O O . GLY B 1 157 ? 9.859 14.148 21.703 1 84.69 157 GLY B O 1
ATOM 3326 N N . ALA B 1 158 ? 9.57 15.969 22.953 1 83.88 158 ALA B N 1
ATOM 3327 C CA . ALA B 1 158 ? 10.758 15.719 23.766 1 83.88 158 ALA B CA 1
ATOM 3328 C C . ALA B 1 158 ? 10.555 14.508 24.672 1 83.88 158 ALA B C 1
ATOM 3330 O O . ALA B 1 158 ? 11.523 13.828 25.031 1 83.88 158 ALA B O 1
ATOM 3331 N N . ASP B 1 159 ? 9.375 14.172 24.953 1 86.88 159 ASP B N 1
ATOM 3332 C CA . ASP B 1 159 ? 9.062 13.102 25.906 1 86.88 159 ASP B CA 1
ATOM 3333 C C . ASP B 1 159 ? 9.422 11.734 25.328 1 86.88 159 ASP B C 1
ATOM 3335 O O . ASP B 1 159 ? 9.578 10.766 26.078 1 86.88 159 ASP B O 1
ATOM 3339 N N . ARG B 1 160 ? 9.531 11.688 24.016 1 89.94 160 ARG B N 1
ATOM 3340 C CA . ARG B 1 160 ? 9.789 10.383 23.406 1 89.94 160 ARG B CA 1
ATOM 3341 C C . ARG B 1 160 ? 11.266 10.023 23.484 1 89.94 160 ARG B C 1
ATOM 3343 O O . ARG B 1 160 ? 11.633 8.859 23.344 1 89.94 160 ARG B O 1
ATOM 3350 N N . ASN B 1 161 ? 12.094 11.047 23.688 1 90.94 161 ASN B N 1
ATOM 3351 C CA . ASN B 1 161 ? 13.539 10.82 23.641 1 90.94 161 ASN B CA 1
ATOM 3352 C C . ASN B 1 161 ? 13.992 9.891 24.766 1 90.94 161 ASN B C 1
ATOM 3354 O O . ASN B 1 161 ? 13.688 10.125 25.938 1 90.94 161 ASN B O 1
ATOM 3358 N N . GLY B 1 162 ? 14.688 8.836 24.312 1 94.06 162 GLY B N 1
ATOM 3359 C CA . GLY B 1 162 ? 15.195 7.883 25.297 1 94.06 162 GLY B CA 1
ATOM 3360 C C . GLY B 1 162 ? 14.148 6.883 25.75 1 94.06 162 GLY B C 1
ATOM 3361 O O . GLY B 1 162 ? 14.422 6.039 26.609 1 94.06 162 GLY B O 1
ATOM 3362 N N . GLN B 1 163 ? 12.984 6.914 25.219 1 94.5 163 GLN B N 1
ATOM 3363 C CA . GLN B 1 163 ? 11.898 6.031 25.641 1 94.5 163 GLN B CA 1
ATOM 3364 C C . GLN B 1 163 ? 11.273 5.336 24.438 1 94.5 163 GLN B C 1
ATOM 3366 O O . GLN B 1 163 ? 10.094 5.547 24.125 1 94.5 163 GLN B O 1
ATOM 3371 N N . PRO B 1 164 ? 12.023 4.449 23.828 1 95.69 164 PRO B N 1
ATOM 3372 C CA . PRO B 1 164 ? 11.477 3.736 22.672 1 95.69 164 PRO B CA 1
ATOM 3373 C C . PRO B 1 164 ? 10.227 2.932 23.016 1 95.69 164 PRO B C 1
ATOM 3375 O O . PRO B 1 164 ? 10.133 2.363 24.109 1 95.69 164 PRO B O 1
ATOM 3378 N N . GLU B 1 165 ? 9.273 2.936 22.156 1 95.81 165 GLU B N 1
ATOM 3379 C CA . GLU B 1 165 ? 8.094 2.09 22.297 1 95.81 165 GLU B CA 1
ATOM 3380 C C . GLU B 1 165 ? 8.383 0.653 21.875 1 95.81 165 GLU B C 1
ATOM 3382 O O . GLU B 1 165 ? 8.641 0.385 20.703 1 95.81 165 GLU B O 1
ATOM 3387 N N . PRO B 1 166 ? 8.281 -0.305 22.734 1 96.06 166 PRO B N 1
ATOM 3388 C CA . PRO B 1 166 ? 8.766 -1.658 22.438 1 96.06 166 PRO B CA 1
ATOM 3389 C C . PRO B 1 166 ? 8.008 -2.312 21.281 1 96.06 166 PRO B C 1
ATOM 3391 O O . PRO B 1 166 ? 8.562 -3.156 20.578 1 96.06 166 PRO B O 1
ATOM 3394 N N . ASP B 1 167 ? 6.773 -1.93 21.078 1 97.31 167 ASP B N 1
ATOM 3395 C CA . ASP B 1 167 ? 6 -2.605 20.031 1 97.31 167 ASP B CA 1
ATOM 3396 C C . ASP B 1 167 ? 5.887 -1.74 18.781 1 97.31 167 ASP B C 1
ATOM 3398 O O . ASP B 1 167 ? 5.152 -2.078 17.859 1 97.31 167 ASP B O 1
ATOM 3402 N N . GLY B 1 168 ? 6.543 -0.609 18.75 1 97.69 168 GLY B N 1
ATOM 3403 C CA . GLY B 1 168 ? 6.566 0.257 17.578 1 97.69 168 GLY B CA 1
ATOM 3404 C C . GLY B 1 168 ? 5.215 0.869 17.266 1 97.69 168 GLY B C 1
ATOM 3405 O O . GLY B 1 168 ? 4.969 1.304 16.141 1 97.69 168 GLY B O 1
ATOM 3406 N N . ARG B 1 169 ? 4.316 0.903 18.297 1 97.88 169 ARG B N 1
ATOM 3407 C CA . ARG B 1 169 ? 2.941 1.319 18.047 1 97.88 169 ARG B CA 1
ATOM 3408 C C . ARG B 1 169 ? 2.627 2.641 18.734 1 97.88 169 ARG B C 1
ATOM 3410 O O . ARG B 1 169 ? 3.105 2.895 19.844 1 97.88 169 ARG B O 1
ATOM 3417 N N . SER B 1 170 ? 1.852 3.479 18.109 1 97.25 170 SER B N 1
ATOM 3418 C CA . SER B 1 170 ? 1.255 4.676 18.688 1 97.25 170 SER B CA 1
ATOM 3419 C C . SER B 1 170 ? -0.217 4.801 18.312 1 97.25 170 SER B C 1
ATOM 3421 O O . SER B 1 170 ? -0.616 4.41 17.219 1 97.25 170 SER B O 1
ATOM 3423 N N . LEU B 1 171 ? -1.021 5.277 19.219 1 98.25 171 LEU B N 1
ATOM 3424 C CA . LEU B 1 171 ? -2.441 5.516 18.984 1 98.25 171 LEU B CA 1
ATOM 3425 C C . LEU B 1 171 ? -2.773 6.996 19.125 1 98.25 171 LEU B C 1
ATOM 3427 O O . LEU B 1 171 ? -2.527 7.602 20.172 1 98.25 171 LEU B O 1
ATOM 3431 N N . LEU B 1 172 ? -3.334 7.527 18.062 1 97.75 172 LEU B N 1
ATOM 3432 C CA . LEU B 1 172 ? -3.773 8.914 18.047 1 97.75 172 LEU B CA 1
ATOM 3433 C C . LEU B 1 172 ? -5.27 9.008 17.75 1 97.75 172 LEU B C 1
ATOM 3435 O O . LEU B 1 172 ? -5.781 8.312 16.875 1 97.75 172 LEU B O 1
ATOM 3439 N N . TRP B 1 173 ? -5.953 9.812 18.5 1 98.44 173 TRP B N 1
ATOM 3440 C CA . TRP B 1 173 ? -7.254 10.312 18.062 1 98.44 173 TRP B CA 1
ATOM 3441 C C . TRP B 1 173 ? -7.098 11.602 17.266 1 98.44 173 TRP B C 1
ATOM 3443 O O . TRP B 1 173 ? -6.434 12.539 17.719 1 98.44 173 TRP B O 1
ATOM 3453 N N . ILE B 1 174 ? -7.699 11.688 16.109 1 97.94 174 ILE B N 1
ATOM 3454 C CA . ILE B 1 174 ? -7.625 12.891 15.281 1 97.94 174 ILE B CA 1
ATOM 3455 C C . ILE B 1 174 ? -9.031 13.336 14.898 1 97.94 174 ILE B C 1
ATOM 3457 O O . ILE B 1 174 ? -9.875 12.516 14.523 1 97.94 174 ILE B O 1
ATOM 3461 N N . ARG B 1 175 ? -9.312 14.586 15.008 1 97 175 ARG B N 1
ATOM 3462 C CA . ARG B 1 175 ? -10.578 15.195 14.633 1 97 175 ARG B CA 1
ATOM 3463 C C . ARG B 1 175 ? -10.359 16.5 13.883 1 97 175 ARG B C 1
ATOM 3465 O O . ARG B 1 175 ? -9.594 17.359 14.328 1 97 175 ARG B O 1
ATOM 3472 N N . PRO B 1 176 ? -11.016 16.672 12.742 1 95.75 176 PRO B N 1
ATOM 3473 C CA . PRO B 1 176 ? -10.938 18 12.117 1 95.75 176 PRO B CA 1
ATOM 3474 C C . PRO B 1 176 ? -11.68 19.078 12.906 1 95.75 176 PRO B C 1
ATOM 3476 O O . PRO B 1 176 ? -12.742 18.797 13.477 1 95.75 176 PRO B O 1
ATOM 3479 N N . ARG B 1 177 ? -11.242 20.328 13.141 1 90.62 177 ARG B N 1
ATOM 3480 C CA . ARG B 1 177 ? -11.812 21.375 13.977 1 90.62 177 ARG B CA 1
ATOM 3481 C C . ARG B 1 177 ? -12.875 22.156 13.211 1 90.62 177 ARG B C 1
ATOM 3483 O O . ARG B 1 177 ? -13.773 22.75 13.812 1 90.62 177 ARG B O 1
ATOM 3490 N N . GLU B 1 178 ? -12.898 22.391 12.023 1 88.5 178 GLU B N 1
ATOM 3491 C CA . GLU B 1 178 ? -13.734 23.312 11.25 1 88.5 178 GLU B CA 1
ATOM 3492 C C . GLU B 1 178 ? -14.984 22.609 10.727 1 88.5 178 GLU B C 1
ATOM 3494 O O . GLU B 1 178 ? -15.562 23.031 9.727 1 88.5 178 GLU B O 1
ATOM 3499 N N . GLY B 1 179 ? -15.422 21.531 11.484 1 88.94 179 GLY B N 1
ATOM 3500 C CA . GLY B 1 179 ? -16.641 20.828 11.133 1 88.94 179 GLY B CA 1
ATOM 3501 C C . GLY B 1 179 ? -16.516 20.031 9.844 1 88.94 179 GLY B C 1
ATOM 3502 O O . GLY B 1 179 ? -17.531 19.688 9.227 1 88.94 179 GLY B O 1
ATOM 3503 N N . PHE B 1 180 ? -15.336 19.844 9.445 1 93.5 180 PHE B N 1
ATOM 3504 C CA . PHE B 1 180 ? -15.148 19.031 8.258 1 93.5 180 PHE B CA 1
ATOM 3505 C C . PHE B 1 180 ? -15.57 17.594 8.508 1 93.5 180 PHE B C 1
ATOM 3507 O O . PHE B 1 180 ? -15.344 17.047 9.594 1 93.5 180 PHE B O 1
ATOM 3514 N N . ALA B 1 181 ? -16.203 17 7.457 1 93 181 ALA B N 1
ATOM 3515 C CA . ALA B 1 181 ? -16.594 15.602 7.555 1 93 181 ALA B CA 1
ATOM 3516 C C . ALA B 1 181 ? -15.375 14.68 7.477 1 93 181 ALA B C 1
ATOM 3518 O O . ALA B 1 181 ? -14.344 15.047 6.914 1 93 181 ALA B O 1
ATOM 3519 N N . VAL B 1 182 ? -15.562 13.508 8.117 1 97.62 182 VAL B N 1
ATOM 3520 C CA . VAL B 1 182 ? -14.594 12.438 7.93 1 97.62 182 VAL B CA 1
ATOM 3521 C C . VAL B 1 182 ? -14.945 11.633 6.68 1 97.62 182 VAL B C 1
ATOM 3523 O O . VAL B 1 182 ? -15.672 10.641 6.758 1 97.62 182 VAL B O 1
ATOM 3526 N N . ASP B 1 183 ? -14.508 12.125 5.582 1 97.94 183 ASP B N 1
ATOM 3527 C CA . ASP B 1 183 ? -14.68 11.445 4.301 1 97.94 183 ASP B CA 1
ATOM 3528 C C . ASP B 1 183 ? -13.352 10.883 3.803 1 97.94 183 ASP B C 1
ATOM 3530 O O . ASP B 1 183 ? -12.352 10.898 4.527 1 97.94 183 ASP B O 1
ATOM 3534 N N . ALA B 1 184 ? -13.367 10.328 2.576 1 98.56 184 ALA B N 1
ATOM 3535 C CA . ALA B 1 184 ? -12.172 9.664 2.057 1 98.56 184 ALA B CA 1
ATOM 3536 C C . ALA B 1 184 ? -11 10.641 1.975 1 98.56 184 ALA B C 1
ATOM 3538 O O . ALA B 1 184 ? -9.891 10.32 2.402 1 98.56 184 ALA B O 1
ATOM 3539 N N . PRO B 1 185 ? -11.148 11.922 1.489 1 98.62 185 PRO B N 1
ATOM 3540 C CA . PRO B 1 185 ? -10.047 12.883 1.498 1 98.62 185 PRO B CA 1
ATOM 3541 C C . PRO B 1 185 ? -9.516 13.164 2.902 1 98.62 185 PRO B C 1
ATOM 3543 O O . PRO B 1 185 ? -8.305 13.266 3.098 1 98.62 185 PRO B O 1
ATOM 3546 N N . MET B 1 186 ? -10.406 13.266 3.846 1 98.38 186 MET B N 1
ATOM 3547 C CA . MET B 1 186 ? -9.961 13.508 5.215 1 98.38 186 MET B CA 1
ATOM 3548 C C . MET B 1 186 ? -9.18 12.32 5.758 1 98.38 186 MET B C 1
ATOM 3550 O O . MET B 1 186 ? -8.164 12.492 6.43 1 98.38 186 MET B O 1
ATOM 3554 N N . LEU B 1 187 ? -9.656 11.125 5.484 1 98.88 187 LEU B N 1
ATOM 3555 C CA . LEU B 1 187 ? -8.93 9.93 5.906 1 98.88 187 LEU B CA 1
ATOM 3556 C C . LEU B 1 187 ? -7.551 9.875 5.254 1 98.88 187 LEU B C 1
ATOM 3558 O O . LEU B 1 187 ? -6.59 9.391 5.859 1 98.88 187 LEU B O 1
ATOM 3562 N N . ALA B 1 188 ? -7.453 10.336 4.016 1 98.88 188 ALA B N 1
ATOM 3563 C CA . ALA B 1 188 ? -6.16 10.422 3.344 1 98.88 188 ALA B CA 1
ATOM 3564 C C . ALA B 1 188 ? -5.211 11.352 4.098 1 98.88 188 ALA B C 1
ATOM 3566 O O . ALA B 1 188 ? -4.023 11.055 4.242 1 98.88 188 ALA B O 1
ATOM 3567 N N . ILE B 1 189 ? -5.715 12.461 4.539 1 98.56 189 ILE B N 1
ATOM 3568 C CA . ILE B 1 189 ? -4.918 13.414 5.301 1 98.56 189 ILE B CA 1
ATOM 3569 C C . ILE B 1 189 ? -4.465 12.781 6.613 1 98.56 189 ILE B C 1
ATOM 3571 O O . ILE B 1 189 ? -3.285 12.844 6.965 1 98.56 189 ILE B O 1
ATOM 3575 N N . MET B 1 190 ? -5.387 12.164 7.332 1 98.56 190 MET B N 1
ATOM 3576 C CA . MET B 1 190 ? -5.07 11.523 8.602 1 98.56 190 MET B CA 1
ATOM 3577 C C . MET B 1 190 ? -4.07 10.391 8.414 1 98.56 190 MET B C 1
ATOM 3579 O O . MET B 1 190 ? -3.178 10.195 9.242 1 98.56 190 MET B O 1
ATOM 3583 N N . ALA B 1 191 ? -4.148 9.672 7.32 1 98.62 191 ALA B N 1
ATOM 3584 C CA . ALA B 1 191 ? -3.322 8.5 7.027 1 98.62 191 ALA B CA 1
ATOM 3585 C C . ALA B 1 191 ? -1.862 8.898 6.832 1 98.62 191 ALA B C 1
ATOM 3587 O O . ALA B 1 191 ? -0.973 8.039 6.844 1 98.62 191 ALA B O 1
ATOM 3588 N N . ASP B 1 192 ? -1.625 10.148 6.648 1 98.31 192 ASP B N 1
ATOM 3589 C CA . ASP B 1 192 ? -0.274 10.617 6.355 1 98.31 192 ASP B CA 1
ATOM 3590 C C . ASP B 1 192 ? 0.512 10.867 7.645 1 98.31 192 ASP B C 1
ATOM 3592 O O . ASP B 1 192 ? 1.611 11.422 7.609 1 98.31 192 ASP B O 1
ATOM 3596 N N . PHE B 1 193 ? 0.032 10.438 8.789 1 97.44 193 PHE B N 1
ATOM 3597 C CA . PHE B 1 193 ? 0.676 10.648 10.086 1 97.44 193 PHE B CA 1
ATOM 3598 C C . PHE B 1 193 ? 1.543 9.445 10.453 1 97.44 193 PHE B C 1
ATOM 3600 O O . PHE B 1 193 ? 2.16 9.43 11.516 1 97.44 193 PHE B O 1
ATOM 3607 N N . VAL B 1 194 ? 1.748 8.484 9.602 1 98.25 194 VAL B N 1
ATOM 3608 C CA . VAL B 1 194 ? 2.574 7.312 9.875 1 98.25 194 VAL B CA 1
ATOM 3609 C C . VAL B 1 194 ? 3.984 7.754 10.258 1 98.25 194 VAL B C 1
ATOM 3611 O O . VAL B 1 194 ? 4.57 7.215 11.203 1 98.25 194 VAL B O 1
ATOM 3614 N N . PRO B 1 195 ? 4.59 8.758 9.602 1 97.19 195 PRO B N 1
ATOM 3615 C CA . PRO B 1 195 ? 5.957 9.156 9.938 1 97.19 195 PRO B CA 1
ATOM 3616 C C . PRO B 1 195 ? 6.102 9.57 11.398 1 97.19 195 PRO B C 1
ATOM 3618 O O . PRO B 1 195 ? 7.188 9.453 11.977 1 97.19 195 PRO B O 1
ATOM 3621 N N . SER B 1 196 ? 5.023 10.031 11.945 1 94.5 196 SER B N 1
ATOM 3622 C CA . SER B 1 196 ? 5.094 10.492 13.328 1 94.5 196 SER B CA 1
ATOM 3623 C C . SER B 1 196 ? 5.398 9.336 14.281 1 94.5 196 SER B C 1
ATOM 3625 O O . SER B 1 196 ? 5.848 9.562 15.406 1 94.5 196 SER B O 1
ATOM 3627 N N . GLY B 1 197 ? 5.129 8.094 13.875 1 96.81 197 GLY B N 1
ATOM 3628 C CA . GLY B 1 197 ? 5.352 6.93 14.711 1 96.81 197 GLY B CA 1
ATOM 3629 C C . GLY B 1 197 ? 6.812 6.523 14.789 1 96.81 197 GLY B C 1
ATOM 3630 O O . GLY B 1 197 ? 7.199 5.754 15.672 1 96.81 197 GLY B O 1
ATOM 3631 N N . VAL B 1 198 ? 7.641 7.023 13.883 1 97.25 198 VAL B N 1
ATOM 3632 C CA . VAL B 1 198 ? 9.023 6.57 13.773 1 97.25 198 VAL B CA 1
ATOM 3633 C C . VAL B 1 198 ? 9.797 6.984 15.023 1 97.25 198 VAL B C 1
ATOM 3635 O O . VAL B 1 198 ? 10.484 6.164 15.641 1 97.25 198 VAL B O 1
ATOM 3638 N N . GLY B 1 199 ? 9.68 8.273 15.383 1 95.75 199 GLY B N 1
ATOM 3639 C CA . GLY B 1 199 ? 10.367 8.742 16.578 1 95.75 199 GLY B CA 1
ATOM 3640 C C . GLY B 1 199 ? 9.922 8.031 17.844 1 95.75 199 GLY B C 1
ATOM 3641 O O . GLY B 1 199 ? 10.742 7.719 18.703 1 95.75 199 GLY B O 1
ATOM 3642 N N . ASN B 1 200 ? 8.602 7.805 17.906 1 95.75 200 ASN B N 1
ATOM 3643 C CA . ASN B 1 200 ? 8.062 7.066 19.047 1 95.75 200 ASN B CA 1
ATOM 3644 C C . ASN B 1 200 ? 8.625 5.652 19.125 1 95.75 200 ASN B C 1
ATOM 3646 O O . ASN B 1 200 ? 9.023 5.195 20.188 1 95.75 200 ASN B O 1
ATOM 365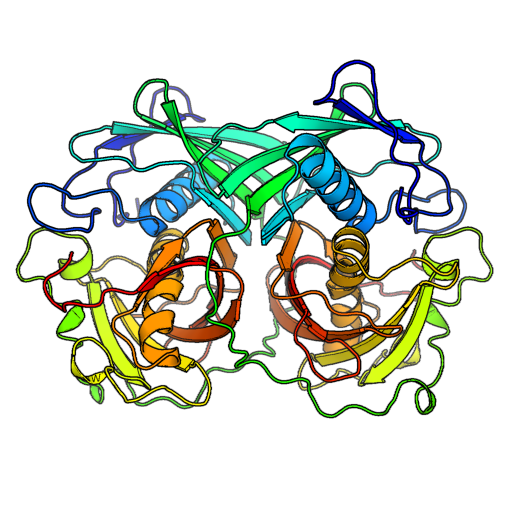0 N N . ALA B 1 201 ? 8.711 4.98 18.062 1 97.56 201 ALA B N 1
ATOM 3651 C CA . ALA B 1 201 ? 9.219 3.611 18 1 97.56 201 ALA B CA 1
ATOM 3652 C C . ALA B 1 201 ? 10.688 3.553 18.406 1 97.56 201 ALA B C 1
ATOM 3654 O O . ALA B 1 201 ? 11.094 2.682 19.172 1 97.56 201 ALA B O 1
ATOM 3655 N N . LEU B 1 202 ? 11.43 4.535 17.938 1 96.62 202 LEU B N 1
ATOM 3656 C CA . LEU B 1 202 ? 12.875 4.531 18.125 1 96.62 202 LEU B CA 1
ATOM 3657 C C . LEU B 1 202 ? 13.258 5.156 19.453 1 96.62 202 LEU B C 1
ATOM 3659 O O . LEU B 1 202 ? 14.367 4.934 19.953 1 96.62 202 LEU B O 1
ATOM 3663 N N . GLY B 1 203 ? 12.367 5.949 20.031 1 95.56 203 GLY B N 1
ATOM 3664 C CA . GLY B 1 203 ? 12.734 6.73 21.203 1 95.56 203 GLY B CA 1
ATOM 3665 C C . GLY B 1 203 ? 13.773 7.793 20.906 1 95.56 203 GLY B C 1
ATOM 3666 O O . GLY B 1 203 ? 14.711 7.98 21.672 1 95.56 203 GLY B O 1
ATOM 3667 N N . ARG B 1 204 ? 13.641 8.375 19.688 1 93.94 204 ARG B N 1
ATOM 3668 C CA . ARG B 1 204 ? 14.562 9.398 19.219 1 93.94 204 ARG B CA 1
ATOM 3669 C C . ARG B 1 204 ? 13.812 10.547 18.562 1 93.94 204 ARG B C 1
ATOM 3671 O O . ARG B 1 204 ? 12.688 10.367 18.094 1 93.94 204 ARG B O 1
ATOM 3678 N N . ASN B 1 205 ? 14.5 11.68 18.531 1 92.31 205 ASN B N 1
ATOM 3679 C CA . ASN B 1 205 ? 13.984 12.766 17.703 1 92.31 205 ASN B CA 1
ATOM 3680 C C . ASN B 1 205 ? 14.094 12.43 16.219 1 92.31 205 ASN B C 1
ATOM 3682 O O . ASN B 1 205 ? 15.047 12.852 15.555 1 92.31 205 ASN B O 1
ATOM 3686 N N . ALA B 1 206 ? 13.086 11.641 15.867 1 92.31 206 ALA B N 1
ATOM 3687 C CA . ALA B 1 206 ? 13.125 11.125 14.5 1 92.31 206 ALA B CA 1
ATOM 3688 C C . ALA B 1 206 ? 11.758 11.219 13.836 1 92.31 206 ALA B C 1
ATOM 3690 O O . ALA B 1 206 ? 10.734 11.258 14.523 1 92.31 206 ALA B O 1
ATOM 3691 N N . GLY B 1 207 ? 11.703 11.359 12.602 1 93.25 207 GLY B N 1
ATOM 3692 C CA . GLY B 1 207 ? 10.57 11.281 11.695 1 93.25 207 GLY B CA 1
ATOM 3693 C C . GLY B 1 207 ? 10.938 10.766 10.32 1 93.25 207 GLY B C 1
ATOM 3694 O O . GLY B 1 207 ? 11.797 9.891 10.188 1 93.25 207 GLY B O 1
ATOM 3695 N N . GLY B 1 208 ? 10.164 11.195 9.375 1 94 208 GLY B N 1
ATOM 3696 C CA . GLY B 1 208 ? 10.508 10.734 8.039 1 94 208 GLY B CA 1
ATOM 3697 C C . GLY B 1 208 ? 9.812 11.516 6.941 1 94 208 GLY B C 1
ATOM 3698 O O . GLY B 1 208 ? 8.805 12.18 7.184 1 94 208 GLY B O 1
ATOM 3699 N N . ASN B 1 209 ? 10.461 11.531 5.793 1 95.31 209 ASN B N 1
ATOM 3700 C CA . ASN B 1 209 ? 9.82 11.977 4.559 1 95.31 209 ASN B CA 1
ATOM 3701 C C . ASN B 1 209 ? 9.18 10.812 3.811 1 95.31 209 ASN B C 1
ATOM 3703 O O . ASN B 1 209 ? 9.844 9.828 3.492 1 95.31 209 ASN B O 1
ATOM 3707 N N . SER B 1 210 ? 7.93 11 3.619 1 97.81 210 SER B N 1
ATOM 3708 C CA . SER B 1 210 ? 7.191 9.922 2.971 1 97.81 210 SER B CA 1
ATOM 3709 C C . SER B 1 210 ? 7.605 9.766 1.512 1 97.81 210 SER B C 1
ATOM 3711 O O . SER B 1 210 ? 7.801 10.766 0.806 1 97.81 210 SER B O 1
ATOM 3713 N N . LEU B 1 211 ? 7.781 8.562 1.103 1 98.5 211 LEU B N 1
ATOM 3714 C CA . LEU B 1 211 ? 7.977 8.242 -0.308 1 98.5 211 LEU B CA 1
ATOM 3715 C C . LEU B 1 211 ? 6.637 8.008 -1.002 1 98.5 211 LEU B C 1
ATOM 3717 O O . LEU B 1 211 ? 6.5 8.266 -2.199 1 98.5 211 LEU B O 1
ATOM 3721 N N . ASP B 1 212 ? 5.75 7.539 -0.245 1 98.81 212 ASP B N 1
ATOM 3722 C CA . ASP B 1 212 ? 4.426 7.148 -0.726 1 98.81 212 ASP B CA 1
ATOM 3723 C C . ASP B 1 212 ? 3.398 7.191 0.401 1 98.81 212 ASP B C 1
ATOM 3725 O O . ASP B 1 212 ? 3.752 7.387 1.565 1 98.81 212 ASP B O 1
ATOM 3729 N N . ASN B 1 213 ? 2.178 7.105 0.085 1 98.81 213 ASN B N 1
ATOM 3730 C CA . ASN B 1 213 ? 1.053 6.887 0.988 1 98.81 213 ASN B CA 1
ATOM 3731 C C . ASN B 1 213 ? -0.058 6.086 0.318 1 98.81 213 ASN B C 1
ATOM 3733 O O . ASN B 1 213 ? -0.618 6.512 -0.692 1 98.81 213 ASN B O 1
ATOM 3737 N N . THR B 1 214 ? -0.365 4.914 0.841 1 98.88 214 THR B N 1
ATOM 3738 C CA . THR B 1 214 ? -1.404 4.051 0.293 1 98.88 214 THR B CA 1
ATOM 3739 C C . THR B 1 214 ? -2.617 4.012 1.218 1 98.88 214 THR B C 1
ATOM 3741 O O . THR B 1 214 ? -2.48 3.779 2.42 1 98.88 214 THR B O 1
ATOM 3744 N N . LEU B 1 215 ? -3.76 4.246 0.653 1 98.94 215 LEU B N 1
ATOM 3745 C CA . LEU B 1 215 ? -5.027 4.285 1.374 1 98.94 215 LEU B CA 1
ATOM 3746 C C . LEU B 1 215 ? -6.004 3.258 0.814 1 98.94 215 LEU B C 1
ATOM 3748 O O . LEU B 1 215 ? -6.156 3.139 -0.404 1 98.94 215 LEU B O 1
ATOM 3752 N N . ARG B 1 216 ? -6.633 2.486 1.678 1 98.88 216 ARG B N 1
ATOM 3753 C CA . ARG B 1 216 ? -7.676 1.536 1.31 1 98.88 216 ARG B CA 1
ATOM 3754 C C . ARG B 1 216 ? -8.945 1.775 2.121 1 98.88 216 ARG B C 1
ATOM 3756 O O . ARG B 1 216 ? -8.938 1.643 3.348 1 98.88 216 ARG B O 1
ATOM 3763 N N . ILE B 1 217 ? -10.023 2.023 1.464 1 98.88 217 ILE B N 1
ATOM 3764 C CA . ILE B 1 217 ? -11.273 2.365 2.139 1 98.88 217 ILE B CA 1
ATOM 3765 C C . ILE B 1 217 ? -12.148 1.12 2.27 1 98.88 217 ILE B C 1
ATOM 3767 O O . ILE B 1 217 ? -12.5 0.495 1.268 1 98.88 217 ILE B O 1
ATOM 3771 N N . ARG B 1 218 ? -12.477 0.783 3.482 1 98.62 218 ARG B N 1
ATOM 3772 C CA . ARG B 1 218 ? -13.422 -0.317 3.648 1 98.62 218 ARG B CA 1
ATOM 3773 C C . ARG B 1 218 ? -14.859 0.199 3.711 1 98.62 218 ARG B C 1
ATOM 3775 O O . ARG B 1 218 ? -15.664 -0.071 2.814 1 98.62 218 ARG B O 1
ATOM 3782 N N . ARG B 1 219 ? -15.125 0.962 4.75 1 98.25 219 ARG B N 1
ATOM 3783 C CA . ARG B 1 219 ? -16.453 1.497 4.984 1 98.25 219 ARG B CA 1
ATOM 3784 C C . ARG B 1 219 ? -16.406 2.748 5.855 1 98.25 219 ARG B C 1
ATOM 3786 O O . ARG B 1 219 ? -16.016 2.678 7.027 1 98.25 219 ARG B O 1
ATOM 3793 N N . ILE B 1 220 ? -16.859 3.891 5.293 1 98.44 220 ILE B N 1
ATOM 3794 C CA . ILE B 1 220 ? -16.844 5.141 6.047 1 98.44 220 ILE B CA 1
ATOM 3795 C C . ILE B 1 220 ? -18.188 5.32 6.754 1 98.44 220 ILE B C 1
ATOM 3797 O O . ILE B 1 220 ? -19.25 5.242 6.121 1 98.44 220 ILE B O 1
ATOM 3801 N N . VAL B 1 221 ? -18.141 5.539 7.992 1 98.38 221 VAL B N 1
ATOM 3802 C CA . VAL B 1 221 ? -19.328 5.781 8.797 1 98.38 221 VAL B CA 1
ATOM 3803 C C . VAL B 1 221 ? -19.219 7.125 9.508 1 98.38 221 VAL B C 1
ATOM 3805 O O . VAL B 1 221 ? -18.109 7.66 9.656 1 98.38 221 VAL B O 1
ATOM 3808 N N . PRO B 1 222 ? -20.359 7.715 9.875 1 97.44 222 PRO B N 1
ATOM 3809 C CA . PRO B 1 222 ? -20.281 8.984 10.602 1 97.44 222 PRO B CA 1
ATOM 3810 C C . PRO B 1 222 ? -19.516 8.859 11.914 1 97.44 222 PRO B C 1
ATOM 3812 O O . PRO B 1 222 ? -19.734 7.914 12.672 1 97.44 222 PRO B O 1
ATOM 3815 N N . THR B 1 223 ? -18.625 9.766 12.125 1 98.19 223 THR B N 1
ATOM 38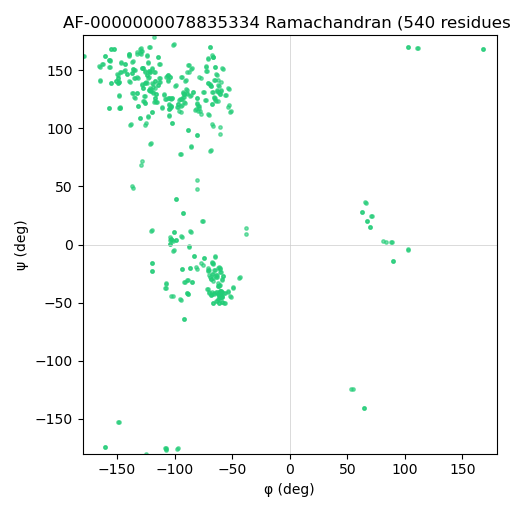16 C CA . THR B 1 223 ? -17.844 9.828 13.359 1 98.19 223 THR B CA 1
ATOM 3817 C C . THR B 1 223 ? -17.203 11.203 13.516 1 98.19 223 THR B C 1
ATOM 3819 O O . THR B 1 223 ? -17 11.922 12.539 1 98.19 223 THR B O 1
ATOM 3822 N N . GLU B 1 224 ? -16.922 11.562 14.711 1 96.88 224 GLU B N 1
ATOM 3823 C CA . GLU B 1 224 ? -16.219 12.82 14.961 1 96.88 224 GLU B CA 1
ATOM 3824 C C . GLU B 1 224 ? -14.719 12.594 15.086 1 96.88 224 GLU B C 1
ATOM 3826 O O . GLU B 1 224 ? -13.93 13.344 14.508 1 96.88 224 GLU B O 1
ATOM 3831 N N . TRP B 1 225 ? -14.414 11.57 15.891 1 98.25 225 TRP B N 1
ATOM 3832 C CA . TRP B 1 225 ? -13.016 11.211 16.109 1 98.25 225 TRP B CA 1
ATOM 3833 C C . TRP B 1 225 ? -12.648 9.953 15.32 1 98.25 225 TRP B C 1
ATOM 3835 O O . TRP B 1 225 ? -13.461 9.039 15.188 1 98.25 225 TRP B O 1
ATOM 3845 N N . VAL B 1 226 ? -11.477 9.953 14.859 1 98.88 226 VAL B N 1
ATOM 3846 C CA . VAL B 1 226 ? -10.914 8.766 14.219 1 98.88 226 VAL B CA 1
ATOM 3847 C C . VAL B 1 226 ? -9.719 8.258 15.031 1 98.88 226 VAL B C 1
ATOM 3849 O O . VAL B 1 226 ? -8.789 9.016 15.32 1 98.88 226 VAL B O 1
ATOM 3852 N N . LEU B 1 227 ? -9.766 7.016 15.477 1 98.94 227 LEU B N 1
ATOM 3853 C CA . LEU B 1 227 ? -8.586 6.402 16.078 1 98.94 227 LEU B CA 1
ATOM 3854 C C . LEU B 1 227 ? -7.609 5.934 15.008 1 98.94 227 LEU B C 1
ATOM 3856 O O . LEU B 1 227 ? -7.957 5.098 14.172 1 98.94 227 LEU B O 1
ATOM 3860 N N . CYS B 1 228 ? -6.461 6.5 15.07 1 98.81 228 CYS B N 1
ATOM 3861 C CA . CYS B 1 228 ? -5.379 6.129 14.164 1 98.81 228 CYS B CA 1
ATOM 3862 C C . CYS B 1 228 ? -4.363 5.23 14.867 1 98.81 228 CYS B C 1
ATOM 3864 O O . CYS B 1 228 ? -3.584 5.699 15.695 1 98.81 228 CYS B O 1
ATOM 3866 N N . ASP B 1 229 ? -4.391 3.961 14.57 1 98.88 229 ASP B N 1
ATOM 3867 C CA . ASP B 1 229 ? -3.463 2.961 15.086 1 98.88 229 ASP B CA 1
ATOM 3868 C C . ASP B 1 229 ? -2.229 2.846 14.195 1 98.88 229 ASP B C 1
ATOM 3870 O O . ASP B 1 229 ? -2.246 2.135 13.188 1 98.88 229 ASP B O 1
ATOM 3874 N N . ILE B 1 230 ? -1.158 3.498 14.578 1 98.75 230 ILE B N 1
ATOM 3875 C CA . ILE B 1 230 ? 0.081 3.535 13.805 1 98.75 230 ILE B CA 1
ATOM 3876 C C . ILE B 1 230 ? 0.999 2.398 14.25 1 98.75 230 ILE B C 1
ATOM 3878 O O . ILE B 1 230 ? 1.29 2.258 15.445 1 98.75 230 ILE B O 1
ATOM 3882 N N . ARG B 1 231 ? 1.484 1.659 13.297 1 98.75 231 ARG B N 1
ATOM 3883 C CA . ARG B 1 231 ? 2.385 0.542 13.562 1 98.75 231 ARG B CA 1
ATOM 3884 C C . ARG B 1 231 ? 3.629 0.62 12.688 1 98.75 231 ARG B C 1
ATOM 3886 O O . ARG B 1 231 ? 3.549 0.432 11.469 1 98.75 231 ARG B O 1
ATOM 3893 N N . ILE B 1 232 ? 4.723 0.921 13.305 1 98.69 232 ILE B N 1
ATOM 3894 C CA . ILE B 1 232 ? 5.984 0.852 12.578 1 98.69 232 ILE B CA 1
ATOM 3895 C C . ILE B 1 232 ? 6.469 -0.596 12.523 1 98.69 232 ILE B C 1
ATOM 3897 O O . ILE B 1 232 ? 6.574 -1.264 13.555 1 98.69 232 ILE B O 1
ATOM 3901 N N . HIS B 1 233 ? 6.742 -1.065 11.32 1 98.75 233 HIS B N 1
ATOM 3902 C CA . HIS B 1 233 ? 7.094 -2.469 11.133 1 98.75 233 HIS B CA 1
ATOM 3903 C C . HIS B 1 233 ? 8.594 -2.689 11.297 1 98.75 233 HIS B C 1
ATOM 3905 O O . HIS B 1 233 ? 9.016 -3.693 11.875 1 98.75 233 HIS B O 1
ATOM 3911 N N . GLY B 1 234 ? 9.344 -1.72 10.688 1 98.44 234 GLY B N 1
ATOM 3912 C CA . GLY B 1 234 ? 10.789 -1.854 10.766 1 98.44 234 GLY B CA 1
ATOM 3913 C C . GLY B 1 234 ? 11.531 -0.714 10.086 1 98.44 234 GLY B C 1
ATOM 3914 O O . GLY B 1 234 ? 10.938 0.039 9.305 1 98.44 234 GLY B O 1
ATOM 3915 N N . VAL B 1 235 ? 12.797 -0.61 10.461 1 97.94 235 VAL B N 1
ATOM 3916 C CA . VAL B 1 235 ? 13.719 0.336 9.844 1 97.94 235 VAL B CA 1
ATOM 3917 C C . VAL B 1 235 ? 14.984 -0.394 9.398 1 97.94 235 VAL B C 1
ATOM 3919 O O . VAL B 1 235 ? 15.445 -1.322 10.062 1 97.94 235 VAL B O 1
ATOM 3922 N N . HIS B 1 236 ? 15.453 -0.091 8.281 1 98 236 HIS B N 1
ATOM 3923 C CA . HIS B 1 236 ? 16.703 -0.625 7.766 1 98 236 HIS B CA 1
ATOM 3924 C C . HIS B 1 236 ? 17.203 0.181 6.57 1 98 236 HIS B C 1
ATOM 3926 O O . HIS B 1 236 ? 16.391 0.655 5.762 1 98 236 HIS B O 1
ATOM 3932 N N . GLY B 1 237 ? 18.453 0.396 6.469 1 96.12 237 GLY B N 1
ATOM 3933 C CA . GLY B 1 237 ? 19.031 1.023 5.293 1 96.12 237 GLY B CA 1
ATOM 3934 C C . GLY B 1 237 ? 18.547 2.443 5.07 1 96.12 237 GLY B C 1
ATOM 3935 O O . GLY B 1 237 ? 18.359 2.873 3.93 1 96.12 237 GLY B O 1
ATOM 3936 N N . GLY B 1 238 ? 18.188 3.107 6.066 1 97.19 238 GLY B N 1
ATOM 3937 C CA . GLY B 1 238 ? 17.766 4.496 5.973 1 97.19 238 GLY B CA 1
ATOM 3938 C C . GLY B 1 238 ? 16.281 4.656 5.699 1 97.19 238 GLY B C 1
ATOM 3939 O O . GLY B 1 238 ? 15.797 5.773 5.512 1 97.19 238 GLY B O 1
ATOM 3940 N N . PHE B 1 239 ? 15.602 3.498 5.641 1 98.5 239 PHE B N 1
ATOM 3941 C CA . PHE B 1 239 ? 14.18 3.545 5.344 1 98.5 239 PHE B CA 1
ATOM 3942 C C . PHE B 1 239 ? 13.367 2.91 6.469 1 98.5 239 PHE B C 1
ATOM 3944 O O . PHE B 1 239 ? 13.867 2.031 7.18 1 98.5 239 PHE B O 1
ATOM 3951 N N . ALA B 1 240 ? 12.203 3.4 6.668 1 98.5 240 ALA B N 1
ATOM 3952 C CA . ALA B 1 240 ? 11.219 2.82 7.57 1 98.5 240 ALA B CA 1
ATOM 3953 C C . ALA B 1 240 ? 9.922 2.484 6.832 1 98.5 240 ALA B C 1
ATOM 3955 O O . ALA B 1 240 ? 9.594 3.115 5.824 1 98.5 240 ALA B O 1
ATOM 3956 N N . HIS B 1 241 ? 9.289 1.488 7.293 1 98.81 241 HIS B N 1
ATOM 3957 C CA . HIS B 1 241 ? 7.977 1.111 6.781 1 98.81 241 HIS B CA 1
ATOM 3958 C C . HIS B 1 241 ? 6.957 1.012 7.91 1 98.81 241 HIS B C 1
ATOM 3960 O O . HIS B 1 241 ? 7.277 0.541 9 1 98.81 241 HIS B O 1
ATOM 3966 N N . GLY B 1 242 ? 5.785 1.493 7.66 1 98.75 242 GLY B N 1
ATOM 3967 C CA . GLY B 1 242 ? 4.727 1.415 8.648 1 98.75 242 GLY B CA 1
ATOM 3968 C C . GLY B 1 242 ? 3.338 1.391 8.039 1 98.75 242 GLY B C 1
ATOM 3969 O O . GLY B 1 242 ? 3.182 1.581 6.832 1 98.75 242 GLY B O 1
ATOM 3970 N N . ALA B 1 243 ? 2.355 1.083 8.844 1 98.81 243 ALA B N 1
ATOM 3971 C CA . ALA B 1 243 ? 0.939 1.078 8.484 1 98.81 243 ALA B CA 1
ATOM 3972 C C . ALA B 1 243 ? 0.115 1.867 9.5 1 98.81 243 ALA B C 1
ATOM 3974 O O . ALA B 1 243 ? 0.613 2.225 10.57 1 98.81 243 ALA B O 1
ATOM 3975 N N . MET B 1 244 ? -1.048 2.158 9.094 1 98.88 244 MET B N 1
ATOM 3976 C CA . MET B 1 244 ? -2.037 2.76 9.984 1 98.88 244 MET B CA 1
ATOM 3977 C C . MET B 1 244 ? -3.42 2.164 9.742 1 98.88 244 MET B C 1
ATOM 3979 O O . MET B 1 244 ? -3.811 1.932 8.602 1 98.88 244 MET B O 1
ATOM 3983 N N . TYR B 1 245 ? -4.109 1.958 10.789 1 98.94 245 TYR B N 1
ATOM 3984 C CA . TYR B 1 245 ? -5.496 1.512 10.758 1 98.94 245 TYR B CA 1
ATOM 3985 C C . TYR B 1 245 ? -6.418 2.557 11.383 1 98.94 245 TYR B C 1
ATOM 3987 O O . TYR B 1 245 ? -6.18 3.018 12.5 1 98.94 245 TYR B O 1
ATOM 3995 N N . LEU B 1 246 ? -7.422 2.947 10.648 1 98.94 246 LEU B N 1
ATOM 3996 C CA . LEU B 1 246 ? -8.281 4.066 11.023 1 98.94 246 LEU B CA 1
ATOM 3997 C C . LEU B 1 246 ? -9.68 3.578 11.398 1 98.94 246 LEU B C 1
ATOM 3999 O O . LEU B 1 246 ? -10.398 3.041 10.555 1 98.94 246 LEU B O 1
ATOM 4003 N N . PHE B 1 247 ? -10.031 3.824 12.609 1 98.94 247 PHE B N 1
ATOM 4004 C CA . PHE B 1 247 ? -11.297 3.338 13.141 1 98.94 247 PHE B CA 1
ATOM 4005 C C . PHE B 1 247 ? -12.203 4.5 13.531 1 98.94 247 PHE B C 1
ATOM 4007 O O . PHE B 1 247 ? -11.742 5.504 14.07 1 98.94 247 PHE B O 1
ATOM 4014 N N . ALA B 1 248 ? -13.477 4.332 13.242 1 98.81 248 ALA B N 1
ATOM 4015 C CA . ALA B 1 248 ? -14.469 5.199 13.867 1 98.81 248 ALA B CA 1
ATOM 4016 C C . ALA B 1 248 ? -14.586 4.906 15.359 1 98.81 248 ALA B C 1
ATOM 4018 O O . ALA B 1 248 ? -14.078 3.895 15.844 1 98.81 248 ALA B O 1
ATOM 4019 N N . GLU B 1 249 ? -15.305 5.789 16.047 1 98 249 GLU B N 1
ATOM 4020 C CA . GLU B 1 249 ? -15.445 5.672 17.5 1 98 249 GLU B CA 1
ATOM 4021 C C . GLU B 1 249 ? -16.172 4.387 17.875 1 98 249 GLU B C 1
ATOM 4023 O O . GLU B 1 249 ? -15.953 3.834 18.953 1 98 249 GLU B O 1
ATOM 4028 N N . ASP B 1 250 ? -16.984 3.889 17 1 97.62 250 ASP B N 1
ATOM 4029 C CA . ASP B 1 250 ? -17.797 2.719 17.312 1 97.62 250 ASP B CA 1
ATOM 4030 C C . ASP B 1 250 ? -17.047 1.427 17 1 97.62 250 ASP B C 1
ATOM 4032 O O . ASP B 1 250 ? -17.594 0.333 17.141 1 97.62 250 ASP B O 1
ATOM 4036 N N . GLY B 1 251 ? -15.859 1.533 16.484 1 98.44 251 GLY B N 1
ATOM 4037 C CA . GLY B 1 251 ? -15.039 0.356 16.25 1 98.44 251 GLY B CA 1
ATOM 4038 C C . GLY B 1 251 ? -15.008 -0.069 14.797 1 98.44 251 GLY B C 1
ATOM 4039 O O . GLY B 1 251 ? -14.266 -0.986 14.422 1 98.44 251 GLY B O 1
ATOM 4040 N N . GLU B 1 252 ? -15.773 0.602 13.922 1 98.62 252 GLU B N 1
ATOM 4041 C CA . GLU B 1 252 ? -15.758 0.313 12.492 1 98.62 252 GLU B CA 1
ATOM 4042 C C . GLU B 1 252 ? -14.391 0.64 11.883 1 98.62 252 GLU B C 1
ATOM 4044 O O . GLU B 1 252 ? -13.875 1.746 12.062 1 98.62 252 GLU B O 1
ATOM 4049 N N . LEU B 1 253 ? -13.812 -0.373 11.25 1 98.88 253 LEU B N 1
ATOM 4050 C CA . LEU B 1 253 ? -12.633 -0.089 10.438 1 98.88 253 LEU B CA 1
ATOM 4051 C C . LEU B 1 253 ? -13.023 0.689 9.18 1 98.88 253 LEU B C 1
ATOM 4053 O O . LEU B 1 253 ? -13.664 0.145 8.281 1 98.88 253 LEU B O 1
ATOM 4057 N N . MET B 1 254 ? -12.594 1.88 9.164 1 98.94 254 MET B N 1
ATOM 4058 C CA . MET B 1 254 ? -12.969 2.68 8 1 98.94 254 MET B CA 1
ATOM 4059 C C . MET B 1 254 ? -11.945 2.523 6.883 1 98.94 254 MET B C 1
ATOM 4061 O O . MET B 1 254 ? -12.32 2.357 5.719 1 98.94 254 MET B O 1
ATOM 4065 N N . ALA B 1 255 ? -10.688 2.52 7.211 1 98.94 255 ALA B N 1
ATOM 4066 C CA . ALA B 1 255 ? -9.633 2.473 6.203 1 98.94 255 ALA B CA 1
ATOM 4067 C C . ALA B 1 255 ? -8.344 1.905 6.785 1 98.94 255 ALA B C 1
ATOM 4069 O O . ALA B 1 255 ? -8.164 1.871 8.008 1 98.94 255 ALA B O 1
ATOM 4070 N N . THR B 1 256 ? -7.484 1.418 5.969 1 98.88 256 THR B N 1
ATOM 4071 C CA . THR B 1 256 ? -6.098 1.104 6.285 1 98.88 256 THR B CA 1
ATOM 4072 C C . THR B 1 256 ? -5.145 1.906 5.402 1 98.88 256 THR B C 1
ATOM 4074 O O . THR B 1 256 ? -5.504 2.303 4.293 1 98.88 256 THR B O 1
ATOM 4077 N N . ALA B 1 257 ? -4.004 2.15 5.938 1 98.88 257 ALA B N 1
ATOM 4078 C CA . ALA B 1 257 ? -2.988 2.893 5.195 1 98.88 257 ALA B CA 1
ATOM 4079 C C . ALA B 1 257 ? -1.6 2.301 5.422 1 98.88 257 ALA B C 1
ATOM 4081 O O . ALA B 1 257 ? -1.414 1.464 6.309 1 98.88 257 ALA B O 1
ATOM 4082 N N . SER B 1 258 ? -0.626 2.654 4.578 1 98.81 258 SER B N 1
ATOM 4083 C CA . SER B 1 258 ? 0.771 2.262 4.738 1 98.81 258 SER B CA 1
ATOM 4084 C C . SER B 1 258 ? 1.702 3.229 4.016 1 98.81 258 SER B C 1
ATOM 4086 O O . SER B 1 258 ? 1.308 3.865 3.037 1 98.81 258 SER B O 1
ATOM 4088 N N . GLN B 1 259 ? 2.936 3.314 4.551 1 98.81 259 GLN B N 1
ATOM 4089 C CA . GLN B 1 259 ? 3.92 4.227 3.979 1 98.81 259 GLN B CA 1
ATOM 4090 C C . GLN B 1 259 ? 5.332 3.664 4.105 1 98.81 259 GLN B C 1
ATOM 4092 O O . GLN B 1 259 ? 5.625 2.916 5.039 1 98.81 259 GLN B O 1
ATOM 4097 N N . SER B 1 260 ? 6.141 4.02 3.133 1 98.88 260 SER B N 1
ATOM 4098 C CA . SER B 1 260 ? 7.594 3.947 3.232 1 98.88 260 SER B CA 1
ATOM 4099 C C . SER B 1 260 ? 8.203 5.332 3.4 1 98.88 260 SER B C 1
ATOM 4101 O O . SER B 1 260 ? 7.754 6.297 2.775 1 98.88 260 SER B O 1
ATOM 4103 N N . LEU B 1 261 ? 9.211 5.371 4.234 1 98.38 261 LEU B N 1
ATOM 4104 C CA . LEU B 1 261 ? 9.75 6.66 4.664 1 98.38 261 LEU B CA 1
ATOM 4105 C C . LEU B 1 261 ? 11.266 6.684 4.551 1 98.38 261 LEU B C 1
ATOM 4107 O O . LEU B 1 261 ? 11.93 5.676 4.809 1 98.38 261 LEU B O 1
ATOM 4111 N N . ILE B 1 262 ? 11.758 7.832 4.18 1 98.06 262 ILE B N 1
ATOM 4112 C CA . ILE B 1 262 ? 13.156 8.109 4.48 1 98.06 262 ILE B CA 1
ATOM 4113 C C . ILE B 1 262 ? 13.297 8.555 5.934 1 98.06 262 ILE B C 1
ATOM 4115 O O . ILE B 1 262 ? 12.727 9.57 6.34 1 98.06 262 ILE B O 1
ATOM 4119 N N . VAL B 1 263 ? 14.078 7.816 6.672 1 97.25 263 VAL B N 1
ATOM 4120 C CA . VAL B 1 263 ? 14.211 8.117 8.094 1 97.25 263 VAL B CA 1
ATOM 4121 C C . VAL B 1 263 ? 15.07 9.367 8.273 1 97.25 263 VAL B C 1
ATOM 4123 O O . VAL B 1 263 ? 16.156 9.477 7.695 1 97.25 263 VAL B O 1
ATOM 4126 N N . ARG B 1 264 ? 14.547 10.258 9.07 1 94.38 264 ARG B N 1
ATOM 4127 C CA . ARG B 1 264 ? 15.266 11.469 9.438 1 94.38 264 ARG B CA 1
ATOM 4128 C C . ARG B 1 264 ? 15.484 11.539 10.945 1 94.38 264 ARG B C 1
ATOM 4130 O O . ARG B 1 264 ? 14.531 11.633 11.719 1 94.38 264 ARG B O 1
ATOM 4137 N N . ILE B 1 265 ? 16.719 11.461 11.328 1 91.44 265 ILE B N 1
ATOM 4138 C CA . ILE B 1 265 ? 17.078 11.617 12.734 1 91.44 265 ILE B CA 1
ATOM 4139 C C . ILE B 1 265 ? 17.641 13.016 12.969 1 91.44 265 ILE B C 1
ATOM 4141 O O . ILE B 1 265 ? 18.516 13.469 12.234 1 91.44 265 ILE B O 1
ATOM 4145 N N . ARG B 1 266 ? 17.047 13.695 13.93 1 84.38 266 ARG B N 1
ATOM 4146 C CA . ARG B 1 266 ? 17.516 15.031 14.266 1 84.38 266 ARG B CA 1
ATOM 4147 C C . ARG B 1 266 ? 18.312 15.016 15.57 1 84.38 266 ARG B C 1
ATOM 4149 O O . ARG B 1 266 ? 17.891 14.414 16.547 1 84.38 266 ARG B O 1
ATOM 4156 N N . GLU B 1 267 ? 19.672 15.25 15.594 1 68.69 267 GLU B N 1
ATOM 4157 C CA . GLU B 1 267 ? 20.5 15.297 16.797 1 68.69 267 GLU B CA 1
ATOM 4158 C C . GLU B 1 267 ? 20.047 16.406 17.734 1 68.69 267 GLU B C 1
ATOM 4160 O O . GLU B 1 267 ? 20.031 16.234 18.953 1 68.69 267 GLU B O 1
ATOM 4165 N N . ARG B 1 268 ? 19.859 17.703 17.234 1 60.03 268 ARG B N 1
ATOM 4166 C CA . ARG B 1 268 ? 19.438 18.781 18.125 1 60.03 268 ARG B CA 1
ATOM 4167 C C . ARG B 1 268 ? 17.969 19.109 17.922 1 60.03 268 ARG B C 1
ATOM 4169 O O . ARG B 1 268 ? 17.453 19 16.797 1 60.03 268 ARG B O 1
ATOM 4176 N N . ALA B 1 269 ? 17.203 19.078 19.016 1 51.12 269 ALA B N 1
ATOM 4177 C CA . ALA B 1 269 ? 15.758 19.328 18.984 1 51.12 269 ALA B CA 1
ATOM 4178 C C . ALA B 1 269 ? 15.43 20.531 18.109 1 51.12 269 ALA B C 1
ATOM 4180 O O . ALA B 1 269 ? 14.352 20.609 17.516 1 51.12 269 ALA B O 1
ATOM 4181 N N . ASP B 1 270 ? 16.406 21.484 18.031 1 46.53 270 ASP B N 1
ATOM 4182 C CA . ASP B 1 270 ? 16.188 22.734 17.312 1 46.53 270 ASP B CA 1
ATOM 4183 C C . ASP B 1 270 ? 16.438 22.562 15.82 1 46.53 270 ASP B C 1
ATOM 4185 O O . ASP B 1 270 ? 16.266 23.5 15.047 1 46.53 270 ASP B O 1
ATOM 4189 N N . GLU B 1 271 ? 16.969 21.5 15.398 1 45.81 271 GLU B N 1
ATOM 4190 C CA . GLU B 1 271 ? 17.281 21.344 13.977 1 45.81 271 GLU B CA 1
ATOM 4191 C C . GLU B 1 271 ? 16.031 20.953 13.18 1 45.81 271 GLU B C 1
ATOM 4193 O O . GLU B 1 271 ? 15.312 20.031 13.539 1 45.81 271 GLU B O 1
ATOM 4198 N N . ARG B 1 272 ? 15.375 21.969 12.641 1 42.16 272 ARG B N 1
ATOM 4199 C CA . ARG B 1 272 ? 14.164 21.719 11.852 1 42.16 272 ARG B CA 1
ATOM 4200 C C . ARG B 1 272 ? 14.508 21.25 10.453 1 42.16 272 ARG B C 1
ATOM 4202 O O . ARG B 1 272 ? 15.523 21.656 9.883 1 42.16 272 ARG B O 1
#

Sequence (544 aa):
MDKLFFDLRATHNPHRWYMPLSNAVCVGPPGNMFMFGGVGLGAAVAAMERTCGRPVVWATAQYLSYAKPPSVVDLDVWTPVQGKYNTQARVVGHVHDREIFTVNAALGERPSELSRQWLEMPDAPKPGDCEPAEHWRGGGEGLHSRIEVRVAKGRYGADRNGQPEPDGRSLLWIRPREGFAVDAPMLAIMADFVPSGVGNALGRNAGGNSLDNTLRIRRIVPTEWVLCDIRIHGVHGGFAHGAMYLFAEDGELMATASQSLIVRIRERADERMDKLFFDLRATHNPHRWYMPLSNAVCVGPPGNMFMFGGVGLGAAVAAMERTCGRPVVWATAQYLSYAKPPSVVDLDVWTPVQGKYNTQARVVGHVHDREIFTVNAALGERPSELSRQWLEMPDAPKPGDCEPAEHWRGGGEGLHSRIEVRVAKGRYGADRNGQPEPDGRSLLWIRPREGFAVDAPMLAIMADFVPSGVGNALGRNAGGNSLDNTLRIRRIVPTEWVLCDIRIHGVHGGFAHGAMYLFAEDGELMATASQSLIVRIRERADER

Nearest PDB structures (foldseek):
  4r4u-assembly1_A  TM=8.187E-01  e=1.072E-19  Yersinia pestis
  4qfw-assembly3_C  TM=8.187E-01  e=1.971E-19  Yersinia pestis
  3rd7-assembly1_A  TM=8.391E-01  e=4.363E-18  Mycobacterium avium 104
  3bbj-assembly1_A  TM=8.252E-01  e=1.535E-15  Thermobifida fusca YX
  3bbj-assembly1_B  TM=8.221E-01  e=2.669E-15  Thermobifida fusca YX

Foldseek 3Di:
DADDQFDWADDPDLQKIKGFDDQQQWDDDPPDTWGQPLLVQLSQQVSQCSSLVFHWFKKKKFFAATHDPRFMKMWGKDFPDDDPFKTWIKIFIDGVVGTGMMMTTMTGDDPDPDDDDDDWDDDWDDQVPFDWDPVLCPPDSHNSVQKTKTWGDFDADPVLAPPADQQLKTKIKMFGRVPHWPDPSNVSSVFSCLQRSPCRRVSAQKGFDWRMKMKGFRADDGAGIKIWIKGWDDDDDQKTKIKIWIAGPVTDTGMIMITMTRMDGDPDSPPD/DADDQFDWADDPDLQKIKGFDDQQQWDDDPPDTWGQPLLVQLSQQVSQCSSLVFHWFKKKKFFAATHDPRFMKMWGKDFPDDDPFKTWIKIFIDGPVGTGMMMTTMTGDDPDPDDDDDDWDDDWDDQVPFDWDPVLCPPDSHNSVQKTKTWGDFDAAPVLAPPADCQLKTKMKMFGRVPHWPDPSNVSSVFSCLQRSPCRRVSAQKGFDWRMKMKGFRADDGAGIKIWIKGWDDDDDQKTKIKIWIAGPVTDGGMIMITMTRMDGDPDSPPD